Protein AF-0000000084498746 (afdb_homodimer)

Radius of gyration: 26.42 Å; Cα contacts (8 Å, |Δi|>4): 1663; chains: 2; bounding box: 47×80×72 Å

Sequence (744 aa):
MLLIPGPVEVPISVLDAATYLDNHRSSKFREIMAENEEMLNYLSGAYKTVMVTGSGTLAVESMVFSLIDTNKKVLSISYGNFGERLIDSIKRKTKNAEFVNYNELDPESLIKDIQSRDYDYLFLVHNETSNGTALYNIKEIVKIVKSKNAKLLIDDVSGYAGYNLNMDGIYAMATGSQKNIACVPGIAIIFLSKDAYNDVMEMDMSGVPFYLDLKTSLKFLEKNETAYTPATGIFNALNVALKILKDETIEKRAKRIAASSEFIRKMLNQNNIQIFGNSDTYSSTVVCFYDNNNSEKIKLLAEKNIVVAKGMGMISGNTIRIGTMGMINDVYIKKFLDAYFSLSNINETIDENDIPKETRLPEYLYKEMNLAMLLIPGPVEVPISVLDAATYLDNHRSSKFREIMAENEEMLNYLSGAYKTVMVTGSGTLAVESMVFSLIDTNKKVLSISYGNFGERLIDSIKRKTKNAEFVNYNELDPESLIKDIQSRDYDYLFLVHNETSNGTALYNIKEIVKIVKSKNAKLLIDDVSGYAGYNLNMDGIYAMATGSQKNIACVPGIAIIFLSKDAYNDVMEMDMSGVPFYLDLKTSLKFLEKNETAYTPATGIFNALNVALKILKDETIEKRAKRIAASSEFIRKMLNQNNIQIFGNSDTYSSTVVCFYDNNNSEKIKLLAEKNIVVAKGMGMISGNTIRIGTMGMINDVYIKKFLDAYFSLSNINETIDENDIPKETRLPEYLYKEMNLA

Structure (mmCIF, N/CA/C/O backbone):
data_AF-0000000084498746-model_v1
#
loop_
_entity.id
_entity.type
_entity.pdbx_description
1 polymer 'Septum site-determining protein'
#
loop_
_atom_site.group_PDB
_atom_site.id
_atom_site.type_symbol
_atom_site.label_atom_id
_atom_site.label_alt_id
_atom_site.label_comp_id
_atom_site.label_asym_id
_atom_site.label_entity_id
_atom_site.label_seq_id
_atom_site.pdbx_PDB_ins_code
_atom_site.Cartn_x
_atom_site.Cartn_y
_atom_site.Cartn_z
_atom_site.occupancy
_atom_site.B_iso_or_equiv
_atom_site.auth_seq_id
_atom_site.auth_comp_id
_atom_site.auth_asym_id
_atom_site.auth_atom_id
_atom_site.pdbx_PDB_model_num
ATOM 1 N N . MET A 1 1 ? 11.602 -6.77 -21.266 1 93.56 1 MET A N 1
ATOM 2 C CA . MET A 1 1 ? 10.516 -7.742 -21.141 1 93.56 1 MET A CA 1
ATOM 3 C C . MET A 1 1 ? 10.555 -8.43 -19.781 1 93.56 1 MET A C 1
ATOM 5 O O . MET A 1 1 ? 11.57 -9.023 -19.406 1 93.56 1 MET A O 1
ATOM 9 N N . LEU A 1 2 ? 9.461 -8.289 -19 1 94.44 2 LEU A N 1
ATOM 10 C CA . LEU A 1 2 ? 9.375 -8.891 -17.672 1 94.44 2 LEU A CA 1
ATOM 11 C C . LEU A 1 2 ? 8.68 -10.242 -17.734 1 94.44 2 LEU A C 1
ATOM 13 O O . LEU A 1 2 ? 7.473 -10.32 -17.969 1 94.44 2 LEU A O 1
ATOM 17 N N . LEU A 1 3 ? 9.438 -11.273 -17.469 1 97.19 3 LEU A N 1
ATOM 18 C CA . LEU A 1 3 ? 8.906 -12.625 -17.391 1 97.19 3 LEU A CA 1
ATOM 19 C C . LEU A 1 3 ? 9.148 -13.234 -16.016 1 97.19 3 LEU A C 1
ATOM 21 O O . LEU A 1 3 ? 9.5 -14.406 -15.898 1 97.19 3 LEU A O 1
ATOM 25 N N . ILE A 1 4 ? 9.125 -12.438 -15 1 96.62 4 ILE A N 1
ATOM 26 C CA . ILE A 1 4 ? 9.188 -12.898 -13.617 1 96.62 4 ILE A CA 1
ATOM 27 C C . ILE A 1 4 ? 7.77 -13.156 -13.102 1 96.62 4 ILE A C 1
ATOM 29 O O . ILE A 1 4 ? 6.789 -12.734 -13.719 1 96.62 4 ILE A O 1
ATOM 33 N N . PRO A 1 5 ? 7.617 -13.922 -11.945 1 96.12 5 PRO A N 1
ATOM 34 C CA . PRO A 1 5 ? 6.289 -14.195 -11.391 1 96.12 5 PRO A CA 1
ATOM 35 C C . PRO A 1 5 ? 5.641 -12.961 -10.766 1 96.12 5 PRO A C 1
ATOM 37 O O . PRO A 1 5 ? 5.098 -13.031 -9.664 1 96.12 5 PRO A O 1
ATOM 40 N N . GLY A 1 6 ? 5.715 -11.758 -11.383 1 93.44 6 GLY A N 1
ATOM 41 C CA . GLY A 1 6 ? 5.141 -10.5 -10.945 1 93.44 6 GLY A CA 1
ATOM 42 C C . GLY A 1 6 ? 6.152 -9.586 -10.281 1 93.44 6 GLY A C 1
ATOM 43 O O . GLY A 1 6 ? 6.977 -10.039 -9.484 1 93.44 6 GLY A O 1
ATOM 44 N N . PRO A 1 7 ? 6.141 -8.32 -10.633 1 95.88 7 PRO A N 1
ATOM 45 C CA . PRO A 1 7 ? 5.18 -7.641 -11.508 1 95.88 7 PRO A CA 1
ATOM 46 C C . PRO A 1 7 ? 5.324 -8.055 -12.977 1 95.88 7 PRO A C 1
ATOM 48 O O . PRO A 1 7 ? 6.383 -8.539 -13.383 1 95.88 7 PRO A O 1
ATOM 51 N N . VAL A 1 8 ? 4.23 -7.91 -13.695 1 96.88 8 VAL A N 1
ATOM 52 C CA . VAL A 1 8 ? 4.227 -8.344 -15.094 1 96.88 8 VAL A CA 1
ATOM 53 C C . VAL A 1 8 ? 4.195 -7.117 -16 1 96.88 8 VAL A C 1
ATOM 55 O O . VAL A 1 8 ? 3.996 -5.992 -15.547 1 96.88 8 VAL A O 1
ATOM 58 N N . GLU A 1 9 ? 4.406 -7.395 -17.281 1 95.62 9 GLU A N 1
ATOM 59 C CA . GLU A 1 9 ? 4.191 -6.344 -18.266 1 95.62 9 GLU A CA 1
ATOM 60 C C . GLU A 1 9 ? 2.732 -5.895 -18.281 1 95.62 9 GLU A C 1
ATOM 62 O O . GLU A 1 9 ? 1.822 -6.715 -18.125 1 95.62 9 GLU A O 1
ATOM 67 N N . VAL A 1 10 ? 2.568 -4.578 -18.453 1 96.69 10 VAL A N 1
ATOM 68 C CA . VAL A 1 10 ? 1.206 -4.055 -18.438 1 96.69 10 VAL A CA 1
ATOM 69 C C . VAL A 1 10 ? 0.962 -3.188 -19.656 1 96.69 10 VAL A C 1
ATOM 71 O O . VAL A 1 10 ? 1.895 -2.586 -20.203 1 96.69 10 VAL A O 1
ATOM 74 N N . PRO A 1 11 ? -0.266 -3.117 -20.141 1 97.44 11 PRO A N 1
ATOM 75 C CA . PRO A 1 11 ? -0.598 -2.248 -21.281 1 97.44 11 PRO A CA 1
ATOM 76 C C . PRO A 1 11 ? -0.289 -0.778 -21 1 97.44 11 PRO A C 1
ATOM 78 O O . PRO A 1 11 ? -0.436 -0.313 -19.875 1 97.44 11 PRO A O 1
ATOM 81 N N . ILE A 1 12 ? 0.038 -0.076 -22.078 1 96.38 12 ILE A N 1
ATOM 82 C CA . ILE A 1 12 ? 0.416 1.331 -22 1 96.38 12 ILE A CA 1
ATOM 83 C C . ILE A 1 12 ? -0.717 2.137 -21.375 1 96.38 12 ILE A C 1
ATOM 85 O O . ILE A 1 12 ? -0.472 3.043 -20.578 1 96.38 12 ILE A O 1
ATOM 89 N N . SER A 1 13 ? -1.941 1.83 -21.703 1 97.31 13 SER A N 1
ATOM 90 C CA . SER A 1 13 ? -3.094 2.553 -21.172 1 97.31 13 SER A CA 1
ATOM 91 C C . SER A 1 13 ? -3.199 2.391 -19.672 1 97.31 13 SER A C 1
ATOM 93 O O . SER A 1 13 ? -3.625 3.311 -18.969 1 97.31 13 SER A O 1
ATOM 95 N N . VAL A 1 14 ? -2.836 1.211 -19.141 1 97.94 14 VAL A N 1
ATOM 96 C CA . VAL A 1 14 ? -2.838 0.951 -17.703 1 97.94 14 VAL A CA 1
ATOM 97 C C . VAL A 1 14 ? -1.759 1.791 -17.031 1 97.94 14 VAL A C 1
ATOM 99 O O . VAL A 1 14 ? -2.004 2.404 -15.992 1 97.94 14 VAL A O 1
ATOM 102 N N . LEU A 1 15 ? -0.546 1.862 -17.641 1 96.75 15 LEU A N 1
ATOM 103 C CA . LEU A 1 15 ? 0.548 2.668 -17.109 1 96.75 15 LEU A CA 1
ATOM 104 C C . LEU A 1 15 ? 0.165 4.145 -17.062 1 96.75 15 LEU A C 1
ATOM 106 O O . LEU A 1 15 ? 0.44 4.828 -16.078 1 96.75 15 LEU A O 1
ATOM 110 N N . ASP A 1 16 ? -0.465 4.559 -18.094 1 95.75 16 ASP A N 1
ATOM 111 C CA . ASP A 1 16 ? -0.868 5.957 -18.188 1 95.75 16 ASP A CA 1
ATOM 112 C C . ASP A 1 16 ? -1.878 6.309 -17.094 1 95.75 16 ASP A C 1
ATOM 114 O O . ASP A 1 16 ? -1.803 7.383 -16.5 1 95.75 16 ASP A O 1
ATOM 118 N N . ALA A 1 17 ? -2.768 5.461 -16.828 1 97.12 17 ALA A N 1
ATOM 119 C CA . ALA A 1 17 ? -3.826 5.703 -15.852 1 97.12 17 ALA A CA 1
ATOM 120 C C . ALA A 1 17 ? -3.254 5.812 -14.438 1 97.12 17 ALA A C 1
ATOM 122 O O . ALA A 1 17 ? -3.844 6.461 -13.57 1 97.12 17 ALA A O 1
ATOM 123 N N . ALA A 1 18 ? -2.107 5.211 -14.211 1 96.25 18 ALA A N 1
ATOM 124 C CA . ALA A 1 18 ? -1.475 5.219 -12.898 1 96.25 18 ALA A CA 1
ATOM 125 C C . ALA A 1 18 ? -0.98 6.617 -12.539 1 96.25 18 ALA A C 1
ATOM 127 O O . ALA A 1 18 ? -0.672 6.891 -11.375 1 96.25 18 ALA A O 1
ATOM 128 N N . THR A 1 19 ? -0.92 7.535 -13.5 1 94.12 19 THR A N 1
ATOM 129 C CA . THR A 1 19 ? -0.374 8.867 -13.266 1 94.12 19 THR A CA 1
ATOM 130 C C . THR A 1 19 ? -1.47 9.828 -12.82 1 94.12 19 THR A C 1
ATOM 132 O O . THR A 1 19 ? -1.189 10.977 -12.461 1 94.12 19 THR A O 1
ATOM 135 N N . TYR A 1 20 ? -2.695 9.398 -12.836 1 92.31 20 TYR A N 1
ATOM 136 C CA . TYR A 1 20 ? -3.789 10.281 -12.445 1 92.31 20 TYR A CA 1
ATOM 137 C C . TYR A 1 20 ? -3.77 10.539 -10.945 1 92.31 20 TYR A C 1
ATOM 139 O O . TYR A 1 20 ? -3.584 9.617 -10.148 1 92.31 20 TYR A O 1
ATOM 147 N N . LEU A 1 21 ? -3.863 11.75 -10.578 1 92 21 LEU A N 1
ATOM 148 C CA . LEU A 1 21 ? -3.912 12.18 -9.188 1 92 21 LEU A CA 1
ATOM 149 C C . LEU A 1 21 ? -5.297 12.711 -8.828 1 92 21 LEU A C 1
ATOM 151 O O . LEU A 1 21 ? -5.773 13.672 -9.438 1 92 21 LEU A O 1
ATOM 155 N N . ASP A 1 22 ? -5.961 12.07 -7.82 1 91.25 22 ASP A N 1
ATOM 156 C CA . ASP A 1 22 ? -7.348 12.398 -7.504 1 91.25 22 ASP A CA 1
ATOM 157 C C . ASP A 1 22 ? -7.508 12.727 -6.02 1 91.25 22 ASP A C 1
ATOM 159 O O . ASP A 1 22 ? -6.727 12.258 -5.188 1 91.25 22 ASP A O 1
ATOM 163 N N . ASN A 1 23 ? -8.539 13.586 -5.785 1 91.56 23 ASN A N 1
ATOM 164 C CA . ASN A 1 23 ? -9.125 13.594 -4.453 1 91.56 23 ASN A CA 1
ATOM 165 C C . ASN A 1 23 ? -9.898 12.305 -4.172 1 91.56 23 ASN A C 1
ATOM 167 O O . ASN A 1 23 ? -10.922 12.039 -4.805 1 91.56 23 ASN A O 1
ATOM 171 N N . HIS A 1 24 ? -9.43 11.547 -3.219 1 92.81 24 HIS A N 1
ATOM 172 C CA . HIS A 1 24 ? -9.977 10.211 -2.994 1 92.81 24 HIS A CA 1
ATOM 173 C C . HIS A 1 24 ? -11.375 10.289 -2.383 1 92.81 24 HIS A C 1
ATOM 175 O O . HIS A 1 24 ? -12.086 9.289 -2.326 1 92.81 24 HIS A O 1
ATOM 181 N N . ARG A 1 25 ? -11.828 11.492 -1.998 1 92.12 25 ARG A N 1
ATOM 182 C CA . ARG A 1 25 ? -13.172 11.648 -1.44 1 92.12 25 ARG A CA 1
ATOM 183 C C . ARG A 1 25 ? -14.109 12.32 -2.441 1 92.12 25 ARG A C 1
ATOM 185 O O . ARG A 1 25 ? -15.242 12.648 -2.105 1 92.12 25 ARG A O 1
ATOM 192 N N . SER A 1 26 ? -13.641 12.531 -3.633 1 92.25 26 SER A N 1
ATOM 193 C CA . SER A 1 26 ? -14.453 13.141 -4.684 1 92.25 26 SER A CA 1
ATOM 194 C C . SER A 1 26 ? -15.461 12.156 -5.25 1 92.25 26 SER A C 1
ATOM 196 O O . SER A 1 26 ? -15.289 10.938 -5.113 1 92.25 26 SER A O 1
ATOM 198 N N . SER A 1 27 ? -16.5 12.664 -5.883 1 93.75 27 SER A N 1
ATOM 199 C CA . SER A 1 27 ? -17.484 11.828 -6.562 1 93.75 27 SER A CA 1
ATOM 200 C C . SER A 1 27 ? -16.828 11.008 -7.672 1 93.75 27 SER A C 1
ATOM 202 O O . SER A 1 27 ? -17.188 9.844 -7.871 1 93.75 27 SER A O 1
ATOM 204 N N . LYS A 1 28 ? -15.938 11.641 -8.305 1 94.06 28 LYS A N 1
ATOM 205 C CA . LYS A 1 28 ? -15.242 10.953 -9.398 1 94.06 28 LYS A CA 1
ATOM 206 C C . LYS A 1 28 ? -14.516 9.711 -8.891 1 94.06 28 LYS A C 1
ATOM 208 O O . LYS A 1 28 ? -14.602 8.641 -9.5 1 94.06 28 LYS A O 1
ATOM 213 N N . PHE A 1 29 ? -13.828 9.844 -7.832 1 96.94 29 PHE A N 1
ATOM 214 C CA . PHE A 1 29 ? -13.062 8.711 -7.324 1 96.94 29 PHE A CA 1
ATOM 215 C C . PHE A 1 29 ? -13.992 7.66 -6.727 1 96.94 29 PHE A C 1
ATOM 217 O O . PHE A 1 29 ? -13.734 6.461 -6.832 1 96.94 29 PHE A O 1
ATOM 224 N N . ARG A 1 30 ? -15.039 8.07 -6.117 1 97.88 30 ARG A N 1
ATOM 225 C CA . ARG A 1 30 ? -16.031 7.129 -5.617 1 97.88 30 ARG A CA 1
ATOM 226 C C . ARG A 1 30 ? -16.594 6.27 -6.746 1 97.88 30 ARG A C 1
ATOM 228 O O . ARG A 1 30 ? -16.875 5.086 -6.555 1 97.88 30 ARG A O 1
ATOM 235 N N . GLU A 1 31 ? -16.781 6.895 -7.871 1 98.19 31 GLU A N 1
ATOM 236 C CA . GLU A 1 31 ? -17.234 6.152 -9.039 1 98.19 31 GLU A CA 1
ATOM 237 C C . GLU A 1 31 ? -16.203 5.109 -9.477 1 98.19 31 GLU A C 1
ATOM 239 O O . GLU A 1 31 ? -16.562 3.996 -9.859 1 98.19 31 GLU A O 1
ATOM 244 N N . ILE A 1 32 ? -14.938 5.457 -9.422 1 98.44 32 ILE A N 1
ATOM 245 C CA . ILE A 1 32 ? -13.852 4.535 -9.742 1 98.44 32 ILE A CA 1
ATOM 246 C C . ILE A 1 32 ? -13.891 3.348 -8.781 1 98.44 32 ILE A C 1
ATOM 248 O O . ILE A 1 32 ? -13.781 2.193 -9.211 1 98.44 32 ILE A O 1
ATOM 252 N N . MET A 1 33 ? -14.062 3.641 -7.492 1 98.62 33 MET A N 1
ATOM 253 C CA . MET A 1 33 ? -14.141 2.596 -6.477 1 98.62 33 MET A CA 1
ATOM 254 C C . MET A 1 33 ? -15.32 1.666 -6.75 1 98.62 33 MET A C 1
ATOM 256 O O . MET A 1 33 ? -15.18 0.444 -6.691 1 98.62 33 MET A O 1
ATOM 260 N N . ALA A 1 34 ? -16.438 2.26 -7.062 1 98.69 34 ALA A N 1
ATOM 261 C CA . ALA A 1 34 ? -17.656 1.485 -7.32 1 98.69 34 ALA A CA 1
ATOM 262 C C . ALA A 1 34 ? -17.484 0.585 -8.539 1 98.69 34 ALA A C 1
ATOM 264 O O . ALA A 1 34 ? -17.828 -0.596 -8.5 1 98.69 34 ALA A O 1
ATOM 265 N N . GLU A 1 35 ? -16.953 1.128 -9.594 1 98.81 35 GLU A N 1
ATOM 266 C CA . GLU A 1 35 ? -16.75 0.367 -10.828 1 98.81 35 GLU A CA 1
ATOM 267 C C . GLU A 1 35 ? -15.758 -0.772 -10.617 1 98.81 35 GLU A C 1
ATOM 269 O O . GLU A 1 35 ? -15.969 -1.883 -11.109 1 98.81 35 GLU A O 1
ATOM 274 N N . ASN A 1 36 ? -14.656 -0.435 -9.93 1 98.88 36 ASN A N 1
ATOM 275 C CA . ASN A 1 36 ? -13.664 -1.471 -9.656 1 98.88 36 ASN A CA 1
ATOM 276 C C . ASN A 1 36 ? -14.281 -2.645 -8.898 1 98.88 36 ASN A C 1
ATOM 278 O O . ASN A 1 36 ? -14.086 -3.801 -9.273 1 98.88 36 ASN A O 1
ATOM 282 N N . GLU A 1 37 ? -14.977 -2.346 -7.793 1 98.88 37 GLU A N 1
ATOM 283 C CA . GLU A 1 37 ? -15.578 -3.422 -7.012 1 98.88 37 GLU A CA 1
ATOM 284 C C . GLU A 1 37 ? -16.594 -4.211 -7.848 1 98.88 37 GLU A C 1
ATOM 286 O O . GLU A 1 37 ? -16.625 -5.441 -7.781 1 98.88 37 GLU A O 1
ATOM 291 N N . GLU A 1 38 ? -17.406 -3.504 -8.594 1 98.75 38 GLU A N 1
ATOM 292 C CA . GLU A 1 38 ? -18.406 -4.16 -9.43 1 98.75 38 GLU A CA 1
ATOM 293 C C . GLU A 1 38 ? -17.75 -5.141 -10.406 1 98.75 38 GLU A C 1
ATOM 295 O O . GLU A 1 38 ? -18.203 -6.281 -10.539 1 98.75 38 GLU A O 1
ATOM 300 N N . MET A 1 39 ? -16.75 -4.719 -11.07 1 98.88 39 MET A N 1
ATOM 301 C CA . MET A 1 39 ? -16.062 -5.574 -12.039 1 98.88 39 MET A CA 1
ATOM 302 C C . MET A 1 39 ? -15.383 -6.746 -11.344 1 98.88 39 MET A C 1
ATOM 304 O O . MET A 1 39 ? -15.422 -7.875 -11.836 1 98.88 39 MET A O 1
ATOM 308 N N . LEU A 1 40 ? -14.781 -6.477 -10.203 1 98.94 40 LEU A N 1
ATOM 309 C CA . LEU A 1 40 ? -14.125 -7.543 -9.461 1 98.94 40 LEU A CA 1
ATOM 310 C C . LEU A 1 40 ? -15.133 -8.57 -8.977 1 98.94 40 LEU A C 1
ATOM 312 O O . LEU A 1 40 ? -14.883 -9.781 -9.031 1 98.94 40 LEU A O 1
ATOM 316 N N . ASN A 1 41 ? -16.281 -8.062 -8.461 1 98.81 41 ASN A N 1
ATOM 317 C CA . ASN A 1 41 ? -17.344 -8.977 -8.047 1 98.81 41 ASN A CA 1
ATOM 318 C C . ASN A 1 41 ? -17.859 -9.812 -9.219 1 98.81 41 ASN A C 1
ATOM 320 O O . ASN A 1 41 ? -18.016 -11.031 -9.094 1 98.81 41 ASN A O 1
ATOM 324 N N . TYR A 1 42 ? -18.047 -9.18 -10.305 1 98.69 42 TYR A N 1
ATOM 325 C CA . TYR A 1 42 ? -18.531 -9.867 -11.492 1 98.69 42 TYR A CA 1
ATOM 326 C C . TYR A 1 42 ? -17.547 -10.93 -11.953 1 98.69 42 TYR A C 1
ATOM 328 O O . TYR A 1 42 ? -17.938 -12.078 -12.203 1 98.69 42 TYR A O 1
ATOM 336 N N . LEU A 1 43 ? -16.297 -10.625 -12.031 1 98.62 43 LEU A N 1
ATOM 337 C CA . LEU A 1 43 ? -15.266 -11.492 -12.586 1 98.62 43 LEU A CA 1
ATOM 338 C C . LEU A 1 43 ? -14.938 -12.641 -11.641 1 98.62 43 LEU A C 1
ATOM 340 O O . LEU A 1 43 ? -14.578 -13.727 -12.086 1 98.62 43 LEU A O 1
ATOM 344 N N . SER A 1 44 ? -15.062 -12.445 -10.32 1 98.62 44 SER A N 1
ATOM 345 C CA . SER A 1 44 ? -14.641 -13.445 -9.344 1 98.62 44 SER A CA 1
ATOM 346 C C . SER A 1 44 ? -15.836 -14.242 -8.82 1 98.62 44 SER A C 1
ATOM 348 O O . SER A 1 44 ? -15.664 -15.328 -8.258 1 98.62 44 SER A O 1
ATOM 350 N N . GLY A 1 45 ? -17.047 -13.672 -8.914 1 98.5 45 GLY A N 1
ATOM 351 C CA . GLY A 1 45 ? -18.219 -14.25 -8.266 1 98.5 45 GLY A CA 1
ATOM 352 C C . GLY A 1 45 ? -18.312 -13.906 -6.793 1 98.5 45 GLY A C 1
ATOM 353 O O . GLY A 1 45 ? -19.109 -14.484 -6.062 1 98.5 45 GLY A O 1
ATOM 354 N N . ALA A 1 46 ? -17.562 -12.977 -6.309 1 98.81 46 ALA A N 1
ATOM 355 C CA . ALA A 1 46 ? -17.562 -12.57 -4.906 1 98.81 46 ALA A CA 1
ATOM 356 C C . ALA A 1 46 ? -18.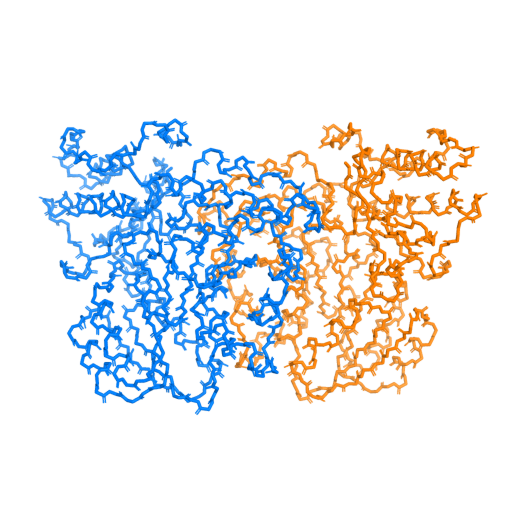812 -11.758 -4.57 1 98.81 46 ALA A C 1
ATOM 358 O O . ALA A 1 46 ? -19.422 -11.141 -5.453 1 98.81 46 ALA A O 1
ATOM 359 N N . TYR A 1 47 ? -19.172 -11.805 -3.33 1 98.81 47 TYR A N 1
ATOM 360 C CA . TYR A 1 47 ? -20.234 -10.938 -2.816 1 98.81 47 TYR A CA 1
ATOM 361 C C . TYR A 1 47 ? -19.734 -9.516 -2.627 1 98.81 47 TYR A C 1
ATOM 363 O O . TYR A 1 47 ? -20.391 -8.555 -3.033 1 98.81 47 TYR A O 1
ATOM 371 N N . LYS A 1 48 ? -18.609 -9.336 -2.021 1 98.81 48 LYS A N 1
ATOM 372 C CA . LYS A 1 48 ? -17.891 -8.078 -1.855 1 98.81 48 LYS A CA 1
ATOM 373 C C . LYS A 1 48 ? -16.406 -8.266 -2.109 1 98.81 48 LYS A C 1
ATOM 375 O O . LYS A 1 48 ? -15.852 -9.344 -1.877 1 98.81 48 LYS A O 1
ATOM 380 N N . THR A 1 49 ? -15.805 -7.293 -2.607 1 98.94 49 THR A N 1
ATOM 381 C CA . THR A 1 49 ? -14.359 -7.301 -2.803 1 98.94 49 THR A CA 1
ATOM 382 C C . THR A 1 49 ? -13.727 -6.059 -2.184 1 98.94 49 THR A C 1
ATOM 384 O O . THR A 1 49 ? -14.078 -4.93 -2.539 1 98.94 49 THR A O 1
ATOM 387 N N . VAL A 1 50 ? -12.797 -6.273 -1.286 1 98.94 50 VAL A N 1
ATOM 388 C CA . VAL A 1 50 ? -12.078 -5.184 -0.639 1 98.94 50 VAL A CA 1
ATOM 389 C C . VAL A 1 50 ? -10.773 -4.906 -1.388 1 98.94 50 VAL A C 1
ATOM 391 O O . VAL A 1 50 ? -10.078 -5.836 -1.798 1 98.94 50 VAL A O 1
ATOM 394 N N . MET A 1 51 ? -10.477 -3.656 -1.661 1 98.88 51 MET A N 1
ATOM 395 C CA . MET A 1 51 ? -9.234 -3.189 -2.268 1 98.88 51 MET A CA 1
ATOM 396 C C . MET A 1 51 ? -8.484 -2.26 -1.32 1 98.88 51 MET A C 1
ATOM 398 O O . MET A 1 51 ? -9.039 -1.276 -0.834 1 98.88 51 MET A O 1
ATOM 402 N N . VAL A 1 52 ? -7.246 -2.596 -1.055 1 98.69 52 VAL A N 1
ATOM 403 C CA . VAL A 1 52 ? -6.434 -1.808 -0.133 1 98.69 52 VAL A CA 1
ATOM 404 C C . VAL A 1 52 ? -5.059 -1.554 -0.744 1 98.69 52 VAL A C 1
ATOM 406 O O . VAL A 1 52 ? -4.48 -2.439 -1.381 1 98.69 52 VAL A O 1
ATOM 409 N N . THR A 1 53 ? -4.551 -0.31 -0.63 1 98.75 53 THR A N 1
ATOM 410 C CA . THR A 1 53 ? -3.178 -0.05 -1.054 1 98.75 53 THR A CA 1
ATOM 411 C C . THR A 1 53 ? -2.201 -0.955 -0.31 1 98.75 53 THR A C 1
ATOM 413 O O . THR A 1 53 ? -2.109 -0.901 0.918 1 98.75 53 THR A O 1
ATOM 416 N N . GLY A 1 54 ? -1.529 -1.757 -0.983 1 98.56 54 GLY A N 1
ATOM 417 C CA . GLY A 1 54 ? -0.633 -2.752 -0.415 1 98.56 54 GLY A CA 1
ATOM 418 C C . GLY A 1 54 ? -0.249 -3.84 -1.398 1 98.56 54 GLY A C 1
ATOM 419 O O . GLY A 1 54 ? -0.604 -3.773 -2.576 1 98.56 54 GLY A O 1
ATOM 420 N N . SER A 1 55 ? 0.472 -4.852 -0.993 1 98.06 55 SER A N 1
ATOM 421 C CA . SER A 1 55 ? 0.902 -5.988 -1.802 1 98.06 55 SER A CA 1
ATOM 422 C C . SER A 1 55 ? -0.051 -7.168 -1.648 1 98.06 55 SER A C 1
ATOM 424 O O . SER A 1 55 ? -0.972 -7.129 -0.83 1 98.06 55 SER A O 1
ATOM 426 N N . GLY A 1 56 ? 0.193 -8.164 -2.477 1 98.25 56 GLY A N 1
ATOM 427 C CA . GLY A 1 56 ? -0.543 -9.406 -2.309 1 98.25 56 GLY A CA 1
ATOM 428 C C . GLY A 1 56 ? -0.417 -9.984 -0.913 1 98.25 56 GLY A C 1
ATOM 429 O O . GLY A 1 56 ? -1.365 -10.578 -0.394 1 98.25 56 GLY A O 1
ATOM 430 N N . THR A 1 57 ? 0.731 -9.805 -0.283 1 98.38 57 THR A N 1
ATOM 431 C CA . THR A 1 57 ? 0.945 -10.289 1.078 1 98.38 57 THR A CA 1
ATOM 432 C C . THR A 1 57 ? -0.021 -9.609 2.047 1 98.38 57 THR A C 1
ATOM 434 O O . THR A 1 57 ? -0.521 -10.25 2.977 1 98.38 57 THR A O 1
ATOM 437 N N . LEU A 1 58 ? -0.27 -8.336 1.863 1 98.75 58 LEU A N 1
ATOM 438 C CA . LEU A 1 58 ? -1.249 -7.652 2.699 1 98.75 58 LEU A CA 1
ATOM 439 C C . LEU A 1 58 ? -2.625 -8.297 2.561 1 98.75 58 LEU A C 1
ATOM 441 O O . LEU A 1 58 ? -3.355 -8.43 3.545 1 98.75 58 LEU A O 1
ATOM 445 N N . ALA A 1 59 ? -3.002 -8.648 1.341 1 98.88 59 ALA A N 1
ATOM 446 C CA . ALA A 1 59 ? -4.289 -9.297 1.113 1 98.88 59 ALA A CA 1
ATOM 447 C C . ALA A 1 59 ? -4.379 -10.617 1.88 1 98.88 59 ALA A C 1
ATOM 449 O O . ALA A 1 59 ? -5.379 -10.883 2.549 1 98.88 59 ALA A O 1
ATOM 450 N N . VAL A 1 60 ? -3.336 -11.406 1.799 1 98.88 60 VAL A N 1
ATOM 451 C CA . VAL A 1 60 ? -3.299 -12.703 2.475 1 98.88 60 VAL A CA 1
ATOM 452 C C . VAL A 1 60 ? -3.379 -12.492 3.986 1 98.88 60 VAL A C 1
ATOM 454 O O . VAL A 1 60 ? -4.148 -13.172 4.672 1 98.88 60 VAL A O 1
ATOM 457 N N . GLU A 1 61 ? -2.643 -11.516 4.48 1 98.62 61 GLU A N 1
ATOM 458 C CA . GLU A 1 61 ? -2.639 -11.258 5.918 1 98.62 61 GLU A CA 1
ATOM 459 C C . GLU A 1 61 ? -3.992 -10.727 6.383 1 98.62 61 GLU A C 1
ATOM 461 O O . GLU A 1 61 ? -4.422 -11 7.508 1 98.62 61 GLU A O 1
ATOM 466 N N . SER A 1 62 ? -4.629 -9.922 5.555 1 98.69 62 SER A N 1
ATOM 467 C CA . SER A 1 62 ? -5.957 -9.43 5.902 1 98.69 62 SER A CA 1
ATOM 468 C C . SER A 1 62 ? -6.941 -10.586 6.078 1 98.69 62 SER A C 1
ATOM 470 O O . SER A 1 62 ? -7.777 -10.562 6.984 1 98.69 62 SER A O 1
ATOM 472 N N . MET A 1 63 ? -6.871 -11.625 5.23 1 98.31 63 MET A N 1
ATOM 473 C CA . MET A 1 63 ? -7.691 -12.82 5.391 1 98.31 63 MET A CA 1
ATOM 474 C C . MET A 1 63 ? -7.406 -13.5 6.727 1 98.31 63 MET A C 1
ATOM 476 O O . MET A 1 63 ? -8.328 -13.828 7.473 1 98.31 63 MET A O 1
ATOM 480 N N . VAL A 1 64 ? -6.121 -13.609 7.016 1 98.62 64 VAL A N 1
ATOM 481 C CA . VAL A 1 64 ? -5.688 -14.336 8.203 1 98.62 64 VAL A CA 1
ATOM 482 C C . VAL A 1 64 ? -6.148 -13.594 9.461 1 98.62 64 VAL A C 1
ATOM 484 O O . VAL A 1 64 ? -6.762 -14.18 10.352 1 98.62 64 VAL A O 1
ATOM 487 N N . PHE A 1 65 ? -5.961 -12.32 9.523 1 98.44 65 PHE A N 1
ATOM 488 C CA . PHE A 1 65 ? -6.137 -11.57 10.766 1 98.44 65 PHE A CA 1
ATOM 489 C C . PHE A 1 65 ? -7.59 -11.141 10.93 1 98.44 65 PHE A C 1
ATOM 491 O O . PHE A 1 65 ? -8.062 -10.969 12.055 1 98.44 65 PHE A O 1
ATOM 498 N N . SER A 1 66 ? -8.336 -11.008 9.867 1 98.62 66 SER A N 1
ATOM 499 C CA . SER A 1 66 ? -9.695 -10.484 9.977 1 98.62 66 SER A CA 1
ATOM 500 C C . SER A 1 66 ? -10.727 -11.617 9.984 1 98.62 66 SER A C 1
ATOM 502 O O . SER A 1 66 ? -11.852 -11.43 10.445 1 98.62 66 SER A O 1
ATOM 504 N N . LEU A 1 67 ? -10.336 -12.812 9.461 1 98.44 67 LEU A N 1
ATOM 505 C CA . LEU A 1 67 ? -11.398 -13.781 9.211 1 98.44 67 LEU A CA 1
ATOM 506 C C . LEU A 1 67 ? -11.273 -14.977 10.156 1 98.44 67 LEU A C 1
ATOM 508 O O . LEU A 1 67 ? -12.234 -15.734 10.336 1 98.44 67 LEU A O 1
ATOM 512 N N . ILE A 1 68 ? -10.164 -15.234 10.781 1 98 68 ILE A N 1
ATOM 513 C CA . ILE A 1 68 ? -9.977 -16.375 11.672 1 98 68 ILE A CA 1
ATOM 514 C C . ILE A 1 68 ? -10.609 -16.078 13.031 1 98 68 ILE A C 1
ATOM 516 O O . ILE A 1 68 ? -10.258 -15.094 13.688 1 98 68 ILE A O 1
ATOM 520 N N . ASP A 1 69 ? -11.555 -16.828 13.43 1 97.25 69 ASP A N 1
ATOM 521 C CA . ASP A 1 69 ? -11.969 -16.938 14.828 1 97.25 69 ASP A CA 1
ATOM 522 C C . ASP A 1 69 ? -10.984 -17.781 15.633 1 97.25 69 ASP A C 1
ATOM 524 O O . ASP A 1 69 ? -10.867 -18.984 15.406 1 97.25 69 ASP A O 1
ATOM 528 N N . THR A 1 70 ? -10.281 -17.234 16.562 1 95.81 70 THR A N 1
ATOM 529 C CA . THR A 1 70 ? -9.164 -17.875 17.25 1 95.81 70 THR A CA 1
ATOM 530 C C . THR A 1 70 ? -9.648 -19.062 18.078 1 95.81 70 THR A C 1
ATOM 532 O O . THR A 1 70 ? -8.836 -19.875 18.531 1 95.81 70 THR A O 1
ATOM 535 N N . ASN A 1 71 ? -10.945 -19.172 18.281 1 96.5 71 ASN A N 1
ATOM 536 C CA . ASN A 1 71 ? -11.508 -20.297 19 1 96.5 71 ASN A CA 1
ATOM 537 C C . ASN A 1 71 ? -11.742 -21.5 18.078 1 96.5 71 ASN A C 1
ATOM 539 O O . ASN A 1 71 ? -12.078 -22.594 18.531 1 96.5 71 ASN A O 1
ATOM 543 N N . LYS A 1 72 ? -11.555 -21.344 16.828 1 98 72 LYS A N 1
ATOM 544 C CA . LYS A 1 72 ? -11.805 -22.391 15.836 1 98 72 LYS A CA 1
ATOM 545 C C . LYS A 1 72 ? -10.492 -22.953 15.297 1 98 72 LYS A C 1
ATOM 547 O O . LYS A 1 72 ? -9.453 -22.281 15.344 1 98 72 LYS A O 1
ATOM 552 N N . LYS A 1 73 ? -10.57 -24.172 14.789 1 98.69 73 LYS A N 1
ATOM 553 C CA . LYS A 1 73 ? -9.375 -24.891 14.359 1 98.69 73 LYS A CA 1
ATOM 554 C C . LYS A 1 73 ? -9.016 -24.547 12.914 1 98.69 73 LYS A C 1
ATOM 556 O O . LYS A 1 73 ? -9.875 -24.578 12.031 1 98.69 73 LYS A O 1
ATOM 561 N N . VAL A 1 74 ? -7.719 -24.281 12.727 1 98.88 74 VAL A N 1
ATOM 562 C CA . VAL A 1 74 ? -7.219 -23.953 11.391 1 98.88 74 VAL A CA 1
ATOM 563 C C . VAL A 1 74 ? -6.312 -25.062 10.891 1 98.88 74 VAL A C 1
ATOM 565 O O . VAL A 1 74 ? -5.512 -25.609 11.648 1 98.88 74 VAL A O 1
ATOM 568 N N . LEU A 1 75 ? -6.496 -25.5 9.656 1 98.94 75 LEU A N 1
ATOM 569 C CA . LEU A 1 75 ? -5.559 -26.359 8.938 1 98.94 75 LEU A CA 1
ATOM 570 C C . LEU A 1 75 ? -4.945 -25.609 7.754 1 98.94 75 LEU A C 1
ATOM 572 O O . LEU A 1 75 ? -5.652 -24.922 7.02 1 98.94 75 LEU A O 1
ATOM 576 N N . SER A 1 76 ? -3.682 -25.641 7.609 1 98.81 76 SER A N 1
ATOM 577 C CA . SER A 1 76 ? -2.998 -25.141 6.426 1 98.81 76 SER A CA 1
ATOM 578 C C . SER A 1 76 ? -1.952 -26.141 5.926 1 98.81 76 SER A C 1
ATOM 580 O O . SER A 1 76 ? -1.246 -26.75 6.723 1 98.81 76 SER A O 1
ATOM 582 N N . ILE A 1 77 ? -1.891 -26.375 4.645 1 98.44 77 ILE A N 1
ATOM 583 C CA . ILE A 1 77 ? -0.968 -27.312 4.008 1 98.44 77 ILE A CA 1
ATOM 584 C C . ILE A 1 77 ? -0.054 -26.547 3.043 1 98.44 77 ILE A C 1
ATOM 586 O O . ILE A 1 77 ? -0.53 -25.828 2.172 1 98.44 77 ILE A O 1
ATOM 590 N N . SER A 1 78 ? 1.219 -26.688 3.186 1 98.12 78 SER A N 1
ATOM 591 C CA . SER A 1 78 ? 2.199 -26 2.361 1 98.12 78 SER A CA 1
ATOM 592 C C . SER A 1 78 ? 2.984 -26.969 1.489 1 98.12 78 SER A C 1
ATOM 594 O O . SER A 1 78 ? 3.26 -28.094 1.903 1 98.12 78 SER A O 1
ATOM 596 N N . TYR A 1 79 ? 3.307 -26.578 0.293 1 97.38 79 TYR A N 1
ATOM 597 C CA . TYR A 1 79 ? 4.164 -27.344 -0.609 1 97.38 79 TYR A CA 1
ATOM 598 C C . TYR A 1 79 ? 5.141 -26.422 -1.338 1 97.38 79 TYR A C 1
ATOM 600 O O . TYR A 1 79 ? 5.598 -26.75 -2.438 1 97.38 79 TYR A O 1
ATOM 608 N N . GLY A 1 80 ? 5.391 -25.266 -0.746 1 96.56 80 GLY A N 1
ATOM 609 C CA . GLY A 1 80 ? 6.324 -24.281 -1.279 1 96.56 80 GLY A CA 1
ATOM 610 C C . GLY A 1 80 ? 6.496 -23.078 -0.386 1 96.56 80 GLY A C 1
ATOM 611 O O . GLY A 1 80 ? 5.953 -23.031 0.72 1 96.56 80 GLY A O 1
ATOM 612 N N . ASN A 1 81 ? 7.266 -22.109 -0.875 1 96.81 81 ASN A N 1
ATOM 613 C CA . ASN A 1 81 ? 7.668 -20.953 -0.062 1 96.81 81 ASN A CA 1
ATOM 614 C C . ASN A 1 81 ? 6.469 -20.109 0.342 1 96.81 81 ASN A C 1
ATOM 616 O O . ASN A 1 81 ? 6.422 -19.578 1.457 1 96.81 81 ASN A O 1
ATOM 620 N N . PHE A 1 82 ? 5.512 -19.859 -0.517 1 97.75 82 PHE A N 1
ATOM 621 C CA . PHE A 1 82 ? 4.379 -19 -0.198 1 97.75 82 PHE A CA 1
ATOM 622 C C . PHE A 1 82 ? 3.402 -19.719 0.729 1 97.75 82 PHE A C 1
ATOM 624 O O . PHE A 1 82 ? 2.762 -19.078 1.571 1 97.75 82 PHE A O 1
ATOM 631 N N . GLY A 1 83 ? 3.312 -21.031 0.573 1 98.06 83 GLY A N 1
ATOM 632 C CA . GLY A 1 83 ? 2.592 -21.797 1.579 1 98.06 83 GLY A CA 1
ATOM 633 C C . GLY A 1 83 ? 3.203 -21.688 2.963 1 98.06 83 GLY A C 1
ATOM 634 O O . GLY A 1 83 ? 2.486 -21.562 3.957 1 98.06 83 GLY A O 1
ATOM 635 N N . GLU A 1 84 ? 4.527 -21.734 3.01 1 97.62 84 GLU A N 1
ATOM 636 C CA . GLU A 1 84 ? 5.234 -21.594 4.281 1 97.62 84 GLU A CA 1
ATOM 637 C C . GLU A 1 84 ? 5.008 -20.219 4.887 1 97.62 84 GLU A C 1
ATOM 639 O O . GLU A 1 84 ? 4.816 -20.094 6.098 1 97.62 84 GLU A O 1
ATOM 644 N N . ARG A 1 85 ? 5.008 -19.172 4.125 1 97.06 85 ARG A N 1
ATOM 645 C CA . ARG A 1 85 ? 4.746 -17.828 4.598 1 97.06 85 ARG A CA 1
ATOM 646 C C . ARG A 1 85 ? 3.326 -17.703 5.137 1 97.06 85 ARG A C 1
ATOM 648 O O . ARG A 1 85 ? 3.09 -17 6.121 1 97.06 85 ARG A O 1
ATOM 655 N N . LEU A 1 86 ? 2.395 -18.344 4.445 1 98.62 86 LEU A N 1
ATOM 656 C CA . LEU A 1 86 ? 1.013 -18.359 4.91 1 98.62 86 LEU A CA 1
ATOM 657 C C . LEU A 1 86 ? 0.911 -19 6.289 1 98.62 86 LEU A C 1
ATOM 659 O O . LEU A 1 86 ? 0.253 -18.469 7.184 1 98.62 86 LEU A O 1
ATOM 663 N N . ILE A 1 87 ? 1.589 -20.109 6.438 1 98.56 87 ILE A N 1
ATOM 664 C CA . ILE A 1 87 ? 1.629 -20.797 7.719 1 98.56 87 ILE A CA 1
ATOM 665 C C . ILE A 1 87 ? 2.215 -19.875 8.789 1 98.56 87 ILE A C 1
ATOM 667 O O . ILE A 1 87 ? 1.669 -19.766 9.883 1 98.56 87 ILE A O 1
ATOM 671 N N . ASP A 1 88 ? 3.291 -19.203 8.453 1 98 88 ASP A N 1
ATOM 672 C CA . ASP A 1 88 ? 3.934 -18.297 9.398 1 98 88 ASP A CA 1
ATOM 673 C C . ASP A 1 88 ? 2.98 -17.188 9.82 1 98 88 ASP A C 1
ATOM 675 O O . ASP A 1 88 ? 2.982 -16.766 10.977 1 98 88 ASP A O 1
ATOM 679 N N . SER A 1 89 ? 2.205 -16.656 8.906 1 98.38 89 SER A N 1
ATOM 680 C CA . SER A 1 89 ? 1.219 -15.633 9.219 1 98.38 89 SER A CA 1
ATOM 681 C C . SER A 1 89 ? 0.146 -16.156 10.164 1 98.38 89 SER A C 1
ATOM 683 O O . SER A 1 89 ? -0.238 -15.484 11.117 1 98.38 89 SER A O 1
ATOM 685 N N . ILE A 1 90 ? -0.354 -17.375 9.883 1 98.75 90 ILE A N 1
ATOM 686 C CA . ILE A 1 90 ? -1.396 -17.969 10.711 1 98.75 90 ILE A CA 1
ATOM 687 C C . ILE A 1 90 ? -0.88 -18.156 12.133 1 98.75 90 ILE A C 1
ATOM 689 O O . ILE A 1 90 ? -1.605 -17.922 13.102 1 98.75 90 ILE A O 1
ATOM 693 N N . LYS A 1 91 ? 0.415 -18.547 12.258 1 98.31 91 LYS A N 1
ATOM 694 C CA . LYS A 1 91 ? 1.021 -18.75 13.57 1 98.31 91 LYS A CA 1
ATOM 695 C C . LYS A 1 91 ? 0.996 -17.453 14.391 1 98.31 91 LYS A C 1
ATOM 697 O O . LYS A 1 91 ? 0.92 -17.5 15.617 1 98.31 91 LYS A O 1
ATOM 702 N N . ARG A 1 92 ? 1.029 -16.359 13.727 1 97.44 92 ARG A N 1
ATOM 703 C CA . ARG A 1 92 ? 1.006 -15.07 14.422 1 97.44 92 ARG A CA 1
ATOM 704 C C . ARG A 1 92 ? -0.401 -14.734 14.906 1 97.44 92 ARG A C 1
ATOM 706 O O . ARG A 1 92 ? -0.57 -13.945 15.844 1 97.44 92 ARG A O 1
ATOM 713 N N . LYS A 1 93 ? -1.405 -15.328 14.289 1 97.62 93 LYS A N 1
ATOM 714 C CA . LYS A 1 93 ? -2.795 -15 14.594 1 97.62 93 LYS A CA 1
ATOM 715 C C . LYS A 1 93 ? -3.377 -15.953 15.625 1 97.62 93 LYS A C 1
ATOM 717 O O . LYS A 1 93 ? -4.148 -15.539 16.5 1 97.62 93 LYS A O 1
ATOM 722 N N . THR A 1 94 ? -3.016 -17.266 15.555 1 97.81 94 THR A N 1
ATOM 723 C CA . THR A 1 94 ? -3.672 -18.234 16.422 1 97.81 94 THR A CA 1
ATOM 724 C C . THR A 1 94 ? -2.752 -19.422 16.703 1 97.81 94 THR A C 1
ATOM 726 O O . THR A 1 94 ? -1.872 -19.734 15.891 1 97.81 94 THR A O 1
ATOM 729 N N . LYS A 1 95 ? -2.92 -20.031 17.875 1 97.31 95 LYS A N 1
ATOM 730 C CA . LYS A 1 95 ? -2.215 -21.266 18.234 1 97.31 95 LYS A CA 1
ATOM 731 C C . LYS A 1 95 ? -3.072 -22.484 17.953 1 97.31 95 LYS A C 1
ATOM 733 O O . LYS A 1 95 ? -2.582 -23.625 18.016 1 97.31 95 LYS A O 1
ATOM 738 N N . ASN A 1 96 ? -4.328 -22.25 17.641 1 98.44 96 ASN A N 1
ATOM 739 C CA . ASN A 1 96 ? -5.254 -23.344 17.344 1 98.44 96 ASN A CA 1
ATOM 740 C C . ASN A 1 96 ? -5.188 -23.75 15.875 1 98.44 96 ASN A C 1
ATOM 742 O O . ASN A 1 96 ? -6.18 -23.656 15.148 1 98.44 96 ASN A O 1
ATOM 746 N N . ALA A 1 97 ? -4.035 -24.234 15.469 1 98.75 97 ALA A N 1
ATOM 747 C CA . ALA A 1 97 ? -3.803 -24.531 14.062 1 98.75 97 ALA A CA 1
ATOM 748 C C . ALA A 1 97 ? -2.945 -25.781 13.898 1 98.75 97 ALA A C 1
ATOM 750 O O . ALA A 1 97 ? -2.129 -26.094 14.766 1 98.75 97 ALA A O 1
ATOM 751 N N . GLU A 1 98 ? -3.215 -26.5 12.914 1 98.81 98 GLU A N 1
ATOM 752 C CA . GLU A 1 98 ? -2.398 -27.609 12.461 1 98.81 98 GLU A CA 1
ATOM 753 C C . GLU A 1 98 ? -1.78 -27.328 11.094 1 98.81 98 GLU A C 1
ATOM 755 O O . GLU A 1 98 ? -2.43 -26.734 10.227 1 98.81 98 GLU A O 1
ATOM 760 N N . PHE A 1 99 ? -0.558 -27.719 10.953 1 98.69 99 PHE A N 1
ATOM 761 C CA . PHE A 1 99 ? 0.167 -27.453 9.719 1 98.69 99 PHE A CA 1
ATOM 762 C C . PHE A 1 99 ? 0.741 -28.734 9.125 1 98.69 99 PHE A C 1
ATOM 764 O O . PHE A 1 99 ? 1.206 -29.609 9.859 1 98.69 99 PHE A O 1
ATOM 771 N N . VAL A 1 100 ? 0.636 -28.891 7.836 1 98.38 100 VAL A N 1
ATOM 772 C CA . VAL A 1 100 ? 1.263 -29.969 7.074 1 98.38 100 VAL A CA 1
ATOM 773 C C . VAL A 1 100 ? 2.186 -29.375 6.012 1 98.38 100 VAL A C 1
ATOM 775 O O . VAL A 1 100 ? 1.798 -28.453 5.281 1 98.38 100 VAL A O 1
ATOM 778 N N . ASN A 1 101 ? 3.373 -29.844 5.906 1 96.94 101 ASN A N 1
ATOM 779 C CA . ASN A 1 101 ? 4.344 -29.359 4.934 1 96.94 101 ASN A CA 1
ATOM 780 C C . ASN A 1 101 ? 4.805 -30.469 3.992 1 96.94 101 ASN A C 1
ATOM 782 O O . ASN A 1 101 ? 5.266 -31.516 4.441 1 96.94 101 ASN A O 1
ATOM 786 N N . TYR A 1 102 ? 4.613 -30.219 2.725 1 95.94 102 TYR A N 1
ATOM 787 C CA . TYR A 1 102 ? 5.156 -31.094 1.692 1 95.94 102 TYR A CA 1
ATOM 788 C C . TYR A 1 102 ? 6.367 -30.453 1.021 1 95.94 102 TYR A C 1
ATOM 790 O O . TYR A 1 102 ? 6.426 -29.234 0.855 1 95.94 102 TYR A O 1
ATOM 798 N N . ASN A 1 103 ? 7.289 -31.25 0.625 1 90.75 103 ASN A N 1
ATOM 799 C CA . ASN A 1 103 ? 8.398 -30.766 -0.183 1 90.75 103 ASN A CA 1
ATOM 800 C C . ASN A 1 103 ? 7.957 -30.453 -1.611 1 90.75 103 ASN A C 1
ATOM 802 O O . ASN A 1 103 ? 8.5 -29.547 -2.25 1 90.75 103 ASN A O 1
ATOM 806 N N . GLU A 1 104 ? 7.074 -31.328 -2.059 1 91.81 104 GLU A N 1
ATOM 807 C CA . GLU A 1 104 ? 6.504 -31.156 -3.393 1 91.81 104 GLU A CA 1
ATOM 808 C C . GLU A 1 104 ? 5 -31.422 -3.385 1 91.81 104 GLU A C 1
ATOM 810 O O . GLU A 1 104 ? 4.52 -32.281 -2.656 1 91.81 104 GLU A O 1
ATOM 815 N N . LEU A 1 105 ? 4.352 -30.703 -4.223 1 96.69 105 LEU A N 1
ATOM 816 C CA . LEU A 1 105 ? 2.904 -30.859 -4.297 1 96.69 105 LEU A CA 1
ATOM 817 C C . LEU A 1 105 ? 2.537 -32.281 -4.734 1 96.69 105 LEU A C 1
ATOM 819 O O . LEU A 1 105 ? 3.01 -32.75 -5.77 1 96.69 105 LEU A O 1
ATOM 823 N N . ASP A 1 106 ? 1.813 -32.875 -3.967 1 95.69 106 ASP A N 1
ATOM 824 C CA . ASP A 1 106 ? 1.167 -34.156 -4.262 1 95.69 106 ASP A CA 1
ATOM 825 C C . ASP A 1 106 ? -0.34 -34.062 -4.027 1 95.69 106 ASP A C 1
ATOM 827 O O . ASP A 1 106 ? -0.81 -34.281 -2.902 1 95.69 106 ASP A O 1
ATOM 831 N N . PRO A 1 107 ? -1.074 -33.938 -5.09 1 96.56 107 PRO A N 1
ATOM 832 C CA . PRO A 1 107 ? -2.51 -33.688 -4.949 1 96.56 107 PRO A CA 1
ATOM 833 C C . PRO A 1 107 ? -3.229 -34.812 -4.195 1 96.56 107 PRO A C 1
ATOM 835 O O . PRO A 1 107 ? -4.141 -34.562 -3.408 1 96.56 107 PRO A O 1
ATOM 838 N N . GLU A 1 108 ? -2.857 -36.062 -4.418 1 95.81 108 GLU A N 1
ATOM 839 C CA . GLU A 1 108 ? -3.516 -37.188 -3.756 1 95.81 108 GLU A CA 1
ATOM 840 C C . GLU A 1 108 ? -3.295 -37.156 -2.246 1 95.81 108 GLU A C 1
ATOM 842 O O . GLU A 1 108 ? -4.246 -37.281 -1.472 1 95.81 108 GLU A O 1
ATOM 847 N N . SER A 1 109 ? -2.068 -37 -1.85 1 96.94 109 SER A N 1
ATOM 848 C CA . SER A 1 109 ? -1.751 -36.906 -0.428 1 96.94 109 SER A CA 1
ATOM 849 C C . SER A 1 109 ? -2.426 -35.688 0.214 1 96.94 109 SER A C 1
ATOM 851 O O . SER A 1 109 ? -2.883 -35.75 1.357 1 96.94 109 SER A O 1
ATOM 853 N N . LEU A 1 110 ? -2.443 -34.625 -0.509 1 97.88 110 LEU A N 1
ATOM 854 C CA . LEU A 1 110 ? -3.074 -33.406 -0.01 1 97.88 110 LEU A CA 1
ATOM 855 C C . LEU A 1 110 ? -4.559 -33.625 0.254 1 97.88 110 LEU A C 1
ATOM 857 O O . LEU A 1 110 ? -5.07 -33.25 1.313 1 97.88 110 LEU A O 1
ATOM 861 N N . ILE A 1 111 ? -5.215 -34.25 -0.685 1 97.94 111 ILE A N 1
ATOM 862 C CA . ILE A 1 111 ? -6.641 -34.531 -0.55 1 97.94 111 ILE A CA 1
ATOM 863 C C . ILE A 1 111 ? -6.879 -35.438 0.648 1 97.94 111 ILE A C 1
ATOM 865 O O . ILE A 1 111 ? -7.801 -35.219 1.438 1 97.94 111 ILE A O 1
ATOM 869 N N . LYS A 1 112 ? -6.051 -36.438 0.781 1 97.94 112 LYS A N 1
ATOM 870 C CA . LYS A 1 112 ? -6.168 -37.375 1.901 1 97.94 112 LYS A CA 1
ATOM 871 C C . LYS A 1 112 ? -6.027 -36.656 3.236 1 97.94 112 LYS A C 1
ATOM 873 O O . LYS A 1 112 ? -6.766 -36.938 4.18 1 97.94 112 LYS A O 1
ATOM 878 N N . ASP A 1 113 ? -5.086 -35.75 3.303 1 98.12 113 ASP A N 1
ATOM 879 C CA . ASP A 1 113 ? -4.871 -35 4.523 1 98.12 113 ASP A CA 1
ATOM 880 C C . ASP A 1 113 ? -6.082 -34.125 4.836 1 98.12 113 ASP A C 1
ATOM 882 O O . ASP A 1 113 ? -6.5 -34 5.992 1 98.12 113 ASP A O 1
ATOM 886 N N . ILE A 1 114 ? -6.637 -33.5 3.83 1 98.62 114 ILE A N 1
ATOM 887 C CA . ILE A 1 114 ? -7.801 -32.625 4.004 1 98.62 114 ILE A CA 1
ATOM 888 C C . ILE A 1 114 ? -8.984 -33.469 4.504 1 98.62 114 ILE A C 1
ATOM 890 O O . ILE A 1 114 ? -9.742 -33 5.367 1 98.62 114 ILE A O 1
ATOM 894 N N . GLN A 1 115 ? -9.086 -34.625 3.992 1 98.19 115 GLN A N 1
ATOM 895 C CA . GLN A 1 115 ? -10.211 -35.5 4.32 1 98.19 115 GLN A CA 1
ATOM 896 C C . GLN A 1 115 ? -10.078 -36.062 5.738 1 98.19 115 GLN A C 1
ATOM 898 O O . GLN A 1 115 ? -11.078 -36.188 6.453 1 98.19 115 GLN A O 1
ATOM 903 N N . SER A 1 116 ? -8.953 -36.375 6.168 1 98.12 116 SER A N 1
ATOM 904 C CA . SER A 1 116 ? -8.758 -37.125 7.391 1 98.12 116 SER A CA 1
ATOM 905 C C . SER A 1 116 ? -8.672 -36.219 8.609 1 98.12 116 SER A C 1
ATOM 907 O O . SER A 1 116 ? -8.828 -36.688 9.742 1 98.12 116 SER A O 1
ATOM 909 N N . ARG A 1 117 ? -8.477 -35 8.43 1 98.31 117 ARG A N 1
ATOM 910 C CA . ARG A 1 117 ? -8.227 -34.094 9.562 1 98.31 117 ARG A CA 1
ATOM 911 C C . ARG A 1 117 ? -9.461 -33.281 9.891 1 98.31 117 ARG A C 1
ATOM 913 O O . ARG A 1 117 ? -10.352 -33.125 9.055 1 98.31 117 ARG A O 1
ATOM 920 N N . ASP A 1 118 ? -9.5 -32.781 11.148 1 98.06 118 ASP A N 1
ATOM 921 C CA . ASP A 1 118 ? -10.586 -31.922 11.609 1 98.06 118 ASP A CA 1
ATOM 922 C C . ASP A 1 118 ? -10.172 -30.453 11.625 1 98.06 118 ASP A C 1
ATOM 924 O O . ASP A 1 118 ? -9.109 -30.109 12.156 1 98.06 118 ASP A O 1
ATOM 928 N N . TYR A 1 119 ? -10.992 -29.594 11.062 1 98.81 119 TYR A N 1
ATOM 929 C CA . TYR A 1 119 ? -10.727 -28.156 10.992 1 98.81 119 TYR A CA 1
ATOM 930 C C . TYR A 1 119 ? -12 -27.375 10.719 1 98.81 119 TYR A C 1
ATOM 932 O O . TYR A 1 119 ? -12.969 -27.922 10.18 1 98.81 119 TYR A O 1
ATOM 940 N N . ASP A 1 120 ? -12 -26.109 11.172 1 98.81 120 ASP A N 1
ATOM 941 C CA . ASP A 1 120 ? -13.07 -25.188 10.836 1 98.81 120 ASP A CA 1
ATOM 942 C C . ASP A 1 120 ? -12.688 -24.297 9.656 1 98.81 120 ASP A C 1
ATOM 944 O O . ASP A 1 120 ? -13.555 -23.828 8.922 1 98.81 120 ASP A O 1
ATOM 948 N N . TYR A 1 121 ? -11.406 -23.984 9.492 1 98.88 121 TYR A N 1
ATOM 949 C CA . TYR A 1 121 ? -10.828 -23.234 8.391 1 98.88 121 TYR A CA 1
ATOM 950 C C . TYR A 1 121 ? -9.742 -24.047 7.688 1 98.88 121 TYR A C 1
ATOM 952 O O . TYR A 1 121 ? -8.898 -24.672 8.344 1 98.88 121 TYR A O 1
ATOM 960 N N . LEU A 1 122 ? -9.773 -24.094 6.383 1 98.94 122 LEU A N 1
ATOM 961 C CA . LEU A 1 122 ? -8.695 -24.641 5.562 1 98.94 122 LEU A CA 1
ATOM 962 C C . LEU A 1 122 ? -8.062 -23.547 4.703 1 98.94 122 LEU A C 1
ATOM 964 O O . LEU A 1 122 ? -8.758 -22.906 3.9 1 98.94 122 LEU A O 1
ATOM 968 N N . PHE A 1 123 ? -6.781 -23.25 4.93 1 98.88 123 PHE A N 1
ATOM 969 C CA . PHE A 1 123 ? -6.027 -22.312 4.109 1 98.88 123 PHE A CA 1
ATOM 970 C C . PHE A 1 123 ? -5.133 -23.047 3.125 1 98.88 123 PHE A C 1
ATOM 972 O O . PHE A 1 123 ? -4.402 -23.969 3.508 1 98.88 123 PHE A O 1
ATOM 979 N N . LEU A 1 124 ? -5.137 -22.672 1.856 1 98.75 124 LEU A N 1
ATOM 980 C CA . LEU A 1 124 ? -4.293 -23.25 0.821 1 98.75 124 LEU A CA 1
ATOM 981 C C . LEU A 1 124 ? -3.746 -22.172 -0.111 1 98.75 124 LEU A C 1
ATOM 983 O O . LEU A 1 124 ? -4.359 -21.125 -0.273 1 98.75 124 LEU A O 1
ATOM 987 N N . VAL A 1 125 ? -2.592 -22.406 -0.661 1 98.56 125 VAL A N 1
ATOM 988 C CA . VAL A 1 125 ? -2.086 -21.672 -1.812 1 98.56 125 VAL A CA 1
ATOM 989 C C . VAL A 1 125 ? -2.479 -22.391 -3.102 1 98.56 125 VAL A C 1
ATOM 991 O O . VAL A 1 125 ? -2.184 -23.578 -3.273 1 98.56 125 VAL A O 1
ATOM 994 N N . HIS A 1 126 ? -3.135 -21.688 -3.945 1 98.44 126 HIS A N 1
ATOM 995 C CA . HIS A 1 126 ? -3.621 -22.281 -5.188 1 98.44 126 HIS A CA 1
ATOM 996 C C . HIS A 1 126 ? -2.486 -22.469 -6.191 1 98.44 126 HIS A C 1
ATOM 998 O O . HIS A 1 126 ? -2.281 -23.562 -6.707 1 98.44 126 HIS A O 1
ATOM 1004 N N . ASN A 1 127 ? -1.812 -21.453 -6.453 1 98.25 127 ASN A N 1
ATOM 1005 C CA . ASN A 1 127 ? -0.707 -21.391 -7.402 1 98.25 127 ASN A CA 1
ATOM 1006 C C . ASN A 1 127 ? 0.602 -21.016 -6.719 1 98.25 127 ASN A C 1
ATOM 1008 O O . ASN A 1 127 ? 0.825 -19.844 -6.41 1 98.25 127 ASN A O 1
ATOM 1012 N N . GLU A 1 128 ? 1.482 -21.969 -6.5 1 98.06 128 GLU A N 1
ATOM 1013 C CA . GLU A 1 128 ? 2.754 -21.781 -5.805 1 98.06 128 GLU A CA 1
ATOM 1014 C C . GLU A 1 128 ? 3.863 -21.391 -6.781 1 98.06 128 GLU A C 1
ATOM 1016 O O . GLU A 1 128 ? 4.547 -22.266 -7.328 1 98.06 128 GLU A O 1
ATOM 1021 N N . THR A 1 129 ? 4.129 -20.109 -6.906 1 97.31 129 THR A N 1
ATOM 1022 C CA . THR A 1 129 ? 5.035 -19.625 -7.938 1 97.31 129 THR A CA 1
ATOM 1023 C C . THR A 1 129 ? 6.488 -19.828 -7.523 1 97.31 129 THR A C 1
ATOM 1025 O O . THR A 1 129 ? 7.398 -19.734 -8.352 1 97.31 129 THR A O 1
ATOM 1028 N N . SER A 1 130 ? 6.75 -20.141 -6.254 1 97 130 SER A N 1
ATOM 1029 C CA . SER A 1 130 ? 8.117 -20.391 -5.805 1 97 130 SER A CA 1
ATOM 1030 C C . SER A 1 130 ? 8.727 -21.594 -6.504 1 97 130 SER A C 1
ATOM 1032 O O . SER A 1 130 ? 9.945 -21.672 -6.676 1 97 130 SER A O 1
ATOM 1034 N N . ASN A 1 131 ? 7.84 -22.516 -6.926 1 96.94 131 ASN A N 1
ATOM 1035 C CA . ASN A 1 131 ? 8.375 -23.719 -7.562 1 96.94 131 ASN A CA 1
ATOM 1036 C C . ASN A 1 131 ? 7.578 -24.094 -8.812 1 96.94 131 ASN A C 1
ATOM 1038 O O . ASN A 1 131 ? 7.801 -25.156 -9.398 1 96.94 131 ASN A O 1
ATOM 1042 N N . GLY A 1 132 ? 6.637 -23.266 -9.18 1 97.88 132 GLY A N 1
ATOM 1043 C CA . GLY A 1 132 ? 5.941 -23.438 -10.438 1 97.88 132 GLY A CA 1
ATOM 1044 C C . GLY A 1 132 ? 4.949 -24.594 -10.414 1 97.88 132 GLY A C 1
ATOM 1045 O O . GLY A 1 132 ? 4.793 -25.312 -11.406 1 97.88 132 GLY A O 1
ATOM 1046 N N . THR A 1 133 ? 4.293 -24.844 -9.281 1 98 133 THR A N 1
ATOM 1047 C CA . THR A 1 133 ? 3.266 -25.875 -9.188 1 98 133 THR A CA 1
ATOM 1048 C C . THR A 1 133 ? 1.918 -25.266 -8.812 1 98 133 THR A C 1
ATOM 1050 O O . THR A 1 133 ? 1.861 -24.156 -8.266 1 98 133 THR A O 1
ATOM 1053 N N . ALA A 1 134 ? 0.817 -25.922 -9.141 1 98.25 134 ALA A N 1
ATOM 1054 C CA . ALA A 1 134 ? -0.527 -25.422 -8.875 1 98.25 134 ALA A CA 1
ATOM 1055 C C . ALA A 1 134 ? -1.482 -26.547 -8.523 1 98.25 134 ALA A C 1
ATOM 1057 O O . ALA A 1 134 ? -1.287 -27.688 -8.953 1 98.25 134 ALA A O 1
ATOM 1058 N N . LEU A 1 135 ? -2.449 -26.203 -7.746 1 97.06 135 LEU A N 1
ATOM 1059 C CA . LEU A 1 135 ? -3.52 -27.125 -7.391 1 97.06 135 LEU A CA 1
ATOM 1060 C C . LEU A 1 135 ? -4.648 -27.078 -8.414 1 97.06 135 LEU A C 1
ATOM 1062 O O . LEU A 1 135 ? -5.18 -26 -8.703 1 97.06 135 LEU A O 1
ATOM 1066 N N . TYR A 1 136 ? -5.098 -28.203 -8.945 1 95.81 136 TYR A N 1
ATOM 1067 C CA . TYR A 1 136 ? -6.137 -28.234 -9.969 1 95.81 136 TYR A CA 1
ATOM 1068 C C . TYR A 1 136 ? -7.418 -28.859 -9.43 1 95.81 136 TYR A C 1
ATOM 1070 O O . TYR A 1 136 ? -8.484 -28.734 -10.039 1 95.81 136 TYR A O 1
ATOM 1078 N N . ASN A 1 137 ? -7.391 -29.469 -8.273 1 94.56 137 ASN A N 1
ATOM 1079 C CA . ASN A 1 137 ? -8.539 -30.203 -7.742 1 94.56 137 ASN A CA 1
ATOM 1080 C C . ASN A 1 137 ? -9.328 -29.359 -6.75 1 94.56 137 ASN A C 1
ATOM 1082 O O . ASN A 1 137 ? -9.82 -29.875 -5.742 1 94.56 137 ASN A O 1
ATOM 1086 N N . ILE A 1 138 ? -9.492 -28.062 -7.02 1 96.75 138 ILE A N 1
ATOM 1087 C CA . ILE A 1 138 ? -10.133 -27.141 -6.09 1 96.75 138 ILE A CA 1
ATOM 1088 C C . ILE A 1 138 ? -11.594 -27.531 -5.902 1 96.75 138 ILE A C 1
ATOM 1090 O O . ILE A 1 138 ? -12.125 -27.469 -4.793 1 96.75 138 ILE A O 1
ATOM 1094 N N . LYS A 1 139 ? -12.305 -27.969 -6.957 1 96.12 139 LYS A N 1
ATOM 1095 C CA . LYS A 1 139 ? -13.711 -28.359 -6.867 1 96.12 139 LYS A CA 1
ATOM 1096 C C . LYS A 1 139 ? -13.898 -29.516 -5.902 1 96.12 139 LYS A C 1
ATOM 1098 O O . LYS A 1 139 ? -14.859 -29.547 -5.133 1 96.12 139 LYS A O 1
ATOM 1103 N N . GLU A 1 140 ? -13.016 -30.469 -6.066 1 97.44 140 GLU A N 1
ATOM 1104 C CA . GLU A 1 140 ? -13.055 -31.609 -5.148 1 97.44 140 GLU A CA 1
ATOM 1105 C C . GLU A 1 140 ? -12.812 -31.156 -3.711 1 97.44 140 GLU A C 1
ATOM 1107 O O . GLU A 1 140 ? -13.492 -31.609 -2.789 1 97.44 140 GLU A O 1
ATOM 1112 N N . ILE A 1 141 ? -11.883 -30.297 -3.498 1 98.5 141 ILE A N 1
ATOM 1113 C CA . ILE A 1 141 ? -11.547 -29.781 -2.178 1 98.5 141 ILE A CA 1
ATOM 1114 C C . ILE A 1 141 ? -12.742 -29.031 -1.595 1 98.5 141 ILE A C 1
ATOM 1116 O O . ILE A 1 141 ? -13.062 -29.188 -0.414 1 98.5 141 ILE A O 1
ATOM 1120 N N . VAL A 1 142 ? -13.43 -28.234 -2.398 1 98.56 142 VAL A N 1
ATOM 1121 C CA . VAL A 1 142 ? -14.602 -27.484 -1.979 1 98.56 142 VAL A CA 1
ATOM 1122 C C . VAL A 1 142 ? -15.664 -28.438 -1.436 1 98.56 142 VAL A C 1
ATOM 1124 O O . VAL A 1 142 ? -16.266 -28.172 -0.395 1 98.56 142 VAL A O 1
ATOM 1127 N N . LYS A 1 143 ? -15.867 -29.531 -2.15 1 98.31 143 LYS A N 1
ATOM 1128 C CA . LYS A 1 143 ? -16.859 -30.516 -1.732 1 98.31 143 LYS A CA 1
ATOM 1129 C C . LYS A 1 143 ? -16.516 -31.094 -0.365 1 98.31 143 LYS A C 1
ATOM 1131 O O . LYS A 1 143 ? -17.391 -31.25 0.49 1 98.31 143 LYS A O 1
ATOM 1136 N N . ILE A 1 144 ? -15.258 -31.438 -0.204 1 98.62 144 ILE A N 1
ATOM 1137 C CA . ILE A 1 144 ? -14.797 -32 1.056 1 98.62 144 ILE A CA 1
ATOM 1138 C C . ILE A 1 144 ? -15 -31.016 2.188 1 98.62 144 ILE A C 1
ATOM 1140 O O . ILE A 1 144 ? -15.523 -31.359 3.248 1 98.62 144 ILE A O 1
ATOM 1144 N N . VAL A 1 145 ? -14.609 -29.766 2.01 1 98.75 145 VAL A N 1
ATOM 1145 C CA . VAL A 1 145 ? -14.68 -28.703 3.021 1 98.75 145 VAL A CA 1
ATOM 1146 C C . VAL A 1 145 ? -16.141 -28.469 3.404 1 98.75 145 VAL A C 1
ATOM 1148 O O . VAL A 1 145 ? -16.453 -28.297 4.586 1 98.75 145 VAL A O 1
ATOM 1151 N N . LYS A 1 146 ? -17.016 -28.438 2.426 1 98.06 146 LYS A N 1
ATOM 1152 C CA . LYS A 1 146 ? -18.438 -28.25 2.66 1 98.06 146 LYS A CA 1
ATOM 1153 C C . LYS A 1 146 ? -19.016 -29.375 3.496 1 98.06 146 LYS A C 1
ATOM 1155 O O . LYS A 1 146 ? -19.844 -29.156 4.387 1 98.06 146 LYS A O 1
ATOM 1160 N N . SER A 1 147 ? -18.594 -30.562 3.137 1 98.06 147 SER A N 1
ATOM 1161 C CA . SER A 1 147 ? -19.109 -31.719 3.859 1 98.06 147 SER A CA 1
ATOM 1162 C C . SER A 1 147 ? -18.719 -31.672 5.332 1 98.06 147 SER A C 1
ATOM 1164 O O . SER A 1 147 ? -19.391 -32.25 6.18 1 98.06 147 SER A O 1
ATOM 1166 N N . LYS A 1 148 ? -17.719 -30.969 5.648 1 98.25 148 LYS A N 1
ATOM 1167 C CA . LYS A 1 148 ? -17.234 -30.844 7.016 1 98.25 148 LYS A CA 1
ATOM 1168 C C . LYS A 1 148 ? -17.766 -29.578 7.68 1 98.25 148 LYS A C 1
ATOM 1170 O O . LYS A 1 148 ? -17.406 -29.25 8.812 1 98.25 148 LYS A O 1
ATOM 1175 N N . ASN A 1 149 ? -18.594 -28.844 6.945 1 98.25 149 ASN A N 1
ATOM 1176 C CA . ASN A 1 149 ? -19.094 -27.562 7.398 1 98.25 149 ASN A CA 1
ATOM 1177 C C . ASN A 1 149 ? -17.953 -26.609 7.754 1 98.25 149 ASN A C 1
ATOM 1179 O O . ASN A 1 149 ? -18.016 -25.891 8.758 1 98.25 149 ASN A O 1
ATOM 1183 N N . ALA A 1 150 ? -16.828 -26.719 7.035 1 98.81 150 ALA A N 1
ATOM 1184 C CA . ALA A 1 150 ? -15.656 -25.875 7.215 1 98.81 150 ALA A CA 1
ATOM 1185 C C . ALA A 1 150 ? -15.594 -24.781 6.145 1 98.81 150 ALA A C 1
ATOM 1187 O O . ALA A 1 150 ? -16.484 -24.703 5.289 1 98.81 150 ALA A O 1
ATOM 1188 N N . LYS A 1 151 ? -14.703 -23.859 6.258 1 98.88 151 LYS A N 1
ATOM 1189 C CA . LYS A 1 151 ? -14.539 -22.734 5.352 1 98.88 151 LYS A CA 1
ATOM 1190 C C . LYS A 1 151 ? -13.211 -22.797 4.613 1 98.88 151 LYS A C 1
ATOM 1192 O O . LYS A 1 151 ? -12.164 -23.016 5.227 1 98.88 151 LYS A O 1
ATOM 1197 N N . LEU A 1 152 ? -13.195 -22.656 3.314 1 98.94 152 LEU A N 1
ATOM 1198 C CA . LEU A 1 152 ? -12 -22.703 2.484 1 98.94 152 LEU A CA 1
ATOM 1199 C C . LEU A 1 152 ? -11.508 -21.297 2.164 1 98.94 152 LEU A C 1
ATOM 1201 O O . LEU A 1 152 ? -12.258 -20.484 1.629 1 98.94 152 LEU A O 1
ATOM 1205 N N . LEU A 1 153 ? -10.32 -20.938 2.555 1 98.94 153 LEU A N 1
ATOM 1206 C CA . LEU A 1 153 ? -9.656 -19.703 2.197 1 98.94 153 LEU A CA 1
ATOM 1207 C C . LEU A 1 153 ? -8.461 -19.953 1.29 1 98.94 153 LEU A C 1
ATOM 1209 O O . LEU A 1 153 ? -7.637 -20.828 1.577 1 98.94 153 LEU A O 1
ATOM 1213 N N . ILE A 1 154 ? -8.305 -19.188 0.212 1 98.88 154 ILE A N 1
ATOM 1214 C CA . ILE A 1 154 ? -7.301 -19.484 -0.799 1 98.88 154 ILE A CA 1
ATOM 1215 C C . ILE A 1 154 ? -6.414 -18.266 -1.024 1 98.88 154 ILE A C 1
ATOM 1217 O O . ILE A 1 154 ? -6.91 -17.172 -1.312 1 98.88 154 ILE A O 1
ATOM 1221 N N . ASP A 1 155 ? -5.121 -18.438 -0.808 1 98.81 155 ASP A N 1
ATOM 1222 C CA . ASP A 1 155 ? -4.152 -17.516 -1.405 1 98.81 155 ASP A CA 1
ATOM 1223 C C . ASP A 1 155 ? -4.055 -17.734 -2.914 1 98.81 155 ASP A C 1
ATOM 1225 O O . ASP A 1 155 ? -3.416 -18.672 -3.373 1 98.81 155 ASP A O 1
ATOM 1229 N N . ASP A 1 156 ? -4.699 -16.875 -3.641 1 98.69 156 ASP A N 1
ATOM 1230 C CA . ASP A 1 156 ? -4.703 -16.969 -5.098 1 98.69 156 ASP A CA 1
ATOM 1231 C C . ASP A 1 156 ? -3.992 -15.773 -5.723 1 98.69 156 ASP A C 1
ATOM 1233 O O . ASP A 1 156 ? -4.367 -15.312 -6.805 1 98.69 156 ASP A O 1
ATOM 1237 N N . VAL A 1 157 ? -3.002 -15.25 -5.07 1 98.69 157 VAL A N 1
ATOM 1238 C CA . VAL A 1 157 ? -2.277 -14.055 -5.5 1 98.69 157 VAL A CA 1
ATOM 1239 C C . VAL A 1 157 ? -1.778 -14.242 -6.93 1 98.69 157 VAL A C 1
ATOM 1241 O O . VAL A 1 157 ? -1.947 -13.359 -7.773 1 98.69 157 VAL A O 1
ATOM 1244 N N . SER A 1 158 ? -1.27 -15.391 -7.211 1 98.44 158 SER A N 1
ATOM 1245 C CA . SER A 1 158 ? -0.652 -15.594 -8.516 1 98.44 158 SER A CA 1
ATOM 1246 C C . SER A 1 158 ? -1.536 -16.453 -9.414 1 98.44 158 SER A C 1
ATOM 1248 O O . SER A 1 158 ? -1.162 -16.766 -10.547 1 98.44 158 SER A O 1
ATOM 1250 N N . GLY A 1 159 ? -2.699 -16.859 -8.953 1 98.5 159 GLY A N 1
ATOM 1251 C CA . GLY A 1 159 ? -3.568 -17.719 -9.742 1 98.5 159 GLY A CA 1
ATOM 1252 C C . GLY A 1 159 ? -4.777 -17 -10.297 1 98.5 159 GLY A C 1
ATOM 1253 O O . GLY A 1 159 ? -5.273 -17.344 -11.375 1 98.5 159 GLY A O 1
ATOM 1254 N N . TYR A 1 160 ? -5.32 -16 -9.586 1 98.69 160 TYR A N 1
ATOM 1255 C CA . TYR A 1 160 ? -6.523 -15.297 -10.016 1 98.69 160 TYR A CA 1
ATOM 1256 C C . TYR A 1 160 ? -6.332 -14.68 -11.398 1 98.69 160 TYR A C 1
ATOM 1258 O O . TYR A 1 160 ? -5.297 -14.062 -11.672 1 98.69 160 TYR A O 1
ATOM 1266 N N . ALA A 1 161 ? -7.281 -14.812 -12.258 1 98.31 161 ALA A N 1
ATOM 1267 C CA . ALA A 1 161 ? -7.34 -14.328 -13.633 1 98.31 161 ALA A CA 1
ATOM 1268 C C . ALA A 1 161 ? -6.387 -15.102 -14.531 1 98.31 161 ALA A C 1
ATOM 1270 O O . ALA A 1 161 ? -6.336 -14.867 -15.742 1 98.31 161 ALA A O 1
ATOM 1271 N N . GLY A 1 162 ? -5.621 -16.031 -13.945 1 98.38 162 GLY A N 1
ATOM 1272 C CA . GLY A 1 162 ? -4.773 -16.922 -14.719 1 98.38 162 GLY A CA 1
ATOM 1273 C C . GLY A 1 162 ? -5.332 -18.328 -14.828 1 98.38 162 GLY A C 1
ATOM 1274 O O . GLY A 1 162 ? -4.824 -19.141 -15.602 1 98.38 162 GLY A O 1
ATOM 1275 N N . TYR A 1 163 ? -6.309 -18.656 -14.062 1 98 163 TYR A N 1
ATOM 1276 C CA . TYR A 1 163 ? -7.086 -19.875 -14.07 1 98 163 TYR A CA 1
ATOM 1277 C C . TYR A 1 163 ? -8.578 -19.578 -14.109 1 98 163 TYR A C 1
ATOM 1279 O O . TYR A 1 163 ? -9.008 -18.484 -13.75 1 98 163 TYR A O 1
ATOM 1287 N N . ASN A 1 164 ? -9.312 -20.516 -14.609 1 95.62 164 ASN A N 1
ATOM 1288 C CA . ASN A 1 164 ? -10.766 -20.375 -14.562 1 95.62 164 ASN A CA 1
ATOM 1289 C C . ASN A 1 164 ? -11.32 -20.797 -13.203 1 95.62 164 ASN A C 1
ATOM 1291 O O . ASN A 1 164 ? -11.961 -21.844 -13.086 1 95.62 164 ASN A O 1
ATOM 1295 N N . LEU A 1 165 ? -11.055 -20 -12.18 1 94.62 165 LEU A N 1
ATOM 1296 C CA . LEU A 1 165 ? -11.477 -20.219 -10.797 1 94.62 165 LEU A CA 1
ATOM 1297 C C . LEU A 1 165 ? -12.305 -19.031 -10.297 1 94.62 165 LEU A C 1
ATOM 1299 O O . LEU A 1 165 ? -11.969 -17.875 -10.562 1 94.62 165 LEU A O 1
ATOM 1303 N N . ASN A 1 166 ? -13.43 -19.281 -9.734 1 95.81 166 ASN A N 1
ATOM 1304 C CA . ASN A 1 166 ? -14.25 -18.25 -9.109 1 95.81 166 ASN A CA 1
ATOM 1305 C C . ASN A 1 166 ? -14.5 -18.547 -7.633 1 95.81 166 ASN A C 1
ATOM 1307 O O . ASN A 1 166 ? -13.898 -19.469 -7.07 1 95.81 166 ASN A O 1
ATOM 1311 N N . MET A 1 167 ? -15.336 -17.844 -6.992 1 98 167 MET A N 1
ATOM 1312 C CA . MET A 1 167 ? -15.539 -17.891 -5.547 1 98 167 MET A CA 1
ATOM 1313 C C . MET A 1 167 ? -16.547 -18.969 -5.164 1 98 167 MET A C 1
ATOM 1315 O O . MET A 1 167 ? -16.922 -19.078 -3.998 1 98 167 MET A O 1
ATOM 1319 N N . ASP A 1 168 ? -16.984 -19.781 -6.137 1 97.12 168 ASP A N 1
ATOM 1320 C CA . ASP A 1 168 ? -17.984 -20.797 -5.828 1 97.12 168 ASP A CA 1
ATOM 1321 C C . ASP A 1 168 ? -17.438 -21.812 -4.812 1 97.12 168 ASP A C 1
ATOM 1323 O O . ASP A 1 168 ? -16.516 -22.562 -5.109 1 97.12 168 ASP A O 1
ATOM 1327 N N . GLY A 1 169 ? -17.984 -21.797 -3.654 1 98.19 169 GLY A N 1
ATOM 1328 C CA . GLY A 1 169 ? -17.594 -22.703 -2.586 1 98.19 169 GLY A CA 1
ATOM 1329 C C . GLY A 1 169 ? -16.375 -22.219 -1.812 1 98.19 169 GLY A C 1
ATOM 1330 O O . GLY A 1 169 ? -15.898 -22.906 -0.905 1 98.19 169 GLY A O 1
ATOM 1331 N N . ILE A 1 170 ? -15.859 -21.141 -2.137 1 98.81 170 ILE A N 1
ATOM 1332 C CA . ILE A 1 170 ? -14.703 -20.562 -1.47 1 98.81 170 ILE A CA 1
ATOM 1333 C C . ILE A 1 170 ? -15.164 -19.453 -0.521 1 98.81 170 ILE A C 1
ATOM 1335 O O . ILE A 1 170 ? -15.977 -18.609 -0.893 1 98.81 170 ILE A O 1
ATOM 1339 N N . TYR A 1 171 ? -14.68 -19.484 0.707 1 98.88 171 TYR A N 1
ATOM 1340 C CA . TYR A 1 171 ? -15.055 -18.562 1.77 1 98.88 171 TYR A CA 1
ATOM 1341 C C . TYR A 1 171 ? -14.43 -17.188 1.549 1 98.88 171 TYR A C 1
ATOM 1343 O O . TYR A 1 171 ? -15.109 -16.156 1.656 1 98.88 171 TYR A O 1
ATOM 1351 N N . ALA A 1 172 ? -13.195 -17.141 1.203 1 98.94 172 ALA A N 1
ATOM 1352 C CA . ALA A 1 172 ? -12.453 -15.93 0.883 1 98.94 172 ALA A CA 1
ATOM 1353 C C . ALA A 1 172 ? -11.234 -16.234 0.015 1 98.94 172 ALA A C 1
ATOM 1355 O O . ALA A 1 172 ? -10.734 -17.375 0.028 1 98.94 172 ALA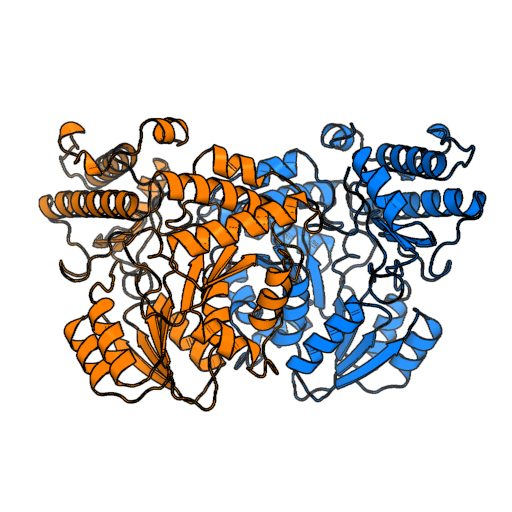 A O 1
ATOM 1356 N N . MET A 1 173 ? -10.82 -15.297 -0.735 1 98.88 173 MET A N 1
ATOM 1357 C CA . MET A 1 173 ? -9.688 -15.422 -1.646 1 98.88 173 MET A CA 1
ATOM 1358 C C . MET A 1 173 ? -8.914 -14.109 -1.736 1 98.88 173 MET A C 1
ATOM 1360 O O . MET A 1 173 ? -9.5 -13.031 -1.648 1 98.88 173 MET A O 1
ATOM 1364 N N . ALA A 1 174 ? -7.613 -14.195 -1.847 1 98.81 174 ALA A N 1
ATOM 1365 C CA . ALA A 1 174 ? -6.762 -13.016 -1.911 1 98.81 174 ALA A CA 1
ATOM 1366 C C . ALA A 1 174 ? -5.98 -12.969 -3.221 1 98.81 174 ALA A C 1
ATOM 1368 O O . ALA A 1 174 ? -5.559 -14.008 -3.732 1 98.81 174 ALA A O 1
ATOM 1369 N N . THR A 1 175 ? -5.75 -11.789 -3.738 1 98.81 175 THR A N 1
ATOM 1370 C CA . THR A 1 175 ? -4.859 -11.594 -4.875 1 98.81 175 THR A CA 1
ATOM 1371 C C . THR A 1 175 ? -4.223 -10.203 -4.836 1 98.81 175 THR A C 1
ATOM 1373 O O . THR A 1 175 ? -4.355 -9.484 -3.846 1 98.81 175 THR A O 1
ATOM 1376 N N . GLY A 1 176 ? -3.355 -9.891 -5.766 1 98.5 176 GLY A N 1
ATOM 1377 C CA . GLY A 1 176 ? -2.734 -8.594 -5.977 1 98.5 176 GLY A CA 1
ATOM 1378 C C . GLY A 1 176 ? -2.9 -8.07 -7.391 1 98.5 176 GLY A C 1
ATOM 1379 O O . GLY A 1 176 ? -3.244 -8.836 -8.297 1 98.5 176 GLY A O 1
ATOM 1380 N N . SER A 1 177 ? -2.65 -6.867 -7.559 1 98.69 177 SER A N 1
ATOM 1381 C CA . SER A 1 177 ? -2.949 -6.215 -8.828 1 98.69 177 SER A CA 1
ATOM 1382 C C . SER A 1 177 ? -1.938 -6.605 -9.898 1 98.69 177 SER A C 1
ATOM 1384 O O . SER A 1 177 ? -2.246 -6.57 -11.094 1 98.69 177 SER A O 1
ATOM 1386 N N . GLN A 1 178 ? -0.751 -7.055 -9.555 1 98 178 GLN A N 1
ATOM 1387 C CA . GLN A 1 178 ? 0.39 -6.984 -10.461 1 98 178 GLN A CA 1
ATOM 1388 C C . GLN A 1 178 ? 0.68 -8.352 -11.086 1 98 178 GLN A C 1
ATOM 1390 O O . GLN A 1 178 ? 1.782 -8.586 -11.578 1 98 178 GLN A O 1
ATOM 1395 N N . LYS A 1 179 ? -0.175 -9.258 -10.977 1 98.19 179 LYS A N 1
ATOM 1396 C CA . LYS A 1 179 ? 0.015 -10.602 -11.523 1 98.19 179 LYS A CA 1
ATOM 1397 C C . LYS A 1 179 ? -0.828 -10.805 -12.781 1 98.19 179 LYS A C 1
ATOM 1399 O O . LYS A 1 179 ? -0.617 -10.133 -13.789 1 98.19 179 LYS A O 1
ATOM 1404 N N . ASN A 1 180 ? -1.878 -11.617 -12.703 1 98.56 180 ASN A N 1
ATOM 1405 C CA . ASN A 1 180 ? -2.615 -11.969 -13.906 1 98.56 180 ASN A CA 1
ATOM 1406 C C . ASN A 1 180 ? -3.646 -10.906 -14.273 1 98.56 180 ASN A C 1
ATOM 1408 O O . ASN A 1 180 ? -4.16 -10.883 -15.391 1 98.56 180 ASN A O 1
ATOM 1412 N N . ILE A 1 181 ? -3.936 -9.992 -13.336 1 98.62 181 ILE A N 1
ATOM 1413 C CA . ILE A 1 181 ? -4.785 -8.859 -13.68 1 98.62 181 ILE A CA 1
ATOM 1414 C C . ILE A 1 181 ? -4.047 -7.938 -14.648 1 98.62 181 ILE A C 1
ATOM 1416 O O . ILE A 1 181 ? -4.676 -7.223 -15.438 1 98.62 181 ILE A O 1
ATOM 1420 N N . ALA A 1 182 ? -2.723 -8 -14.586 1 98.06 182 ALA A N 1
ATOM 1421 C CA . ALA A 1 182 ? -1.843 -7.227 -15.453 1 98.06 182 ALA A CA 1
ATOM 1422 C C . ALA A 1 182 ? -1.995 -5.73 -15.195 1 98.06 182 ALA A C 1
ATOM 1424 O O . ALA A 1 182 ? -2.189 -4.949 -16.125 1 98.06 182 ALA A O 1
ATOM 1425 N N . CYS A 1 183 ? -1.984 -5.359 -13.977 1 98.56 183 CYS A N 1
ATOM 1426 C CA . CYS A 1 183 ? -1.938 -3.984 -13.492 1 98.56 183 CYS A CA 1
ATOM 1427 C C . CYS A 1 183 ? -0.623 -3.703 -12.773 1 98.56 183 CYS A C 1
ATOM 1429 O O . CYS A 1 183 ? 0.118 -4.629 -12.438 1 98.56 183 CYS A O 1
ATOM 1431 N N . VAL A 1 184 ? -0.271 -2.428 -12.602 1 98.25 184 VAL A N 1
ATOM 1432 C CA . VAL A 1 184 ? 0.92 -2.072 -11.836 1 98.25 184 VAL A CA 1
ATOM 1433 C C . VAL A 1 184 ? 0.763 -2.527 -10.391 1 98.25 184 VAL A C 1
ATOM 1435 O O . VAL A 1 184 ? -0.357 -2.633 -9.883 1 98.25 184 VAL A O 1
ATOM 1438 N N . PRO A 1 185 ? 1.883 -2.838 -9.711 1 98.56 185 PRO A N 1
ATOM 1439 C CA . PRO A 1 185 ? 1.79 -3.32 -8.328 1 98.56 185 PRO A CA 1
ATOM 1440 C C . PRO A 1 185 ? 1.351 -2.232 -7.352 1 98.56 185 PRO A C 1
ATOM 1442 O O . PRO A 1 185 ? 1.705 -1.063 -7.523 1 98.56 185 PRO A O 1
ATOM 1445 N N . GLY A 1 186 ? 0.555 -2.664 -6.301 1 98.62 186 GLY A N 1
ATOM 1446 C CA . GLY A 1 186 ? 0.283 -1.705 -5.242 1 98.62 186 GLY A CA 1
ATOM 1447 C C . GLY A 1 186 ? -1.112 -1.836 -4.66 1 98.62 186 GLY A C 1
ATOM 1448 O O . GLY A 1 186 ? -1.498 -1.065 -3.779 1 98.62 186 GLY A O 1
ATOM 1449 N N . ILE A 1 187 ? -1.913 -2.828 -5.117 1 98.81 187 ILE A N 1
ATOM 1450 C CA . ILE A 1 187 ? -3.254 -2.998 -4.566 1 98.81 187 ILE A CA 1
ATOM 1451 C C . ILE A 1 187 ? -3.436 -4.438 -4.086 1 98.81 187 ILE A C 1
ATOM 1453 O O . ILE A 1 187 ? -3.238 -5.383 -4.852 1 98.81 187 ILE A O 1
ATOM 1457 N N . ALA A 1 188 ? -3.727 -4.578 -2.822 1 98.88 188 ALA A N 1
ATOM 1458 C CA . ALA A 1 188 ? -4.184 -5.836 -2.236 1 98.88 188 ALA A CA 1
ATOM 1459 C C . ALA A 1 188 ? -5.684 -6.027 -2.461 1 98.88 188 ALA A C 1
ATOM 1461 O O . ALA A 1 188 ? -6.477 -5.121 -2.205 1 98.88 188 ALA A O 1
ATOM 1462 N N . ILE A 1 189 ? -6.078 -7.172 -2.904 1 98.94 189 ILE A N 1
ATOM 1463 C CA . ILE A 1 189 ? -7.473 -7.43 -3.238 1 98.94 189 ILE A CA 1
ATOM 1464 C C . ILE A 1 189 ? -7.961 -8.664 -2.486 1 98.94 189 ILE A C 1
ATOM 1466 O O . ILE A 1 189 ? -7.34 -9.727 -2.555 1 98.94 189 ILE A O 1
ATOM 1470 N N . ILE A 1 190 ? -9.047 -8.555 -1.731 1 98.94 190 ILE A N 1
ATOM 1471 C CA . ILE A 1 190 ? -9.625 -9.648 -0.959 1 98.94 190 ILE A CA 1
ATOM 1472 C C . ILE A 1 190 ? -11.07 -9.891 -1.396 1 98.94 190 ILE A C 1
ATOM 1474 O O . ILE A 1 190 ? -11.914 -9 -1.274 1 98.94 190 ILE A O 1
ATOM 1478 N N . PHE A 1 191 ? -11.336 -11.031 -1.942 1 98.94 191 PHE A N 1
ATOM 1479 C CA . PHE A 1 191 ? -12.672 -11.445 -2.34 1 98.94 191 PHE A CA 1
ATOM 1480 C C . PHE A 1 191 ? -13.391 -12.141 -1.187 1 98.94 191 PHE A C 1
ATOM 1482 O O . PHE A 1 191 ? -12.836 -13.047 -0.561 1 98.94 191 PHE A O 1
ATOM 1489 N N . LEU A 1 192 ? -14.633 -11.742 -0.917 1 98.94 192 LEU A N 1
ATOM 1490 C CA . LEU A 1 192 ? -15.391 -12.305 0.194 1 98.94 192 LEU A CA 1
ATOM 1491 C C . LEU A 1 192 ? -16.688 -12.938 -0.301 1 98.94 192 LEU A C 1
ATOM 1493 O O . LEU A 1 192 ? -17.406 -12.336 -1.108 1 98.94 192 LEU A O 1
ATOM 1497 N N . SER A 1 193 ? -16.969 -14.141 0.129 1 98.88 193 SER A N 1
ATOM 1498 C CA . SER A 1 193 ? -18.312 -14.703 -0.005 1 98.88 193 SER A CA 1
ATOM 1499 C C . SER A 1 193 ? -19.312 -13.977 0.897 1 98.88 193 SER A C 1
ATOM 1501 O O . SER A 1 193 ? -18.922 -13.156 1.729 1 98.88 193 SER A O 1
ATOM 1503 N N . LYS A 1 194 ? -20.547 -14.297 0.688 1 98.62 194 LYS A N 1
ATOM 1504 C CA . LYS A 1 194 ? -21.562 -13.711 1.558 1 98.62 194 LYS A CA 1
ATOM 1505 C C . LYS A 1 194 ? -21.359 -14.133 3.01 1 98.62 194 LYS A C 1
ATOM 1507 O O . LYS A 1 194 ? -21.5 -13.312 3.922 1 98.62 194 LYS A O 1
ATOM 1512 N N . ASP A 1 195 ? -21.016 -15.398 3.229 1 98.62 195 ASP A N 1
ATOM 1513 C CA . ASP A 1 195 ? -20.75 -15.898 4.574 1 98.62 195 ASP A CA 1
ATOM 1514 C C . ASP A 1 195 ? -19.578 -15.156 5.215 1 98.62 195 ASP A C 1
ATOM 1516 O O . ASP A 1 195 ? -19.625 -14.797 6.391 1 98.62 195 ASP A O 1
ATOM 1520 N N . ALA A 1 196 ? -18.516 -14.977 4.434 1 98.81 196 ALA A N 1
ATOM 1521 C CA . ALA A 1 196 ? -17.344 -14.266 4.949 1 98.81 196 ALA A CA 1
ATOM 1522 C C . ALA A 1 196 ? -17.703 -12.836 5.34 1 98.81 196 ALA A C 1
ATOM 1524 O O . ALA A 1 196 ? -17.266 -12.344 6.379 1 98.81 196 ALA A O 1
ATOM 1525 N N . TYR A 1 197 ? -18.453 -12.164 4.469 1 98.69 197 TYR A N 1
ATOM 1526 C CA . TYR A 1 197 ? -18.922 -10.805 4.75 1 98.69 197 TYR A CA 1
ATOM 1527 C C . TYR A 1 197 ? -19.703 -10.758 6.055 1 98.69 197 TYR A C 1
ATOM 1529 O O . TYR A 1 197 ? -19.422 -9.914 6.918 1 98.69 197 TYR A O 1
ATOM 1537 N N . ASN A 1 198 ? -20.688 -11.648 6.207 1 98.56 198 ASN A N 1
ATOM 1538 C CA . ASN A 1 198 ? -21.516 -11.672 7.41 1 98.56 198 ASN A CA 1
ATOM 1539 C C . ASN A 1 198 ? -20.672 -11.93 8.664 1 98.56 198 ASN A C 1
ATOM 1541 O O . ASN A 1 198 ? -20.859 -11.266 9.68 1 98.56 198 ASN A O 1
ATOM 1545 N N . ASP A 1 199 ? -19.797 -12.875 8.578 1 98.25 199 ASP A N 1
ATOM 1546 C CA . ASP A 1 199 ? -18.953 -13.219 9.727 1 98.25 199 ASP A CA 1
ATOM 1547 C C . ASP A 1 199 ? -18.094 -12.031 10.156 1 98.25 199 ASP A C 1
ATOM 1549 O O . ASP A 1 199 ? -18 -11.719 11.344 1 98.25 199 ASP A O 1
ATOM 1553 N N . VAL A 1 200 ? -17.438 -11.391 9.148 1 97.88 200 VAL A N 1
ATOM 1554 C CA . VAL A 1 200 ? -16.516 -10.305 9.453 1 97.88 200 VAL A CA 1
ATOM 1555 C C . VAL A 1 200 ? -17.281 -9.156 10.109 1 97.88 200 VAL A C 1
ATOM 1557 O O . VAL A 1 200 ? -16.766 -8.508 11.023 1 97.88 200 VAL A O 1
ATOM 1560 N N . MET A 1 201 ? -18.469 -8.867 9.711 1 97.38 201 MET A N 1
ATOM 1561 C CA . MET A 1 201 ? -19.266 -7.754 10.227 1 97.38 201 MET A CA 1
ATOM 1562 C C . MET A 1 201 ? -19.656 -7.996 11.68 1 97.38 201 MET A C 1
ATOM 1564 O O . MET A 1 201 ? -19.953 -7.051 12.422 1 97.38 201 MET A O 1
ATOM 1568 N N . GLU A 1 202 ? -19.609 -9.266 12.125 1 96.56 202 GLU A N 1
ATOM 1569 C CA . GLU A 1 202 ? -19.984 -9.609 13.492 1 96.56 202 GLU A CA 1
ATOM 1570 C C . GLU A 1 202 ? -18.766 -9.914 14.352 1 96.56 202 GLU A C 1
ATOM 1572 O O . GLU A 1 202 ? -18.875 -10.047 15.57 1 96.56 202 GLU A O 1
ATOM 1577 N N . MET A 1 203 ? -17.672 -10.008 13.75 1 95.25 203 MET A N 1
ATOM 1578 C CA . MET A 1 203 ? -16.453 -10.438 14.422 1 95.25 203 MET A CA 1
ATOM 1579 C C . MET A 1 203 ? -15.891 -9.328 15.305 1 95.25 203 MET A C 1
ATOM 1581 O O . MET A 1 203 ? -15.93 -8.156 14.93 1 95.25 203 MET A O 1
ATOM 1585 N N . ASP A 1 204 ? -15.352 -9.664 16.484 1 94.44 204 ASP A N 1
ATOM 1586 C CA . ASP A 1 204 ? -14.594 -8.727 17.312 1 94.44 204 ASP A CA 1
ATOM 1587 C C . ASP A 1 204 ? -13.219 -8.461 16.719 1 94.44 204 ASP A C 1
ATOM 1589 O O . ASP A 1 204 ? -12.391 -9.375 16.609 1 94.44 204 ASP A O 1
ATOM 1593 N N . MET A 1 205 ? -12.953 -7.266 16.359 1 95.69 205 MET A N 1
ATOM 1594 C CA . MET A 1 205 ? -11.711 -6.918 15.672 1 95.69 205 MET A CA 1
ATOM 1595 C C . MET A 1 205 ? -10.68 -6.359 16.641 1 95.69 205 MET A C 1
ATOM 1597 O O . MET A 1 205 ? -9.711 -5.727 16.234 1 95.69 205 MET A O 1
ATOM 1601 N N . SER A 1 206 ? -10.992 -6.664 17.953 1 92.06 206 SER A N 1
ATOM 1602 C CA . SER A 1 206 ? -10.008 -6.223 18.922 1 92.06 206 SER A CA 1
ATOM 1603 C C . SER A 1 206 ? -8.648 -6.859 18.672 1 92.06 206 SER A C 1
ATOM 1605 O O . SER A 1 206 ? -8.562 -8.047 18.359 1 92.06 206 SER A O 1
ATOM 1607 N N . GLY A 1 207 ? -7.59 -6.133 18.594 1 93.38 207 GLY A N 1
ATOM 1608 C CA . GLY A 1 207 ? -6.238 -6.641 18.422 1 93.38 207 GLY A CA 1
ATOM 1609 C C . GLY A 1 207 ? -5.785 -6.66 16.969 1 93.38 207 GLY A C 1
ATOM 1610 O O . GLY A 1 207 ? -4.613 -6.914 16.688 1 93.38 207 GLY A O 1
ATOM 1611 N N . VAL A 1 208 ? -6.766 -6.539 16.031 1 97.31 208 VAL A N 1
ATOM 1612 C CA . VAL A 1 208 ? -6.43 -6.512 14.609 1 97.31 208 VAL A CA 1
ATOM 1613 C C . VAL A 1 208 ? -6.066 -5.09 14.188 1 97.31 208 VAL A C 1
ATOM 1615 O O . VAL A 1 208 ? -6.852 -4.156 14.383 1 97.31 208 VAL A O 1
ATOM 1618 N N . PRO A 1 209 ? -4.844 -4.875 13.672 1 98 209 PRO A N 1
ATOM 1619 C CA . PRO A 1 209 ? -4.535 -3.527 13.18 1 98 209 PRO A CA 1
ATOM 1620 C C . PRO A 1 209 ? -5.562 -3.014 12.18 1 98 209 PRO A C 1
ATOM 1622 O O . PRO A 1 209 ? -6.059 -3.781 11.344 1 98 209 PRO A O 1
ATOM 1625 N N . PHE A 1 210 ? -5.863 -1.738 12.195 1 97.38 210 PHE A N 1
ATOM 1626 C CA . PHE A 1 210 ? -6.875 -1.12 11.344 1 97.38 210 PHE A CA 1
ATOM 1627 C C . PHE A 1 210 ? -6.594 -1.407 9.875 1 97.38 210 PHE A C 1
ATOM 1629 O O . PHE A 1 210 ? -7.516 -1.696 9.109 1 97.38 210 PHE A O 1
ATOM 1636 N N . TYR A 1 211 ? -5.375 -1.369 9.516 1 97.88 211 TYR A N 1
ATOM 1637 C CA . TYR A 1 211 ? -5.008 -1.46 8.109 1 97.88 211 TYR A CA 1
ATOM 1638 C C . TYR A 1 211 ? -5.316 -2.844 7.555 1 97.88 211 TYR A C 1
ATOM 1640 O O . TYR A 1 211 ? -5.414 -3.023 6.336 1 97.88 211 TYR A O 1
ATOM 1648 N N . LEU A 1 212 ? -5.434 -3.867 8.398 1 98.44 212 LEU A N 1
ATOM 1649 C CA . LEU A 1 212 ? -5.754 -5.23 7.992 1 98.44 212 LEU A CA 1
ATOM 1650 C C . LEU A 1 212 ? -7.203 -5.57 8.32 1 98.44 212 LEU A C 1
ATOM 1652 O O . LEU A 1 212 ? -7.688 -6.645 7.965 1 98.44 212 LEU A O 1
ATOM 1656 N N . ASP A 1 213 ? -7.941 -4.723 8.969 1 98.56 213 ASP A N 1
ATOM 1657 C CA . ASP A 1 213 ? -9.297 -4.938 9.453 1 98.56 213 ASP A CA 1
ATOM 1658 C C . ASP A 1 213 ? -10.312 -4.855 8.312 1 98.56 213 ASP A C 1
ATOM 1660 O O . ASP A 1 213 ? -10.711 -3.758 7.91 1 98.56 213 ASP A O 1
ATOM 1664 N N . LEU A 1 214 ? -10.789 -5.984 7.906 1 98.81 214 LEU A N 1
ATOM 1665 C CA . LEU A 1 214 ? -11.719 -6.035 6.781 1 98.81 214 LEU A CA 1
ATOM 1666 C C . LEU A 1 214 ? -13.055 -5.391 7.152 1 98.81 214 LEU A C 1
ATOM 1668 O O . LEU A 1 214 ? -13.766 -4.883 6.281 1 98.81 214 LEU A O 1
ATOM 1672 N N . LYS A 1 215 ? -13.438 -5.418 8.414 1 98.5 215 LYS A N 1
ATOM 1673 C CA . LYS A 1 215 ? -14.68 -4.785 8.852 1 98.5 215 LYS A CA 1
ATOM 1674 C C . LYS A 1 215 ? -14.664 -3.287 8.562 1 98.5 215 LYS A C 1
ATOM 1676 O O . LYS A 1 215 ? -15.617 -2.748 8 1 98.5 215 LYS A O 1
ATOM 1681 N N . THR A 1 216 ? -13.555 -2.676 8.969 1 98.06 216 THR A N 1
ATOM 1682 C CA . THR A 1 216 ? -13.391 -1.25 8.703 1 98.06 216 THR A CA 1
ATOM 1683 C C . THR A 1 216 ? -13.414 -0.974 7.203 1 98.06 216 THR A C 1
ATOM 1685 O O . THR A 1 216 ? -14.102 -0.057 6.742 1 98.06 216 THR A O 1
ATOM 1688 N N . SER A 1 217 ? -12.695 -1.754 6.438 1 98.44 217 SER A N 1
ATOM 1689 C CA . SER A 1 217 ? -12.641 -1.571 4.988 1 98.44 217 SER A CA 1
ATOM 1690 C C . SER A 1 217 ? -14.031 -1.706 4.367 1 98.44 217 SER A C 1
ATOM 1692 O O . SER A 1 217 ? -14.391 -0.931 3.48 1 98.44 217 SER A O 1
ATOM 1694 N N . LEU A 1 218 ? -14.773 -2.684 4.824 1 98.69 218 LEU A N 1
ATOM 1695 C CA . LEU A 1 218 ? -16.094 -2.949 4.266 1 98.69 218 LEU A CA 1
ATOM 1696 C C . LEU A 1 218 ? -17.062 -1.811 4.582 1 98.69 218 LEU A C 1
ATOM 1698 O O . LEU A 1 218 ? -17.875 -1.432 3.742 1 98.69 218 LEU A O 1
ATOM 1702 N N . LYS A 1 219 ? -17 -1.27 5.793 1 98.06 219 LYS A N 1
ATOM 1703 C CA . LYS A 1 219 ? -17.859 -0.145 6.164 1 98.06 219 LYS A CA 1
ATOM 1704 C C . LYS A 1 219 ? -17.625 1.048 5.238 1 98.06 219 LYS A C 1
ATOM 1706 O O . LYS A 1 219 ? -18.578 1.724 4.84 1 98.06 219 LYS A O 1
ATOM 1711 N N . PHE A 1 220 ? -16.406 1.304 4.895 1 98.19 220 PHE A N 1
ATOM 1712 C CA . PHE A 1 220 ? -16.109 2.398 3.979 1 98.19 220 PHE A CA 1
ATOM 1713 C C . PHE A 1 220 ? -16.5 2.039 2.553 1 98.19 220 PHE A C 1
ATOM 1715 O O . PHE A 1 220 ? -16.969 2.896 1.796 1 98.19 220 PHE A O 1
ATOM 1722 N N . LEU A 1 221 ? -16.266 0.796 2.213 1 98.12 221 LEU A N 1
ATOM 1723 C CA . LEU A 1 221 ? -16.594 0.324 0.872 1 98.12 221 LEU A CA 1
ATOM 1724 C C . LEU A 1 221 ? -18.078 0.52 0.576 1 98.12 221 LEU A C 1
ATOM 1726 O O . LEU A 1 221 ? -18.453 0.788 -0.566 1 98.12 221 LEU A O 1
ATOM 1730 N N . GLU A 1 222 ? -18.938 0.431 1.581 1 96.88 222 GLU A N 1
ATOM 1731 C CA . GLU A 1 222 ? -20.375 0.629 1.425 1 96.88 222 GLU A CA 1
ATOM 1732 C C . GLU A 1 222 ? -20.688 2.031 0.907 1 96.88 222 GLU A C 1
ATOM 1734 O O . GLU A 1 222 ? -21.734 2.25 0.277 1 96.88 222 GLU A O 1
ATOM 1739 N N . LYS A 1 223 ? -19.766 2.982 1.137 1 96.88 223 LYS A N 1
ATOM 1740 C CA . LYS A 1 223 ? -19.922 4.355 0.664 1 96.88 223 LYS A CA 1
ATOM 1741 C C . LYS A 1 223 ? -19.031 4.617 -0.552 1 96.88 223 LYS A C 1
ATOM 1743 O O . LYS A 1 223 ? -18.828 5.77 -0.937 1 96.88 223 LYS A O 1
ATOM 1748 N N . ASN A 1 224 ? -18.469 3.535 -1.119 1 98.06 224 ASN A N 1
ATOM 1749 C CA . ASN A 1 224 ? -17.547 3.598 -2.252 1 98.06 224 ASN A CA 1
ATOM 1750 C C . ASN A 1 224 ? -16.297 4.402 -1.916 1 98.06 224 ASN A C 1
ATOM 1752 O O . ASN A 1 224 ? -15.812 5.188 -2.736 1 98.06 224 ASN A O 1
ATOM 1756 N N . GLU A 1 225 ? -15.82 4.246 -0.691 1 97.81 225 GLU A N 1
ATOM 1757 C CA . GLU A 1 225 ? -14.617 4.93 -0.225 1 97.81 225 GLU A CA 1
ATOM 1758 C C . GLU A 1 225 ? -13.602 3.939 0.342 1 97.81 225 GLU A C 1
ATOM 1760 O O . GLU A 1 225 ? -13.938 2.785 0.613 1 97.81 225 GLU A O 1
ATOM 1765 N N . THR A 1 226 ? -12.375 4.305 0.373 1 97.5 226 THR A N 1
ATOM 1766 C CA . THR A 1 226 ? -11.344 3.598 1.124 1 97.5 226 THR A CA 1
ATOM 1767 C C . THR A 1 226 ? -11.211 4.176 2.529 1 97.5 226 THR A C 1
ATOM 1769 O O . THR A 1 226 ? -11.516 5.348 2.758 1 97.5 226 THR A O 1
ATOM 1772 N N . ALA A 1 227 ? -10.766 3.391 3.445 1 95.81 227 ALA A N 1
ATOM 1773 C CA . ALA A 1 227 ? -10.648 3.826 4.836 1 95.81 227 ALA A CA 1
ATOM 1774 C C . ALA A 1 227 ? -9.547 4.871 4.988 1 95.81 227 ALA A C 1
ATOM 1776 O O . ALA A 1 227 ? -9.625 5.746 5.855 1 95.81 227 ALA A O 1
ATOM 1777 N N . TYR A 1 228 ? -8.523 4.828 4.184 1 96.12 228 TYR A N 1
ATOM 1778 C CA . TYR A 1 228 ? -7.363 5.715 4.238 1 96.12 228 TYR A CA 1
ATOM 1779 C C . TYR A 1 228 ? -7.004 6.227 2.85 1 96.12 228 TYR A C 1
ATOM 1781 O O . TYR A 1 228 ? -7.574 5.785 1.849 1 96.12 228 TYR A O 1
ATOM 1789 N N . THR A 1 229 ? -6.074 7.176 2.795 1 95.94 229 THR A N 1
ATOM 1790 C CA . THR A 1 229 ? -5.656 7.684 1.491 1 95.94 229 THR A CA 1
ATOM 1791 C C . THR A 1 229 ? -5.062 6.562 0.644 1 95.94 229 THR A C 1
ATOM 1793 O O . THR A 1 229 ? -4.035 5.98 1.004 1 95.94 229 THR A O 1
ATOM 1796 N N . PRO A 1 230 ? -5.723 6.207 -0.396 1 98.12 230 PRO A N 1
ATOM 1797 C CA . PRO A 1 230 ? -5.215 5.125 -1.249 1 98.12 230 PRO A CA 1
ATOM 1798 C C . PRO A 1 230 ? -4.219 5.617 -2.293 1 98.12 230 PRO A C 1
ATOM 1800 O O . PRO A 1 230 ? -4.051 6.828 -2.471 1 98.12 230 PRO A O 1
ATOM 1803 N N . ALA A 1 231 ? -3.516 4.66 -2.891 1 98.44 231 ALA A N 1
ATOM 1804 C CA . ALA A 1 231 ? -2.754 4.957 -4.102 1 98.44 231 ALA A CA 1
ATOM 1805 C C . ALA A 1 231 ? -3.682 5.238 -5.277 1 98.44 231 ALA A C 1
ATOM 1807 O O . ALA A 1 231 ? -3.902 4.371 -6.125 1 98.44 231 ALA A O 1
ATOM 1808 N N . THR A 1 232 ? -4.172 6.457 -5.371 1 98.06 232 THR A N 1
ATOM 1809 C CA . THR A 1 232 ? -5.246 6.812 -6.293 1 98.06 232 THR A CA 1
ATOM 1810 C C . THR A 1 232 ? -4.867 6.465 -7.73 1 98.06 232 THR A C 1
ATOM 1812 O O . THR A 1 232 ? -5.691 5.941 -8.484 1 98.06 232 THR A O 1
ATOM 1815 N N . GLY A 1 233 ? -3.631 6.762 -8.102 1 97.94 233 GLY A N 1
ATOM 1816 C CA . GLY A 1 233 ? -3.189 6.434 -9.453 1 97.94 233 GLY A CA 1
ATOM 1817 C C . GLY A 1 233 ? -3.289 4.953 -9.766 1 97.94 233 GLY A C 1
ATOM 1818 O O . GLY A 1 233 ? -3.721 4.574 -10.859 1 97.94 233 GLY A O 1
ATOM 1819 N N . ILE A 1 234 ? -2.934 4.117 -8.844 1 98.69 234 ILE A N 1
ATOM 1820 C CA . ILE A 1 234 ? -2.955 2.678 -9.094 1 98.69 234 ILE A CA 1
ATOM 1821 C C . ILE A 1 234 ? -4.398 2.184 -9.133 1 98.69 234 ILE A C 1
ATOM 1823 O O . ILE A 1 234 ? -4.727 1.261 -9.883 1 98.69 234 ILE A O 1
ATOM 1827 N N . PHE A 1 235 ? -5.293 2.783 -8.383 1 98.81 235 PHE A N 1
ATOM 1828 C CA . PHE A 1 235 ? -6.707 2.434 -8.469 1 98.81 235 PHE A CA 1
ATOM 1829 C C . PHE A 1 235 ? -7.27 2.783 -9.844 1 98.81 235 PHE A C 1
ATOM 1831 O O . PHE A 1 235 ? -8.094 2.045 -10.383 1 98.81 235 PHE A O 1
ATOM 1838 N N . ASN A 1 236 ? -6.852 3.934 -10.375 1 98.69 236 ASN A N 1
ATOM 1839 C CA . ASN A 1 236 ? -7.219 4.27 -11.75 1 98.69 236 ASN A CA 1
ATOM 1840 C C . ASN A 1 236 ? -6.672 3.246 -12.734 1 98.69 236 ASN A C 1
ATOM 1842 O O . ASN A 1 236 ? -7.367 2.846 -13.672 1 98.69 236 ASN A O 1
ATOM 1846 N N . ALA A 1 237 ? -5.43 2.883 -12.547 1 98.75 237 ALA A N 1
ATOM 1847 C CA . ALA A 1 237 ? -4.816 1.863 -13.391 1 98.75 237 ALA A CA 1
ATOM 1848 C C . ALA A 1 237 ? -5.574 0.543 -13.297 1 98.75 237 ALA A C 1
ATOM 1850 O O . ALA A 1 237 ? -5.77 -0.141 -14.305 1 98.75 237 ALA A O 1
ATOM 1851 N N . LEU A 1 238 ? -5.973 0.176 -12.086 1 98.88 238 LEU A N 1
ATOM 1852 C CA . LEU A 1 238 ? -6.746 -1.043 -11.883 1 98.88 238 LEU A CA 1
ATOM 1853 C C . LEU A 1 238 ? -8.047 -1 -12.672 1 98.88 238 LEU A C 1
ATOM 1855 O O . LEU A 1 238 ? -8.469 -2.012 -13.242 1 98.88 238 LEU A O 1
ATOM 1859 N N . ASN A 1 239 ? -8.695 0.15 -12.68 1 98.88 239 ASN A N 1
ATOM 1860 C CA . ASN A 1 239 ? -9.938 0.318 -13.43 1 98.88 239 ASN A CA 1
ATOM 1861 C C . ASN A 1 239 ? -9.75 -0.03 -14.906 1 98.88 239 ASN A C 1
ATOM 1863 O O . ASN A 1 239 ? -10.555 -0.768 -15.477 1 98.88 239 ASN A O 1
ATOM 1867 N N . VAL A 1 240 ? -8.695 0.464 -15.477 1 98.75 240 VAL A N 1
ATOM 1868 C CA . VAL A 1 240 ? -8.398 0.209 -16.875 1 98.75 240 VAL A CA 1
ATOM 1869 C C . VAL A 1 240 ? -8.055 -1.266 -17.078 1 98.75 240 VAL A C 1
ATOM 1871 O O . VAL A 1 240 ? -8.539 -1.904 -18.016 1 98.75 240 VAL A O 1
ATOM 1874 N N . ALA A 1 241 ? -7.262 -1.808 -16.219 1 98.81 241 ALA A N 1
ATOM 1875 C CA . ALA A 1 241 ? -6.848 -3.205 -16.328 1 98.81 241 ALA A CA 1
ATOM 1876 C C . ALA A 1 241 ? -8.047 -4.141 -16.234 1 98.81 241 ALA A C 1
ATOM 1878 O O . ALA A 1 241 ? -8.117 -5.141 -16.953 1 98.81 241 ALA A O 1
ATOM 1879 N N . LEU A 1 242 ? -8.961 -3.824 -15.328 1 98.88 242 LEU A N 1
ATOM 1880 C CA . LEU A 1 242 ? -10.141 -4.66 -15.141 1 98.88 242 LEU A CA 1
ATOM 1881 C C . LEU A 1 242 ? -11.055 -4.586 -16.359 1 98.88 242 LEU A C 1
ATOM 1883 O O . LEU A 1 242 ? -11.68 -5.582 -16.734 1 98.88 242 LEU A O 1
ATOM 1887 N N . LYS A 1 243 ? -11.172 -3.42 -16.984 1 98.75 243 LYS A N 1
ATOM 1888 C CA . LYS A 1 243 ? -11.938 -3.303 -18.219 1 98.75 243 LYS A CA 1
ATOM 1889 C C . LYS A 1 243 ? -11.344 -4.172 -19.328 1 98.75 243 LYS A C 1
ATOM 1891 O O . LYS A 1 243 ? -12.078 -4.836 -20.062 1 98.75 243 LYS A O 1
ATOM 1896 N N . ILE A 1 244 ? -10.055 -4.18 -19.422 1 98.25 244 ILE A N 1
ATOM 1897 C CA . ILE A 1 244 ? -9.359 -5.016 -20.391 1 98.25 244 ILE A CA 1
ATOM 1898 C C . ILE A 1 244 ? -9.633 -6.488 -20.109 1 98.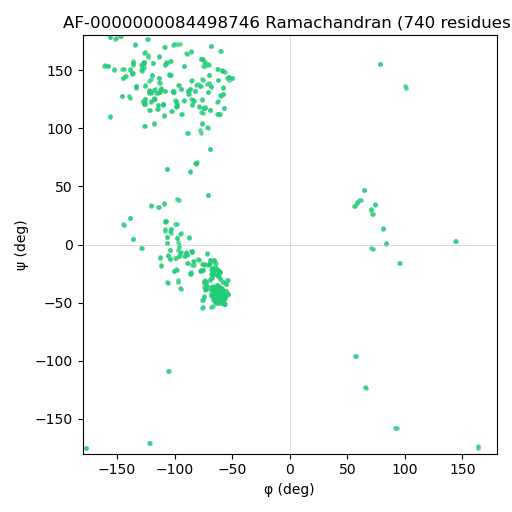25 244 ILE A C 1
ATOM 1900 O O . ILE A 1 244 ? -9.93 -7.266 -21.016 1 98.25 244 ILE A O 1
ATOM 1904 N N . LEU A 1 245 ? -9.555 -6.891 -18.828 1 98.25 245 LEU A N 1
ATOM 1905 C CA . LEU A 1 245 ? -9.805 -8.273 -18.422 1 98.25 245 LEU A CA 1
ATOM 1906 C C . LEU A 1 245 ? -11.25 -8.672 -18.734 1 98.25 245 LEU A C 1
ATOM 1908 O O . LEU A 1 245 ? -11.508 -9.789 -19.172 1 98.25 245 LEU A O 1
ATOM 1912 N N . LYS A 1 246 ? -12.141 -7.773 -18.422 1 97.81 246 LYS A N 1
ATOM 1913 C CA . LYS A 1 246 ? -13.555 -8.039 -18.688 1 97.81 246 LYS A CA 1
ATOM 1914 C C . LYS A 1 246 ? -13.789 -8.281 -20.172 1 97.81 246 LYS A C 1
ATOM 1916 O O . LYS A 1 246 ? -14.562 -9.172 -20.547 1 97.81 246 LYS A O 1
ATOM 1921 N N . ASP A 1 247 ? -13.102 -7.504 -21.016 1 96.69 247 ASP A N 1
ATOM 1922 C CA . ASP A 1 247 ? -13.234 -7.645 -22.469 1 96.69 247 ASP A CA 1
ATOM 1923 C C . ASP A 1 247 ? -12.633 -8.961 -22.938 1 96.69 247 ASP A C 1
ATOM 1925 O O . ASP A 1 247 ? -13.203 -9.641 -23.797 1 96.69 247 ASP A O 1
ATOM 1929 N N . GLU A 1 248 ? -11.484 -9.336 -22.438 1 95.81 248 GLU A N 1
ATOM 1930 C CA . GLU A 1 248 ? -10.844 -10.602 -22.781 1 95.81 248 GLU A CA 1
ATOM 1931 C C . GLU A 1 248 ? -11.555 -11.789 -22.141 1 95.81 248 GLU A C 1
ATOM 1933 O O . GLU A 1 248 ? -11.688 -12.844 -22.75 1 95.81 248 GLU A O 1
ATOM 1938 N N . THR A 1 249 ? -12.039 -11.609 -20.953 1 96.44 249 THR A N 1
ATOM 1939 C CA . THR A 1 249 ? -12.656 -12.57 -20.047 1 96.44 249 THR A CA 1
ATOM 1940 C C . THR A 1 249 ? -11.594 -13.422 -19.359 1 96.44 249 THR A C 1
ATOM 1942 O O . THR A 1 249 ? -10.5 -13.609 -19.875 1 96.44 249 THR A O 1
ATOM 1945 N N . ILE A 1 250 ? -11.914 -13.945 -18.219 1 97.56 250 ILE A N 1
ATOM 1946 C CA . ILE A 1 250 ? -11.008 -14.789 -17.453 1 97.56 250 ILE A CA 1
ATOM 1947 C C . ILE A 1 250 ? -10.766 -16.109 -18.188 1 97.56 250 ILE A C 1
ATOM 1949 O O . ILE A 1 250 ? -9.641 -16.594 -18.234 1 97.56 250 ILE A O 1
ATOM 1953 N N . GLU A 1 251 ? -11.75 -16.641 -18.797 1 97.44 251 GLU A N 1
ATOM 1954 C CA . GLU A 1 251 ? -11.648 -17.906 -19.516 1 97.44 251 GLU A CA 1
ATOM 1955 C C . GLU A 1 251 ? -10.641 -17.812 -20.656 1 97.44 251 GLU A C 1
ATOM 1957 O O . GLU A 1 251 ? -9.766 -18.672 -20.797 1 97.44 251 GLU A O 1
ATOM 1962 N N . LYS A 1 252 ? -10.766 -16.828 -21.469 1 97.06 252 LYS A N 1
ATOM 1963 C CA . LYS A 1 252 ? -9.875 -16.656 -22.609 1 97.06 252 LYS A CA 1
ATOM 1964 C C . LYS A 1 252 ? -8.445 -16.391 -22.156 1 97.06 252 LYS A C 1
ATOM 1966 O O . LYS A 1 252 ? -7.496 -16.906 -22.734 1 97.06 252 LYS A O 1
ATOM 1971 N N . ARG A 1 253 ? -8.281 -15.562 -21.156 1 97.56 253 ARG A N 1
ATOM 1972 C CA . ARG A 1 253 ? -6.941 -15.289 -20.641 1 97.56 253 ARG A CA 1
ATOM 1973 C C . ARG A 1 253 ? -6.305 -16.547 -20.062 1 97.56 253 ARG A C 1
ATOM 1975 O O . ARG A 1 253 ? -5.129 -16.828 -20.312 1 97.56 253 ARG A O 1
ATOM 1982 N N . ALA A 1 254 ? -7.109 -17.281 -19.297 1 98.12 254 ALA A N 1
ATOM 1983 C CA . ALA A 1 254 ? -6.609 -18.531 -18.719 1 98.12 254 ALA A CA 1
ATOM 1984 C C . ALA A 1 254 ? -6.164 -19.5 -19.812 1 98.12 254 ALA A C 1
ATOM 1986 O O . ALA A 1 254 ? -5.133 -20.156 -19.688 1 98.12 254 ALA A O 1
ATOM 1987 N N . LYS A 1 255 ? -6.906 -19.547 -20.844 1 98 255 LYS A N 1
ATOM 1988 C CA . LYS A 1 255 ? -6.566 -20.422 -21.969 1 98 255 LYS A CA 1
ATOM 1989 C C . LYS A 1 255 ? -5.266 -19.969 -22.625 1 98 255 LYS A C 1
ATOM 1991 O O . LYS A 1 255 ? -4.422 -20.812 -22.984 1 98 255 LYS A O 1
ATOM 1996 N N . ARG A 1 256 ? -5.113 -18.672 -22.844 1 98.19 256 ARG A N 1
ATOM 1997 C CA . ARG A 1 256 ? -3.902 -18.125 -23.453 1 98.19 256 ARG A CA 1
ATOM 1998 C C . ARG A 1 256 ? -2.682 -18.422 -22.578 1 98.19 256 ARG A C 1
ATOM 2000 O O . ARG A 1 256 ? -1.641 -18.844 -23.078 1 98.19 256 ARG A O 1
ATOM 2007 N N . ILE A 1 257 ? -2.844 -18.219 -21.328 1 98.62 257 ILE A N 1
ATOM 2008 C CA . ILE A 1 257 ? -1.761 -18.422 -20.359 1 98.62 257 ILE A CA 1
ATOM 2009 C C . ILE A 1 257 ? -1.375 -19.906 -20.328 1 98.62 257 ILE A C 1
ATOM 2011 O O . ILE A 1 257 ? -0.19 -20.25 -20.375 1 98.62 257 ILE A O 1
ATOM 2015 N N . ALA A 1 258 ? -2.344 -20.75 -20.312 1 98.44 258 ALA A N 1
ATOM 2016 C CA . ALA A 1 258 ? -2.096 -22.188 -20.297 1 98.44 258 ALA A CA 1
ATOM 2017 C C . ALA A 1 258 ? -1.383 -22.641 -21.578 1 98.44 258 ALA A C 1
ATOM 2019 O O . ALA A 1 258 ? -0.417 -23.406 -21.516 1 98.44 258 ALA A O 1
ATOM 2020 N N . ALA A 1 259 ? -1.865 -22.188 -22.688 1 98.69 259 ALA A N 1
ATOM 2021 C CA . ALA A 1 259 ? -1.244 -22.531 -23.953 1 98.69 259 ALA A CA 1
ATOM 2022 C C . ALA A 1 259 ? 0.207 -22.062 -24.016 1 98.69 259 ALA A C 1
ATOM 2024 O O . ALA A 1 259 ? 1.07 -22.75 -24.562 1 98.69 259 ALA A O 1
ATOM 2025 N N . SER A 1 260 ? 0.443 -20.891 -23.484 1 98.75 260 SER A N 1
ATOM 2026 C CA . SER A 1 260 ? 1.781 -20.312 -23.484 1 98.75 260 SER A CA 1
ATOM 2027 C C . SER A 1 260 ? 2.744 -21.141 -22.641 1 98.75 260 SER A C 1
ATOM 2029 O O . SER A 1 260 ? 3.832 -21.5 -23.109 1 98.75 260 SER A O 1
ATOM 2031 N N . SER A 1 261 ? 2.342 -21.484 -21.438 1 98.81 261 SER A N 1
ATOM 2032 C CA . SER A 1 261 ? 3.207 -22.266 -20.547 1 98.81 261 SER A CA 1
ATOM 2033 C C . SER A 1 261 ? 3.42 -23.672 -21.094 1 98.81 261 SER A C 1
ATOM 2035 O O . SER A 1 261 ? 4.516 -24.219 -20.984 1 98.81 261 SER A O 1
ATOM 2037 N N . GLU A 1 262 ? 2.396 -24.234 -21.703 1 98.44 262 GLU A N 1
ATOM 2038 C CA . GLU A 1 262 ? 2.496 -25.578 -22.281 1 98.44 262 GLU A CA 1
ATOM 2039 C C . GLU A 1 262 ? 3.496 -25.609 -23.422 1 98.44 262 GLU A C 1
ATOM 2041 O O . GLU A 1 262 ? 4.281 -26.547 -23.547 1 98.44 262 GLU A O 1
ATOM 2046 N N . PHE A 1 263 ? 3.428 -24.625 -24.25 1 98.75 263 PHE A N 1
ATOM 2047 C CA . PHE A 1 263 ? 4.352 -24.562 -25.375 1 98.75 263 PHE A CA 1
ATOM 2048 C C . PHE A 1 263 ? 5.789 -24.422 -24.891 1 98.75 263 PHE A C 1
ATOM 2050 O O . PHE A 1 263 ? 6.691 -25.078 -25.406 1 98.75 263 PHE A O 1
ATOM 2057 N N . ILE A 1 264 ? 6.02 -23.531 -23.953 1 98.75 264 ILE A N 1
ATOM 2058 C CA . ILE A 1 264 ? 7.355 -23.328 -23.406 1 98.75 264 ILE A CA 1
ATOM 2059 C C . ILE A 1 264 ? 7.883 -24.656 -22.828 1 98.75 264 ILE A C 1
ATOM 2061 O O . ILE A 1 264 ? 9.016 -25.047 -23.125 1 98.75 264 ILE A O 1
ATOM 2065 N N . ARG A 1 265 ? 7.055 -25.391 -22.031 1 98.62 265 ARG A N 1
ATOM 2066 C CA . ARG A 1 265 ? 7.465 -26.672 -21.469 1 98.62 265 ARG A CA 1
ATOM 2067 C C . ARG A 1 265 ? 7.785 -27.688 -22.562 1 98.62 265 ARG A C 1
ATOM 2069 O O . ARG A 1 265 ? 8.758 -28.438 -22.453 1 98.62 265 ARG A O 1
ATOM 2076 N N . LYS A 1 266 ? 6.941 -27.688 -23.562 1 98.19 266 LYS A N 1
ATOM 2077 C CA . LYS A 1 266 ? 7.145 -28.609 -24.672 1 98.19 266 LYS A CA 1
ATOM 2078 C C . LYS A 1 266 ? 8.508 -28.391 -25.328 1 98.19 266 LYS A C 1
ATOM 2080 O O . LYS A 1 266 ? 9.25 -29.344 -25.562 1 98.19 266 LYS A O 1
ATOM 2085 N N . MET A 1 267 ? 8.82 -27.172 -25.594 1 98.25 267 MET A N 1
ATOM 2086 C CA . MET A 1 267 ? 10.078 -26.828 -26.266 1 98.25 267 MET A CA 1
ATOM 2087 C C . MET A 1 267 ? 11.273 -27.156 -25.375 1 98.25 267 MET A C 1
ATOM 2089 O O . MET A 1 267 ? 12.305 -27.641 -25.859 1 98.25 267 MET A O 1
ATOM 2093 N N . LEU A 1 268 ? 11.141 -26.859 -24.094 1 98.44 268 LEU A N 1
ATOM 2094 C CA . LEU A 1 268 ? 12.211 -27.203 -23.156 1 98.44 268 LEU A CA 1
ATOM 2095 C C . LEU A 1 268 ? 12.422 -28.703 -23.078 1 98.44 268 LEU A C 1
ATOM 2097 O O . LEU A 1 268 ? 13.547 -29.188 -23.172 1 98.44 268 LEU A O 1
ATOM 2101 N N . ASN A 1 269 ? 11.344 -29.422 -22.984 1 97.81 269 ASN A N 1
ATOM 2102 C CA . ASN A 1 269 ? 11.406 -30.875 -22.891 1 97.81 269 ASN A CA 1
ATOM 2103 C C . ASN A 1 269 ? 12.008 -31.5 -24.156 1 97.81 269 ASN A C 1
ATOM 2105 O O . ASN A 1 269 ? 12.797 -32.438 -24.078 1 97.81 269 ASN A O 1
ATOM 2109 N N . GLN A 1 270 ? 11.641 -30.969 -25.25 1 97.25 270 GLN A N 1
ATOM 2110 C CA . GLN A 1 270 ? 12.148 -31.469 -26.516 1 97.25 270 GLN A CA 1
ATOM 2111 C C . GLN A 1 270 ? 13.664 -31.312 -26.609 1 97.25 270 GLN A C 1
ATOM 2113 O O . GLN A 1 270 ? 14.312 -32 -27.391 1 97.25 270 GLN A O 1
ATOM 2118 N N . ASN A 1 271 ? 14.172 -30.422 -25.859 1 97.38 271 ASN A N 1
ATOM 2119 C CA . ASN A 1 271 ? 15.609 -30.203 -25.844 1 97.38 271 ASN A CA 1
ATOM 2120 C C . ASN A 1 271 ? 16.25 -30.688 -24.562 1 97.38 271 ASN A C 1
ATOM 2122 O O . ASN A 1 271 ? 17.266 -30.156 -24.125 1 97.38 271 ASN A O 1
ATOM 2126 N N . ASN A 1 272 ? 15.602 -31.547 -23.844 1 96.81 272 ASN A N 1
ATOM 2127 C CA . ASN A 1 272 ? 16.094 -32.312 -22.703 1 96.81 272 ASN A CA 1
ATOM 2128 C C . ASN A 1 272 ? 16.312 -31.438 -21.484 1 96.81 272 ASN A C 1
ATOM 2130 O O . ASN A 1 272 ? 17.266 -31.641 -20.719 1 96.81 272 ASN A O 1
ATOM 2134 N N . ILE A 1 273 ? 15.555 -30.453 -21.406 1 97.94 273 ILE A N 1
ATOM 2135 C CA . ILE A 1 273 ? 15.547 -29.625 -20.203 1 97.94 273 ILE A CA 1
ATOM 2136 C C . ILE A 1 273 ? 14.383 -30.031 -19.312 1 97.94 273 ILE A C 1
ATOM 2138 O O . ILE A 1 273 ? 13.227 -29.984 -19.719 1 97.94 273 ILE A O 1
ATOM 2142 N N . GLN A 1 274 ? 14.719 -30.391 -18.125 1 97.81 274 GLN A N 1
ATOM 2143 C CA . GLN A 1 274 ? 13.727 -30.938 -17.203 1 97.81 274 GLN A CA 1
ATOM 2144 C C . GLN A 1 274 ? 12.93 -29.828 -16.531 1 97.81 274 GLN A C 1
ATOM 2146 O O . GLN A 1 274 ? 13.5 -28.812 -16.109 1 97.81 274 GLN A O 1
ATOM 2151 N N . ILE A 1 275 ? 11.648 -30.047 -16.438 1 97.94 275 ILE A N 1
ATOM 2152 C CA . ILE A 1 275 ? 10.742 -29.109 -15.773 1 97.94 275 ILE A CA 1
ATOM 2153 C C . ILE A 1 275 ? 10.516 -29.562 -14.336 1 97.94 275 ILE A C 1
ATOM 2155 O O . ILE A 1 275 ? 10.383 -30.766 -14.062 1 97.94 275 ILE A O 1
ATOM 2159 N N . PHE A 1 276 ? 10.523 -28.641 -13.344 1 96.94 276 PHE A N 1
ATOM 2160 C CA . PHE A 1 276 ? 10.195 -28.984 -11.961 1 96.94 276 PHE A CA 1
ATOM 2161 C C . PHE A 1 276 ? 8.727 -29.344 -11.828 1 96.94 276 PHE A C 1
ATOM 2163 O O . PHE A 1 276 ? 7.852 -28.656 -12.352 1 96.94 276 PHE A O 1
ATOM 2170 N N . GLY A 1 277 ? 8.406 -30.406 -11.086 1 94.88 277 GLY A N 1
ATOM 2171 C CA . GLY A 1 277 ? 7.047 -30.891 -10.938 1 94.88 277 GLY A CA 1
ATOM 2172 C C . GLY A 1 277 ? 6.668 -31.938 -11.969 1 94.88 277 GLY A C 1
ATOM 2173 O O . GLY A 1 277 ? 7.527 -32.688 -12.445 1 94.88 277 GLY A O 1
ATOM 2174 N N . ASN A 1 278 ? 5.379 -32.125 -12.219 1 95.44 278 ASN A N 1
ATOM 2175 C CA . ASN A 1 278 ? 4.891 -33.062 -13.203 1 95.44 278 ASN A CA 1
ATOM 2176 C C . ASN A 1 278 ? 3.609 -32.562 -13.875 1 95.44 278 ASN A C 1
ATOM 2178 O O . ASN A 1 278 ? 3.102 -31.5 -13.531 1 95.44 278 ASN A O 1
ATOM 2182 N N . SER A 1 279 ? 3.1 -33.312 -14.773 1 94.94 279 SER A N 1
ATOM 2183 C CA . SER A 1 279 ? 2.004 -32.875 -15.641 1 94.94 279 SER A CA 1
ATOM 2184 C C . SER A 1 279 ? 0.739 -32.625 -14.836 1 94.94 279 SER A C 1
ATOM 2186 O O . SER A 1 279 ? -0.106 -31.812 -15.25 1 94.94 279 SER A O 1
ATOM 2188 N N . ASP A 1 280 ? 0.674 -33.156 -13.648 1 95.44 280 ASP A N 1
ATOM 2189 C CA . ASP A 1 280 ? -0.526 -33 -12.836 1 95.44 280 ASP A CA 1
ATOM 2190 C C . ASP A 1 280 ? -0.413 -31.766 -11.938 1 95.44 280 ASP A C 1
ATOM 2192 O O . ASP A 1 280 ? -1.406 -31.312 -11.359 1 95.44 280 ASP A O 1
ATOM 2196 N N . THR A 1 281 ? 0.8 -31.172 -11.891 1 97.75 281 THR A N 1
ATOM 2197 C CA . THR A 1 281 ? 0.985 -30.109 -10.906 1 97.75 281 THR A CA 1
ATOM 2198 C C . THR A 1 281 ? 1.567 -28.859 -11.555 1 97.75 281 THR A C 1
ATOM 2200 O O . THR A 1 281 ? 1.701 -27.828 -10.906 1 97.75 281 THR A O 1
ATOM 2203 N N . TYR A 1 282 ? 1.863 -28.922 -12.844 1 98.19 282 TYR A N 1
ATOM 2204 C CA . TYR A 1 282 ? 2.49 -27.781 -13.5 1 98.19 282 TYR A CA 1
ATOM 2205 C C . TYR A 1 282 ? 1.624 -26.547 -13.367 1 98.19 282 TYR A C 1
ATOM 2207 O O . TYR A 1 282 ? 0.42 -26.578 -13.633 1 98.19 282 TYR A O 1
ATOM 2215 N N . SER A 1 283 ? 2.223 -25.438 -12.914 1 98.56 283 SER A N 1
ATOM 2216 C CA . SER A 1 283 ? 1.558 -24.141 -12.922 1 98.56 283 SER A CA 1
ATOM 2217 C C . SER A 1 283 ? 1.405 -23.609 -14.344 1 98.56 283 SER A C 1
ATOM 2219 O O . SER A 1 283 ? 2.322 -23.734 -15.156 1 98.56 283 SER A O 1
ATOM 2221 N N . SER A 1 284 ? 0.28 -23.031 -14.656 1 98.25 284 SER A N 1
ATOM 2222 C CA . SER A 1 284 ? 0.107 -22.359 -15.93 1 98.25 284 SER A CA 1
ATOM 2223 C C . SER A 1 284 ? 0.772 -20.984 -15.922 1 98.25 284 SER A C 1
ATOM 2225 O O . SER A 1 284 ? 1.104 -20.438 -16.984 1 98.25 284 SER A O 1
ATOM 2227 N N . THR A 1 285 ? 0.966 -20.406 -14.711 1 98.62 285 THR A N 1
ATOM 2228 C CA . THR A 1 285 ? 1.349 -19 -14.648 1 98.62 285 THR A CA 1
ATOM 2229 C C . THR A 1 285 ? 2.854 -18.859 -14.438 1 98.62 285 THR A C 1
ATOM 2231 O O . THR A 1 285 ? 3.404 -17.766 -14.578 1 98.62 285 THR A O 1
ATOM 2234 N N . VAL A 1 286 ? 3.527 -19.938 -14.125 1 98.69 286 VAL A N 1
ATOM 2235 C CA . VAL A 1 286 ? 4.98 -19.938 -13.977 1 98.69 286 VAL A CA 1
ATOM 2236 C C . VAL A 1 286 ? 5.555 -21.266 -14.453 1 98.69 286 VAL A C 1
ATOM 2238 O O . VAL A 1 286 ? 5.09 -22.328 -14.047 1 98.69 286 VAL A O 1
ATOM 2241 N N . VAL A 1 287 ? 6.504 -21.281 -15.305 1 98.69 287 VAL A N 1
ATOM 2242 C CA . VAL A 1 287 ? 7.266 -22.469 -15.68 1 98.69 287 VAL A CA 1
ATOM 2243 C C . VAL A 1 287 ? 8.586 -22.484 -14.922 1 98.69 287 VAL A C 1
ATOM 2245 O O . VAL A 1 287 ? 9.391 -21.562 -15.023 1 98.69 287 VAL A O 1
ATOM 2248 N N . CYS A 1 288 ? 8.773 -23.469 -14.156 1 98.69 288 CYS A N 1
ATOM 2249 C CA . CYS A 1 288 ? 10.008 -23.656 -13.398 1 98.69 288 CYS A CA 1
ATOM 2250 C C . CYS A 1 288 ? 10.805 -24.844 -13.945 1 98.69 288 CYS A C 1
ATOM 2252 O O . CYS A 1 288 ? 10.297 -25.969 -14.016 1 98.69 288 CYS A O 1
ATOM 2254 N N . PHE A 1 289 ? 12.047 -24.594 -14.383 1 98.69 289 PHE A N 1
ATOM 2255 C CA . PHE A 1 289 ? 12.828 -25.672 -14.984 1 98.69 289 PHE A CA 1
ATOM 2256 C C . PHE A 1 289 ? 14.266 -25.656 -14.469 1 98.69 289 PHE A C 1
ATOM 2258 O O . PHE A 1 289 ? 14.734 -24.641 -13.961 1 98.69 289 PHE A O 1
ATOM 2265 N N . TYR A 1 290 ? 14.875 -26.797 -14.578 1 98.25 290 TYR A N 1
ATOM 2266 C CA . TYR A 1 290 ? 16.219 -26.984 -14.031 1 98.25 290 TYR A CA 1
ATOM 2267 C C . TYR A 1 290 ? 17.266 -26.359 -14.953 1 98.25 290 TYR A C 1
ATOM 2269 O O . TYR A 1 290 ? 17.172 -26.484 -16.188 1 98.25 290 TYR A O 1
ATOM 2277 N N . ASP A 1 291 ? 18.172 -25.703 -14.398 1 98.12 291 ASP A N 1
ATOM 2278 C CA . ASP A 1 291 ? 19.375 -25.172 -15.055 1 98.12 291 ASP A CA 1
ATOM 2279 C C . ASP A 1 291 ? 20.5 -24.969 -14.047 1 98.12 291 ASP A C 1
ATOM 2281 O O . ASP A 1 291 ? 20.438 -24.047 -13.227 1 98.12 291 ASP A O 1
ATOM 2285 N N . ASN A 1 292 ? 21.547 -25.734 -14.102 1 95.62 292 ASN A N 1
ATOM 2286 C CA . ASN A 1 292 ? 22.641 -25.703 -13.133 1 95.62 292 ASN A CA 1
ATOM 2287 C C . ASN A 1 292 ? 23.469 -24.422 -13.273 1 95.62 292 ASN A C 1
ATOM 2289 O O . ASN A 1 292 ? 24.25 -24.078 -12.383 1 95.62 292 ASN A O 1
ATOM 2293 N N . ASN A 1 293 ? 23.328 -23.766 -14.336 1 96.69 293 ASN A N 1
ATOM 2294 C CA . ASN A 1 293 ? 24 -22.484 -14.57 1 96.69 293 ASN A CA 1
ATOM 2295 C C . ASN A 1 293 ? 23.016 -21.328 -14.555 1 96.69 293 ASN A C 1
ATOM 2297 O O . ASN A 1 293 ? 23.141 -20.391 -15.344 1 96.69 293 ASN A O 1
ATOM 2301 N N . ASN A 1 294 ? 22.031 -21.484 -13.695 1 96.38 294 ASN A N 1
ATOM 2302 C CA . ASN A 1 294 ? 20.906 -20.562 -13.711 1 96.38 294 ASN A CA 1
ATOM 2303 C C . ASN A 1 294 ? 21.359 -19.125 -13.469 1 96.38 294 ASN A C 1
ATOM 2305 O O . ASN A 1 294 ? 20.891 -18.203 -14.133 1 96.38 294 ASN A O 1
ATOM 2309 N N . SER A 1 295 ? 22.297 -18.844 -12.562 1 96.12 295 SER A N 1
ATOM 2310 C CA . SER A 1 295 ? 22.734 -17.5 -12.242 1 96.12 295 SER A CA 1
ATOM 2311 C C . SER A 1 295 ? 23.344 -16.812 -13.469 1 96.12 295 SER A C 1
ATOM 2313 O O . SER A 1 295 ? 23.031 -15.656 -13.758 1 96.12 295 SER A O 1
ATOM 2315 N N . GLU A 1 296 ? 24.203 -17.516 -14.109 1 96.81 296 GLU A N 1
ATOM 2316 C CA . GLU A 1 296 ? 24.844 -16.969 -15.305 1 96.81 296 GLU A CA 1
ATOM 2317 C C . GLU A 1 296 ? 23.812 -16.75 -16.422 1 96.81 296 GLU A C 1
ATOM 2319 O O . GLU A 1 296 ? 23.844 -15.703 -17.078 1 96.81 296 GLU A O 1
ATOM 2324 N N . LYS A 1 297 ? 22.938 -17.719 -16.656 1 97.69 297 LYS A N 1
ATOM 2325 C CA . LYS A 1 297 ? 21.938 -17.594 -17.703 1 97.69 297 LYS A CA 1
ATOM 2326 C C . LYS A 1 297 ? 21 -16.422 -17.453 1 97.69 297 LYS A C 1
ATOM 2328 O O . LYS A 1 297 ? 20.641 -15.688 -18.375 1 97.69 297 LYS A O 1
ATOM 2333 N N . ILE A 1 298 ? 20.609 -16.266 -16.234 1 97.12 298 ILE A N 1
ATOM 2334 C CA . ILE A 1 298 ? 19.688 -15.195 -15.852 1 97.12 298 ILE A CA 1
ATOM 2335 C C . ILE A 1 298 ? 20.359 -13.844 -16.125 1 97.12 298 ILE A C 1
ATOM 2337 O O . ILE A 1 298 ? 19.734 -12.938 -16.672 1 97.12 298 ILE A O 1
ATOM 2341 N N . LYS A 1 299 ? 21.609 -13.719 -15.766 1 96.19 299 LYS A N 1
ATOM 2342 C CA . LYS A 1 299 ? 22.359 -12.5 -16.016 1 96.19 299 LYS A CA 1
ATOM 2343 C C . LYS A 1 299 ? 22.438 -12.195 -17.516 1 96.19 299 LYS A C 1
ATOM 2345 O O . LYS A 1 299 ? 22.234 -11.062 -17.938 1 96.19 299 LYS A O 1
ATOM 2350 N N . LEU A 1 300 ? 22.75 -13.211 -18.297 1 97.69 300 LEU A N 1
ATOM 2351 C CA . LEU A 1 300 ? 22.922 -13.039 -19.734 1 97.69 300 LEU A CA 1
ATOM 2352 C C . LEU A 1 300 ? 21.594 -12.719 -20.391 1 97.69 300 LEU A C 1
ATOM 2354 O O . LEU A 1 300 ? 21.547 -11.938 -21.359 1 97.69 300 LEU A O 1
ATOM 2358 N N . LEU A 1 301 ? 20.5 -13.352 -19.938 1 97.88 301 LEU A N 1
ATOM 2359 C CA . LEU A 1 301 ? 19.172 -13.023 -20.453 1 97.88 301 LEU A CA 1
ATOM 2360 C C . LEU A 1 301 ? 18.828 -11.562 -20.156 1 97.88 301 LEU A C 1
ATOM 2362 O O . LEU A 1 301 ? 18.266 -10.875 -21 1 97.88 301 LEU A O 1
ATOM 2366 N N . ALA A 1 302 ? 19.141 -11.141 -18.953 1 95.81 302 ALA A N 1
ATOM 2367 C CA . ALA A 1 302 ? 18.875 -9.758 -18.562 1 95.81 302 ALA A CA 1
ATOM 2368 C C . ALA A 1 302 ? 19.625 -8.781 -19.469 1 95.81 302 ALA A C 1
ATOM 2370 O O . ALA A 1 302 ? 19.109 -7.699 -19.766 1 95.81 302 ALA A O 1
ATOM 2371 N N . GLU A 1 303 ? 20.812 -9.094 -19.859 1 95.75 303 GLU A N 1
ATOM 2372 C CA . GLU A 1 303 ? 21.578 -8.273 -20.797 1 95.75 303 GLU A CA 1
ATOM 2373 C C . GLU A 1 303 ? 20.875 -8.148 -22.141 1 95.75 303 GLU A C 1
ATOM 2375 O O . GLU A 1 303 ? 21.141 -7.215 -22.891 1 95.75 303 GLU A O 1
ATOM 2380 N N . LYS A 1 304 ? 20.047 -9.125 -22.438 1 95.75 304 LYS A N 1
ATOM 2381 C CA . LYS A 1 304 ? 19.25 -9.094 -23.656 1 95.75 304 LYS A CA 1
ATOM 2382 C C . LYS A 1 304 ? 17.859 -8.523 -23.391 1 95.75 304 LYS A C 1
ATOM 2384 O O . LYS A 1 304 ? 16.938 -8.711 -24.188 1 95.75 304 LYS A O 1
ATOM 2389 N N . ASN A 1 305 ? 17.609 -7.969 -22.188 1 94 305 ASN A N 1
ATOM 2390 C CA . ASN A 1 305 ? 16.375 -7.309 -21.75 1 94 305 ASN A CA 1
ATOM 2391 C C . ASN A 1 305 ? 15.258 -8.312 -21.531 1 94 305 ASN A C 1
ATOM 2393 O O . ASN A 1 305 ? 14.094 -8.016 -21.797 1 94 305 ASN A O 1
ATOM 2397 N N . ILE A 1 306 ? 15.625 -9.516 -21.234 1 96.69 306 ILE A N 1
ATOM 2398 C CA . ILE A 1 306 ? 14.688 -10.547 -20.812 1 96.69 306 ILE A CA 1
ATOM 2399 C C . ILE A 1 306 ? 14.898 -10.852 -19.328 1 96.69 306 ILE A C 1
ATOM 2401 O O . ILE A 1 306 ? 15.891 -11.484 -18.953 1 96.69 306 ILE A O 1
ATOM 2405 N N . VAL A 1 307 ? 13.938 -10.477 -18.516 1 96.5 307 VAL A N 1
ATOM 2406 C CA . VAL A 1 307 ? 14.102 -10.586 -17.078 1 96.5 307 VAL A CA 1
ATOM 2407 C C . VAL A 1 307 ? 13.336 -11.797 -16.562 1 96.5 307 VAL A C 1
ATOM 2409 O O . VAL A 1 307 ? 12.109 -11.867 -16.688 1 96.5 307 VAL A O 1
ATOM 2412 N N . VAL A 1 308 ? 14.023 -12.773 -16.047 1 97.25 308 VAL A N 1
ATOM 2413 C CA . VAL A 1 308 ? 13.445 -13.977 -15.461 1 97.25 308 VAL A CA 1
ATOM 2414 C C . VAL A 1 308 ? 13.93 -14.125 -14.016 1 97.25 308 VAL A C 1
ATOM 2416 O O . VAL A 1 308 ? 14.656 -13.273 -13.508 1 97.25 308 VAL A O 1
ATOM 2419 N N . ALA A 1 309 ? 13.422 -15.172 -13.289 1 96.25 309 ALA A N 1
ATOM 2420 C CA . ALA A 1 309 ? 13.727 -15.297 -11.867 1 96.25 309 ALA A CA 1
ATOM 2421 C C . ALA A 1 309 ? 14.289 -16.672 -11.547 1 96.25 309 ALA A C 1
ATOM 2423 O O . ALA A 1 309 ? 14.062 -17.625 -12.297 1 96.25 309 ALA A O 1
ATOM 2424 N N . LYS A 1 310 ? 15.039 -16.75 -10.477 1 95.12 310 LYS A N 1
ATOM 2425 C CA . LYS A 1 310 ? 15.453 -18.031 -9.93 1 95.12 310 LYS A CA 1
ATOM 2426 C C . LYS A 1 310 ? 14.32 -18.688 -9.156 1 95.12 310 LYS A C 1
ATOM 2428 O O . LYS A 1 310 ? 13.352 -18.031 -8.766 1 95.12 310 LYS A O 1
ATOM 2433 N N . GLY A 1 311 ? 14.492 -20.016 -9.008 1 93.19 311 GLY A N 1
ATOM 2434 C CA . GLY A 1 311 ? 13.633 -20.656 -8.023 1 93.19 311 GLY A CA 1
ATOM 2435 C C . GLY A 1 311 ? 13.805 -20.094 -6.625 1 93.19 311 GLY A C 1
ATOM 2436 O O . GLY A 1 311 ? 14.734 -19.328 -6.371 1 93.19 311 GLY A O 1
ATOM 2437 N N . MET A 1 312 ? 12.883 -20.406 -5.727 1 93.31 312 MET A N 1
ATOM 2438 C CA . MET A 1 312 ? 12.969 -19.922 -4.352 1 93.31 312 MET A CA 1
ATOM 2439 C C . MET A 1 312 ? 13.328 -21.047 -3.398 1 93.31 312 MET A C 1
ATOM 2441 O O . MET A 1 312 ? 13.078 -22.219 -3.695 1 93.31 312 MET A O 1
ATOM 2445 N N . GLY A 1 313 ? 13.898 -20.672 -2.293 1 91.69 313 GLY A N 1
ATOM 2446 C CA . GLY A 1 313 ? 14.195 -21.641 -1.251 1 91.69 313 GLY A CA 1
ATOM 2447 C C . GLY A 1 313 ? 15.227 -22.672 -1.665 1 91.69 313 GLY A C 1
ATOM 2448 O O . GLY A 1 313 ? 16.312 -22.312 -2.139 1 91.69 313 GLY A O 1
ATOM 2449 N N . MET A 1 314 ? 14.867 -23.938 -1.592 1 89.31 314 MET A N 1
ATOM 2450 C CA . MET A 1 314 ? 15.82 -25.031 -1.744 1 89.31 314 MET A CA 1
ATOM 2451 C C . MET A 1 314 ? 16.203 -25.234 -3.209 1 89.31 314 MET A C 1
ATOM 2453 O O . MET A 1 314 ? 17.25 -25.797 -3.518 1 89.31 314 MET A O 1
ATOM 2457 N N . ILE A 1 315 ? 15.359 -24.656 -4.109 1 93.81 315 ILE A N 1
ATOM 2458 C CA . ILE A 1 315 ? 15.633 -24.922 -5.516 1 93.81 315 ILE A CA 1
ATOM 2459 C C . ILE A 1 315 ? 16.188 -23.672 -6.191 1 93.81 315 ILE A C 1
ATOM 2461 O O . ILE A 1 315 ? 16.25 -23.594 -7.422 1 93.81 315 ILE A O 1
ATOM 2465 N N . SER A 1 316 ? 16.562 -22.656 -5.438 1 94 316 SER A N 1
ATOM 2466 C CA . SER A 1 316 ? 17.031 -21.375 -5.961 1 94 316 SER A CA 1
ATOM 2467 C C . SER A 1 316 ? 18.344 -21.531 -6.719 1 94 316 SER A C 1
ATOM 2469 O O . SER A 1 316 ? 18.625 -20.781 -7.66 1 94 316 SER A O 1
ATOM 2471 N N . GLY A 1 317 ? 19.094 -22.484 -6.445 1 94.81 317 GLY A N 1
ATOM 2472 C CA . GLY A 1 317 ? 20.438 -22.609 -6.992 1 94.81 317 GLY A CA 1
ATOM 2473 C C . GLY A 1 317 ? 20.484 -23.359 -8.305 1 94.81 317 GLY A C 1
ATOM 2474 O O . GLY A 1 317 ? 21.484 -23.328 -9.008 1 94.81 317 GLY A O 1
ATOM 2475 N N . ASN A 1 318 ? 19.359 -23.938 -8.672 1 97.06 318 ASN A N 1
ATOM 2476 C CA . ASN A 1 318 ? 19.469 -24.797 -9.836 1 97.06 318 ASN A CA 1
ATOM 2477 C C . ASN A 1 318 ? 18.219 -24.75 -10.703 1 97.06 318 ASN A C 1
ATOM 2479 O O . ASN A 1 318 ? 17.953 -25.672 -11.469 1 97.06 318 ASN A O 1
ATOM 2483 N N . THR A 1 319 ? 17.406 -23.719 -10.516 1 98.25 319 THR A N 1
ATOM 2484 C CA . THR A 1 319 ? 16.219 -23.609 -11.359 1 98.25 319 THR A CA 1
ATOM 2485 C C . THR A 1 319 ? 16.031 -22.172 -11.836 1 98.25 319 THR A C 1
ATOM 2487 O O . THR A 1 319 ? 16.562 -21.234 -11.227 1 98.25 319 THR A O 1
ATOM 2490 N N . ILE A 1 320 ? 15.359 -22 -12.922 1 98.56 320 ILE A N 1
ATOM 2491 C CA . ILE A 1 320 ? 14.891 -20.75 -13.484 1 98.56 320 ILE A CA 1
ATOM 2492 C C . ILE A 1 320 ? 13.367 -20.734 -13.555 1 98.56 320 ILE A C 1
ATOM 2494 O O . ILE A 1 320 ? 12.75 -21.766 -13.867 1 98.56 320 ILE A O 1
ATOM 2498 N N . ARG A 1 321 ? 12.781 -19.703 -13.141 1 98.44 321 ARG A N 1
ATOM 2499 C CA . ARG A 1 321 ? 11.336 -19.516 -13.25 1 98.44 321 ARG A CA 1
ATOM 2500 C C . ARG A 1 321 ? 10.992 -18.469 -14.297 1 98.44 321 ARG A C 1
ATOM 2502 O O . ARG A 1 321 ? 11.562 -17.375 -14.289 1 98.44 321 ARG A O 1
ATOM 2509 N N . ILE A 1 322 ? 10.062 -18.828 -15.141 1 98.12 322 ILE A N 1
ATOM 2510 C CA . ILE A 1 322 ? 9.531 -17.906 -16.141 1 98.12 322 ILE A CA 1
ATOM 2511 C C . ILE A 1 322 ? 8.062 -17.625 -15.836 1 98.12 322 ILE A C 1
ATOM 2513 O O . ILE A 1 322 ? 7.238 -18.531 -15.789 1 98.12 322 ILE A O 1
ATOM 2517 N N . GLY A 1 323 ? 7.73 -16.359 -15.609 1 98.25 323 GLY A N 1
ATOM 2518 C CA . GLY A 1 323 ? 6.34 -15.977 -15.438 1 98.25 323 GLY A CA 1
ATOM 2519 C C . GLY A 1 323 ? 5.562 -15.945 -16.734 1 98.25 323 GLY A C 1
ATOM 2520 O O . GLY A 1 323 ? 5.938 -15.227 -17.672 1 98.25 323 GLY A O 1
ATOM 2521 N N . THR A 1 324 ? 4.586 -16.734 -16.859 1 98.38 324 THR A N 1
ATOM 2522 C CA . THR A 1 324 ? 3.654 -16.75 -17.984 1 98.38 324 THR A CA 1
ATOM 2523 C C . THR A 1 324 ? 2.301 -16.172 -17.562 1 98.38 324 THR A C 1
ATOM 2525 O O . THR A 1 324 ? 1.283 -16.875 -17.625 1 98.38 324 THR A O 1
ATOM 2528 N N . MET A 1 325 ? 2.236 -14.906 -17.219 1 97.5 325 MET A N 1
ATOM 2529 C CA . MET A 1 325 ? 1.092 -14.281 -16.578 1 97.5 325 MET A CA 1
ATOM 2530 C C . MET A 1 325 ? 0.583 -13.094 -17.391 1 97.5 325 MET A C 1
ATOM 2532 O O . MET A 1 325 ? 1.301 -12.562 -18.234 1 97.5 325 MET A O 1
ATOM 2536 N N . GLY A 1 326 ? -0.588 -12.703 -17.109 1 96.81 326 GLY A N 1
ATOM 2537 C CA . GLY A 1 326 ? -1.146 -11.445 -17.578 1 96.81 326 GLY A CA 1
ATOM 2538 C C . GLY A 1 326 ? -1.132 -11.305 -19.078 1 96.81 326 GLY A C 1
ATOM 2539 O O . GLY A 1 326 ? -1.934 -11.938 -19.781 1 96.81 326 GLY A O 1
ATOM 2540 N N . MET A 1 327 ? -0.058 -10.617 -19.578 1 97.31 327 MET A N 1
ATOM 2541 C CA . MET A 1 327 ? -0.034 -10.242 -20.984 1 97.31 327 MET A CA 1
ATOM 2542 C C . MET A 1 327 ? 0.972 -11.094 -21.75 1 97.31 327 MET A C 1
ATOM 2544 O O . MET A 1 327 ? 1.474 -10.68 -22.797 1 97.31 327 MET A O 1
ATOM 2548 N N . ILE A 1 328 ? 1.343 -12.234 -21.234 1 97.69 328 ILE A N 1
ATOM 2549 C CA . ILE A 1 328 ? 2.189 -13.164 -21.969 1 97.69 328 ILE A CA 1
ATOM 2550 C C . ILE A 1 328 ? 1.603 -13.398 -23.359 1 97.69 328 ILE A C 1
ATOM 2552 O O . ILE A 1 328 ? 0.381 -13.461 -23.531 1 97.69 328 ILE A O 1
ATOM 2556 N N . ASN A 1 329 ? 2.49 -13.531 -24.344 1 97.38 329 ASN A N 1
ATOM 2557 C CA . ASN A 1 329 ? 2.049 -13.703 -25.734 1 97.38 329 ASN A CA 1
ATOM 2558 C C . ASN A 1 329 ? 3.111 -14.398 -26.578 1 97.38 329 ASN A C 1
ATOM 2560 O O . ASN A 1 329 ? 4.219 -14.664 -26.094 1 97.38 329 ASN A O 1
ATOM 2564 N N . ASP A 1 330 ? 2.781 -14.609 -27.828 1 97.75 330 ASP A N 1
ATOM 2565 C CA . ASP A 1 330 ? 3.621 -15.375 -28.75 1 97.75 330 ASP A CA 1
ATOM 2566 C C . ASP A 1 330 ? 4.965 -14.68 -28.953 1 97.75 330 ASP A C 1
ATOM 2568 O O . ASP A 1 330 ? 6 -15.344 -29.062 1 97.75 330 ASP A O 1
ATOM 2572 N N . VAL A 1 331 ? 4.98 -13.375 -28.984 1 97.12 331 VAL A N 1
ATOM 2573 C CA . VAL A 1 331 ? 6.207 -12.625 -29.234 1 97.12 331 VAL A CA 1
ATOM 2574 C C . VAL A 1 331 ? 7.168 -12.812 -28.062 1 97.12 331 VAL A C 1
ATOM 2576 O O . VAL A 1 331 ? 8.359 -13.07 -28.266 1 97.12 331 VAL A O 1
ATOM 2579 N N . TYR A 1 332 ? 6.668 -12.719 -26.844 1 97.25 332 TYR A N 1
ATOM 2580 C CA . TYR A 1 332 ? 7.477 -12.891 -25.641 1 97.25 332 TYR A CA 1
ATOM 2581 C C . TYR A 1 332 ? 8.031 -14.305 -25.562 1 97.25 332 TYR A C 1
ATOM 2583 O O . TYR A 1 332 ? 9.203 -14.5 -25.203 1 97.25 332 TYR A O 1
ATOM 2591 N N . ILE A 1 333 ? 7.184 -15.273 -25.938 1 97.88 333 ILE A N 1
ATOM 2592 C CA . ILE A 1 333 ? 7.555 -16.688 -25.891 1 97.88 333 ILE A CA 1
ATOM 2593 C C . ILE A 1 333 ? 8.727 -16.938 -26.844 1 97.88 333 ILE A C 1
ATOM 2595 O O . ILE A 1 333 ? 9.727 -17.547 -26.453 1 97.88 333 ILE A O 1
ATOM 2599 N N . LYS A 1 334 ? 8.602 -16.5 -28.031 1 98.06 334 LYS A N 1
ATOM 2600 C CA . LYS A 1 334 ? 9.641 -16.703 -29.047 1 98.06 334 LYS A CA 1
ATOM 2601 C C . LYS A 1 334 ? 10.953 -16.047 -28.609 1 98.06 334 LYS A C 1
ATOM 2603 O O . LYS A 1 334 ? 12.016 -16.672 -28.719 1 98.06 334 LYS A O 1
ATOM 2608 N N . LYS A 1 335 ? 10.875 -14.805 -28.141 1 97.31 335 LYS A N 1
ATOM 2609 C CA . LYS A 1 335 ? 12.07 -14.07 -27.75 1 97.31 335 LYS A CA 1
ATOM 2610 C C . LYS A 1 335 ? 12.805 -14.781 -26.609 1 97.31 335 LYS A C 1
ATOM 2612 O O . LYS A 1 335 ? 14.031 -14.891 -26.625 1 97.31 335 LYS A O 1
ATOM 2617 N N . PHE A 1 336 ? 12.047 -15.266 -25.688 1 98.06 336 PHE A N 1
ATOM 2618 C CA . PHE A 1 336 ? 12.656 -15.953 -24.562 1 98.06 336 PHE A CA 1
ATOM 2619 C C . PHE A 1 336 ? 13.32 -17.25 -25 1 98.06 336 PHE A C 1
ATOM 2621 O O . PHE A 1 336 ? 14.508 -17.469 -24.734 1 98.06 336 PHE A O 1
ATOM 2628 N N . LEU A 1 337 ? 12.555 -18.094 -25.688 1 98.5 337 LEU A N 1
ATOM 2629 C CA . LEU A 1 337 ? 13.047 -19.422 -26.062 1 98.5 337 LEU A CA 1
ATOM 2630 C C . LEU A 1 337 ? 14.258 -19.312 -26.984 1 98.5 337 LEU A C 1
ATOM 2632 O O . LEU A 1 337 ? 15.25 -20.016 -26.797 1 98.5 337 LEU A O 1
ATOM 2636 N N . ASP A 1 338 ? 14.211 -18.406 -27.938 1 98.31 338 ASP A N 1
ATOM 2637 C CA . ASP A 1 338 ? 15.336 -18.219 -28.844 1 98.31 338 ASP A CA 1
ATOM 2638 C C . ASP A 1 338 ? 16.594 -17.781 -28.078 1 98.31 338 ASP A C 1
ATOM 2640 O O . ASP A 1 338 ? 17.672 -18.312 -28.328 1 98.31 338 ASP A O 1
ATOM 2644 N N . ALA A 1 339 ? 16.406 -16.828 -27.188 1 98.12 339 ALA A N 1
ATOM 2645 C CA . ALA A 1 339 ? 17.547 -16.328 -26.406 1 98.12 339 ALA A CA 1
ATOM 2646 C C . ALA A 1 339 ? 18.094 -17.422 -25.5 1 98.12 339 ALA A C 1
ATOM 2648 O O . ALA A 1 339 ? 19.312 -17.609 -25.406 1 98.12 339 ALA A O 1
ATOM 2649 N N . TYR A 1 340 ? 17.234 -18.156 -24.828 1 98.31 340 TYR A N 1
ATOM 2650 C CA . TYR A 1 340 ? 17.656 -19.188 -23.875 1 98.31 340 TYR A CA 1
ATOM 2651 C C . TYR A 1 340 ? 18.391 -20.312 -24.594 1 98.31 340 TYR A C 1
ATOM 2653 O O . TYR A 1 340 ? 19.438 -20.781 -24.125 1 98.31 340 TYR A O 1
ATOM 2661 N N . PHE A 1 341 ? 17.859 -20.781 -25.703 1 98.25 341 PHE A N 1
ATOM 2662 C CA . PHE A 1 341 ? 18.484 -21.875 -26.438 1 98.25 341 PHE A CA 1
ATOM 2663 C C . PHE A 1 341 ? 19.844 -21.438 -26.984 1 98.25 341 PHE A C 1
ATOM 2665 O O . PHE A 1 341 ? 20.812 -22.203 -26.938 1 98.25 341 PHE A O 1
ATOM 2672 N N . SER A 1 342 ? 19.859 -20.25 -27.453 1 97.62 342 SER A N 1
ATOM 2673 C CA . SER A 1 342 ? 21.141 -19.734 -27.938 1 97.62 342 SER A CA 1
ATOM 2674 C C . SER A 1 342 ? 22.188 -19.719 -26.828 1 97.62 342 SER A C 1
ATOM 2676 O O . SER A 1 342 ? 23.312 -20.188 -27.016 1 97.62 342 SER A O 1
ATOM 2678 N N . LEU A 1 343 ? 21.797 -19.188 -25.688 1 97.44 343 LEU A N 1
ATOM 2679 C CA . LEU A 1 343 ? 22.703 -19.094 -24.562 1 97.44 343 LEU A CA 1
ATOM 2680 C C . LEU A 1 343 ? 23.094 -20.469 -24.047 1 97.44 343 LEU A C 1
ATOM 2682 O O . LEU A 1 343 ? 24.125 -20.625 -23.391 1 97.44 343 LEU A O 1
ATOM 2686 N N . SER A 1 344 ? 22.266 -21.484 -24.359 1 96.88 344 SER A N 1
ATOM 2687 C CA . SER A 1 344 ? 22.5 -22.859 -23.891 1 96.88 344 SER A CA 1
ATOM 2688 C C . SER A 1 344 ? 23.188 -23.703 -24.953 1 96.88 344 SER A C 1
ATOM 2690 O O . SER A 1 344 ? 23.328 -24.922 -24.797 1 96.88 344 SER A O 1
ATOM 2692 N N . ASN A 1 345 ? 23.562 -23.109 -26.031 1 96.19 345 ASN A N 1
ATOM 2693 C CA . ASN A 1 345 ? 24.219 -23.781 -27.141 1 96.19 345 ASN A CA 1
ATOM 2694 C C . ASN A 1 345 ? 23.359 -24.906 -27.703 1 96.19 345 ASN A C 1
ATOM 2696 O O . ASN A 1 345 ? 23.859 -25.984 -28 1 96.19 345 ASN A O 1
ATOM 2700 N N . ILE A 1 346 ? 22.125 -24.625 -27.688 1 96 346 ILE A N 1
ATOM 2701 C CA . ILE A 1 346 ? 21.156 -25.531 -28.312 1 96 346 ILE A CA 1
ATOM 2702 C C . ILE A 1 346 ? 20.781 -25 -29.703 1 96 346 ILE A C 1
ATOM 2704 O O . ILE A 1 346 ? 20.422 -23.828 -29.859 1 96 346 ILE A O 1
ATOM 2708 N N . ASN A 1 347 ? 20.969 -25.812 -30.656 1 94.12 347 ASN A N 1
ATOM 2709 C CA . ASN A 1 347 ? 20.656 -25.406 -32.031 1 94.12 347 ASN A CA 1
ATOM 2710 C C . ASN A 1 347 ? 19.172 -25.531 -32.312 1 94.12 347 ASN A C 1
ATOM 2712 O O . ASN A 1 347 ? 18.766 -26.438 -33.062 1 94.12 347 ASN A O 1
ATOM 2716 N N . GLU A 1 348 ? 18.453 -24.719 -31.766 1 93.75 348 GLU A N 1
ATOM 2717 C CA . GLU A 1 348 ? 17 -24.656 -31.922 1 93.75 348 GLU A CA 1
ATOM 2718 C C . GLU A 1 348 ? 16.531 -23.203 -32.031 1 93.75 348 GLU A C 1
ATOM 2720 O O . GLU A 1 348 ? 16.984 -22.344 -31.266 1 93.75 348 GLU A O 1
ATOM 2725 N N . THR A 1 349 ? 15.734 -22.859 -33.094 1 95.25 349 THR A N 1
ATOM 2726 C CA . THR A 1 349 ? 15.078 -21.578 -33.25 1 95.25 349 THR A CA 1
ATOM 2727 C C . THR A 1 349 ? 13.562 -21.75 -33.375 1 95.25 349 THR A C 1
ATOM 2729 O O . THR A 1 349 ? 13.102 -22.656 -34.094 1 95.25 349 THR A O 1
ATOM 2732 N N . ILE A 1 350 ? 12.875 -20.891 -32.781 1 97.19 350 ILE A N 1
ATOM 2733 C CA . ILE A 1 350 ? 11.422 -21.031 -32.75 1 97.19 350 ILE A CA 1
ATOM 2734 C C . ILE A 1 350 ? 10.82 -20.438 -34.031 1 97.19 350 ILE A C 1
ATOM 2736 O O . ILE A 1 350 ? 11.07 -19.281 -34.375 1 97.19 350 ILE A O 1
ATOM 2740 N N . ASP A 1 351 ? 10.055 -21.25 -34.719 1 96.19 351 ASP A N 1
ATOM 2741 C CA . ASP A 1 351 ? 9.234 -20.766 -35.812 1 96.19 351 ASP A CA 1
ATOM 2742 C C . ASP A 1 351 ? 7.91 -20.188 -35.312 1 96.19 351 ASP A C 1
ATOM 2744 O O . ASP A 1 351 ? 7.148 -20.891 -34.625 1 96.19 351 ASP A O 1
ATOM 2748 N N . GLU A 1 352 ? 7.621 -19 -35.625 1 94.62 352 GLU A N 1
ATOM 2749 C CA . GLU A 1 352 ? 6.41 -18.328 -35.156 1 94.62 352 GLU A CA 1
ATOM 2750 C C . GLU A 1 352 ? 5.164 -19.141 -35.469 1 94.62 352 GLU A C 1
ATOM 2752 O O . GLU A 1 352 ? 4.188 -19.125 -34.75 1 94.62 352 GLU A O 1
ATOM 2757 N N . ASN A 1 353 ? 5.266 -19.844 -36.531 1 95.06 353 ASN A N 1
ATOM 2758 C CA . ASN A 1 353 ? 4.129 -20.641 -36.969 1 95.06 353 ASN A CA 1
ATOM 2759 C C . ASN A 1 353 ? 3.924 -21.859 -36.094 1 95.06 353 ASN A C 1
ATOM 2761 O O . ASN A 1 353 ? 2.854 -22.484 -36.094 1 95.06 353 ASN A O 1
ATOM 2765 N N . ASP A 1 354 ? 4.938 -22.203 -35.344 1 96.19 354 ASP A N 1
ATOM 2766 C CA . ASP A 1 354 ? 4.848 -23.359 -34.469 1 96.19 354 ASP A CA 1
ATOM 2767 C C . ASP A 1 354 ? 4.191 -22.984 -33.125 1 96.19 354 ASP A C 1
ATOM 2769 O O . ASP A 1 354 ? 3.777 -23.859 -32.375 1 96.19 354 ASP A O 1
ATOM 2773 N N . ILE A 1 355 ? 4.156 -21.719 -32.844 1 98.12 355 ILE A N 1
ATOM 2774 C CA . ILE A 1 355 ? 3.543 -21.25 -31.625 1 98.12 355 ILE A CA 1
ATOM 2775 C C . ILE A 1 355 ? 2.021 -21.297 -31.75 1 98.12 355 ILE A C 1
ATOM 2777 O O . ILE A 1 355 ? 1.456 -20.719 -32.688 1 98.12 355 ILE A O 1
ATOM 2781 N N . PRO A 1 356 ? 1.391 -21.969 -30.859 1 98.19 356 PRO A N 1
ATOM 2782 C CA . PRO A 1 356 ? -0.064 -22.094 -30.969 1 98.19 356 PRO A CA 1
ATOM 2783 C C . PRO A 1 356 ? -0.772 -20.75 -31.078 1 98.19 356 PRO A C 1
ATOM 2785 O O . PRO A 1 356 ? -0.39 -19.797 -30.406 1 98.19 356 PRO A O 1
ATOM 2788 N N . LYS A 1 357 ? -1.805 -20.656 -31.844 1 97.44 357 LYS A N 1
ATOM 2789 C CA . LYS A 1 357 ? -2.57 -19.438 -32.062 1 97.44 357 LYS A CA 1
ATOM 2790 C C . LYS A 1 357 ? -3.211 -18.969 -30.75 1 97.44 357 LYS A C 1
ATOM 2792 O O . LYS A 1 357 ? -3.443 -17.766 -30.562 1 97.44 357 LYS A O 1
ATOM 2797 N N . GLU A 1 358 ? -3.43 -19.906 -29.891 1 97.31 358 GLU A N 1
ATOM 2798 C CA . GLU A 1 358 ? -4.078 -19.625 -28.625 1 97.31 358 GLU A CA 1
ATOM 2799 C C . GLU A 1 358 ? -3.213 -18.719 -27.75 1 97.31 358 GLU A C 1
ATOM 2801 O O . GLU A 1 358 ? -3.699 -18.125 -26.781 1 97.31 358 GLU A O 1
ATOM 2806 N N . THR A 1 359 ? -1.944 -18.578 -28.078 1 98.25 359 THR A N 1
ATOM 2807 C CA . THR A 1 359 ? -1.031 -17.781 -27.266 1 98.25 359 THR A CA 1
ATOM 2808 C C . THR A 1 359 ? -1.107 -16.312 -27.656 1 98.25 359 THR A C 1
ATOM 2810 O O . THR A 1 359 ? -0.505 -15.461 -27 1 98.25 359 THR A O 1
ATOM 2813 N N . ARG A 1 360 ? -1.822 -15.977 -28.656 1 97.25 360 ARG A N 1
ATOM 2814 C CA . ARG A 1 360 ? -1.809 -14.633 -29.219 1 97.25 360 ARG A CA 1
ATOM 2815 C C . ARG A 1 360 ? -2.773 -13.719 -28.469 1 97.25 360 ARG A C 1
ATOM 2817 O O . ARG A 1 360 ? -3.857 -14.141 -28.062 1 97.25 360 ARG A O 1
ATOM 2824 N N . LEU A 1 361 ? -2.414 -12.508 -28.266 1 95.81 361 LEU A N 1
ATOM 2825 C CA . LEU A 1 361 ? -3.293 -11.469 -27.734 1 95.81 361 LEU A CA 1
ATOM 2826 C C . LEU A 1 361 ? -4.285 -11.008 -28.797 1 95.81 361 LEU A C 1
ATOM 2828 O O . LEU A 1 361 ? -4.027 -11.148 -30 1 95.81 361 LEU A O 1
ATOM 2832 N N . PRO A 1 362 ? -5.383 -10.461 -28.281 1 92 362 PRO A N 1
ATOM 2833 C CA . PRO A 1 362 ? -6.176 -9.711 -29.25 1 92 362 PRO A CA 1
ATOM 2834 C C . PRO A 1 362 ? -5.379 -8.609 -29.938 1 92 362 PRO A C 1
ATOM 2836 O O . PRO A 1 362 ? -4.523 -7.973 -29.312 1 92 362 PRO A O 1
ATOM 2839 N N . GLU A 1 363 ? -5.746 -8.352 -31.188 1 91 363 GLU A N 1
ATOM 2840 C CA . GLU A 1 363 ? -4.98 -7.43 -32 1 91 363 GLU A CA 1
ATOM 2841 C C . GLU A 1 363 ? -4.816 -6.074 -31.328 1 91 363 GLU A C 1
ATOM 2843 O O . GLU A 1 363 ? -3.732 -5.488 -31.359 1 91 363 GLU A O 1
ATOM 2848 N N . TYR A 1 364 ? -5.867 -5.602 -30.75 1 89.38 364 TYR A N 1
ATOM 2849 C CA . TYR A 1 364 ? -5.844 -4.27 -30.156 1 89.38 364 TYR A CA 1
ATOM 2850 C C . TYR A 1 364 ? -4.898 -4.215 -28.953 1 89.38 364 TYR A C 1
ATOM 2852 O O . TYR A 1 364 ? -4.367 -3.154 -28.625 1 89.38 364 TYR A O 1
ATOM 2860 N N . LEU A 1 365 ? -4.551 -5.309 -28.312 1 93.5 365 LEU A N 1
ATOM 2861 C CA . LEU A 1 365 ? -3.705 -5.332 -27.125 1 93.5 365 LEU A CA 1
ATOM 2862 C C . LEU A 1 365 ? -2.23 -5.379 -27.5 1 93.5 365 LEU A C 1
ATOM 2864 O O . LEU A 1 365 ? -1.366 -4.973 -26.734 1 93.5 365 LEU A O 1
ATOM 2868 N N . TYR A 1 366 ? -1.981 -5.895 -28.703 1 93.38 366 TYR A N 1
ATOM 2869 C CA . TYR A 1 366 ? -0.597 -5.887 -29.172 1 93.38 366 TYR A CA 1
ATOM 2870 C C . TYR A 1 366 ? -0.062 -4.461 -29.266 1 93.38 366 TYR A C 1
ATOM 2872 O O . TYR A 1 366 ? 1.095 -4.203 -28.922 1 93.38 366 TYR A O 1
ATOM 2880 N N . LYS A 1 367 ? -0.929 -3.551 -29.656 1 90.69 367 LYS A N 1
ATOM 2881 C CA . LYS A 1 367 ? -0.517 -2.162 -29.828 1 90.69 367 LYS A CA 1
ATOM 2882 C C . LYS A 1 367 ? -0.233 -1.501 -28.484 1 90.69 367 LYS A C 1
ATOM 2884 O O . LYS A 1 367 ? 0.485 -0.501 -28.422 1 90.69 367 LYS A O 1
ATOM 2889 N N . GLU A 1 368 ? -0.726 -2.145 -27.469 1 94 368 GLU A N 1
ATOM 2890 C CA . GLU A 1 368 ? -0.611 -1.562 -26.125 1 94 368 GLU A CA 1
ATOM 2891 C C . GLU A 1 368 ? 0.611 -2.105 -25.391 1 94 368 GLU A C 1
ATOM 2893 O O . GLU A 1 368 ? 0.951 -1.628 -24.312 1 94 368 GLU A O 1
ATOM 2898 N N . MET A 1 369 ? 1.251 -3.076 -26 1 93.19 369 MET A N 1
ATOM 2899 C CA . MET A 1 369 ? 2.34 -3.75 -25.297 1 93.19 369 MET A CA 1
ATOM 2900 C C . MET A 1 369 ? 3.695 -3.271 -25.812 1 93.19 369 MET A C 1
ATOM 2902 O O . MET A 1 369 ? 3.83 -2.91 -26.984 1 93.19 369 MET A O 1
ATOM 2906 N N . ASN A 1 370 ? 4.621 -3.217 -24.922 1 82.5 370 ASN A N 1
ATOM 2907 C CA . ASN A 1 370 ? 6.008 -3.043 -25.344 1 82.5 370 ASN A CA 1
ATOM 2908 C C . ASN A 1 370 ? 6.605 -4.344 -25.859 1 82.5 370 ASN A C 1
ATOM 2910 O O . ASN A 1 370 ? 7.105 -5.164 -25.094 1 82.5 370 ASN A O 1
ATOM 2914 N N . LEU A 1 371 ? 6.66 -4.574 -27.219 1 81.38 371 LEU A N 1
ATOM 2915 C CA . LEU A 1 371 ? 7.078 -5.84 -27.812 1 81.38 371 LEU A CA 1
ATOM 2916 C C . LEU A 1 371 ? 8.547 -5.793 -28.219 1 81.38 371 LEU A C 1
ATOM 2918 O O . LEU A 1 371 ? 9.109 -6.801 -28.641 1 81.38 371 LEU A O 1
ATOM 2922 N N . ALA A 1 372 ? 9.312 -4.719 -28.141 1 70.44 372 ALA A N 1
ATOM 2923 C CA . ALA A 1 372 ? 10.703 -4.578 -28.562 1 70.44 372 ALA A CA 1
ATOM 2924 C C . ALA A 1 372 ? 11.664 -4.965 -27.453 1 70.44 372 ALA A C 1
ATOM 2926 O O . ALA A 1 372 ? 11.336 -4.852 -26.266 1 70.44 372 ALA A O 1
ATOM 2927 N N . MET B 1 1 ? -6.695 22.016 -9.398 1 93.62 1 MET B N 1
ATOM 2928 C CA . MET B 1 1 ? -5.793 22.375 -8.312 1 93.62 1 MET B CA 1
ATOM 2929 C C . MET B 1 1 ? -6.223 21.719 -7.004 1 93.62 1 MET B C 1
ATOM 2931 O O . MET B 1 1 ? -7.359 21.891 -6.559 1 93.62 1 MET B O 1
ATOM 2935 N N . LEU B 1 2 ? -5.328 20.875 -6.426 1 94.44 2 LEU B N 1
ATOM 2936 C CA . LEU B 1 2 ? -5.625 20.172 -5.184 1 94.44 2 LEU B CA 1
ATOM 2937 C C . LEU B 1 2 ? -5.102 20.953 -3.98 1 94.44 2 LEU B C 1
ATOM 2939 O O . LEU B 1 2 ? -3.889 21.047 -3.773 1 94.44 2 LEU B O 1
ATOM 2943 N N . LEU B 1 3 ? -6.02 21.453 -3.191 1 97.19 3 LEU B N 1
ATOM 2944 C CA . LEU B 1 3 ? -5.68 22.141 -1.953 1 97.19 3 LEU B CA 1
ATOM 2945 C C . LEU B 1 3 ? -6.305 21.453 -0.75 1 97.19 3 LEU B C 1
ATOM 2947 O O . LEU B 1 3 ? -6.82 22.109 0.157 1 97.19 3 LEU B O 1
ATOM 2951 N N . ILE B 1 4 ? -6.414 20.156 -0.801 1 96.62 4 ILE B N 1
ATOM 2952 C CA . ILE B 1 4 ? -6.848 19.359 0.334 1 96.62 4 ILE B CA 1
ATOM 2953 C C . ILE B 1 4 ? -5.633 18.938 1.161 1 96.62 4 ILE B C 1
ATOM 2955 O O . ILE B 1 4 ? -4.492 19.062 0.709 1 96.62 4 ILE B O 1
ATOM 2959 N N . PRO B 1 5 ? -5.852 18.453 2.455 1 96.19 5 PRO B N 1
ATOM 2960 C CA . PRO B 1 5 ? -4.734 18.031 3.295 1 96.19 5 PRO B CA 1
ATOM 2961 C C . PRO B 1 5 ? -4.105 16.719 2.812 1 96.19 5 PRO B C 1
ATOM 2963 O O . PRO B 1 5 ? -3.848 15.82 3.617 1 96.19 5 PRO B O 1
ATOM 2966 N N . GLY B 1 6 ? -3.891 16.5 1.498 1 93.38 6 GLY B N 1
ATOM 2967 C CA . GLY B 1 6 ? -3.295 15.328 0.872 1 93.38 6 GLY B CA 1
ATOM 2968 C C . GLY B 1 6 ? -4.32 14.375 0.295 1 93.38 6 GLY B C 1
ATOM 2969 O O . GLY B 1 6 ? -5.355 14.117 0.913 1 93.38 6 GLY B O 1
ATOM 2970 N N . PRO B 1 7 ? -4.07 13.883 -0.899 1 95.81 7 PRO B N 1
ATOM 2971 C CA . PRO B 1 7 ? -2.863 14.055 -1.71 1 95.81 7 PRO B CA 1
ATOM 2972 C C . PRO B 1 7 ? -2.707 15.477 -2.244 1 95.81 7 PRO B C 1
ATOM 2974 O O . PRO B 1 7 ? -3.693 16.219 -2.348 1 95.81 7 PRO B O 1
ATOM 2977 N N . VAL B 1 8 ? -1.462 15.844 -2.512 1 96.88 8 VAL B N 1
ATOM 2978 C CA . VAL B 1 8 ? -1.187 17.203 -2.961 1 96.88 8 VAL B CA 1
ATOM 2979 C C . VAL B 1 8 ? -0.805 17.188 -4.438 1 96.88 8 VAL B C 1
ATOM 2981 O O . VAL B 1 8 ? -0.594 16.125 -5.023 1 96.88 8 VAL B O 1
ATOM 2984 N N . GLU B 1 9 ? -0.747 18.391 -4.988 1 95.62 9 GLU B N 1
ATOM 2985 C CA . GLU B 1 9 ? -0.189 18.516 -6.332 1 95.62 9 GLU B CA 1
ATOM 2986 C C . GLU B 1 9 ? 1.274 18.078 -6.363 1 95.62 9 GLU B C 1
ATOM 2988 O O . GLU B 1 9 ? 2.023 18.344 -5.422 1 95.62 9 GLU B O 1
ATOM 2993 N N . VAL B 1 10 ? 1.613 17.406 -7.469 1 96.62 10 VAL B N 1
ATOM 2994 C CA . VAL B 1 10 ? 2.977 16.891 -7.559 1 96.62 10 VAL B CA 1
ATOM 2995 C C . VAL B 1 10 ? 3.605 17.328 -8.883 1 96.62 10 VAL B C 1
ATOM 2997 O O . VAL B 1 10 ? 2.906 17.5 -9.883 1 96.62 10 VAL B O 1
ATOM 3000 N N . PRO B 1 11 ? 4.914 17.531 -8.922 1 97.44 11 PRO B N 1
ATOM 3001 C CA . PRO B 1 11 ? 5.605 17.875 -10.164 1 97.44 11 PRO B CA 1
ATOM 3002 C C . PRO B 1 11 ? 5.422 16.812 -11.25 1 97.44 11 PRO B C 1
ATOM 3004 O O . PRO B 1 11 ? 5.355 15.617 -10.945 1 97.44 11 PRO B O 1
ATOM 3007 N N . ILE B 1 12 ? 5.441 17.297 -12.477 1 96.38 12 ILE B N 1
ATOM 3008 C CA . ILE B 1 12 ? 5.23 16.438 -13.641 1 96.38 12 ILE B CA 1
ATOM 3009 C C . ILE B 1 12 ? 6.27 15.32 -13.656 1 96.38 12 ILE B C 1
ATOM 3011 O O . ILE B 1 12 ? 5.953 14.172 -13.984 1 96.38 12 ILE B O 1
ATOM 3015 N N . SER B 1 13 ? 7.496 15.617 -13.32 1 97.31 13 SER B N 1
ATOM 3016 C CA . SER B 1 13 ? 8.57 14.625 -13.328 1 97.31 13 SER B CA 1
ATOM 3017 C C . SER B 1 13 ? 8.297 13.516 -12.32 1 97.31 13 SER B C 1
ATOM 3019 O O . SER B 1 13 ? 8.656 12.359 -12.555 1 97.31 13 SER B O 1
ATOM 3021 N N . VAL B 1 14 ? 7.68 13.852 -11.18 1 97.94 14 VAL B N 1
ATOM 3022 C CA . VAL B 1 14 ? 7.32 12.867 -10.164 1 97.94 14 VAL B CA 1
ATOM 3023 C C . VAL B 1 14 ? 6.219 11.953 -10.703 1 97.94 14 VAL B C 1
ATOM 3025 O O . VAL B 1 14 ? 6.285 10.734 -10.539 1 97.94 14 VAL B O 1
ATOM 3028 N N . LEU B 1 15 ? 5.199 12.539 -11.375 1 96.75 15 LEU B N 1
ATOM 3029 C CA . LEU B 1 15 ? 4.117 11.766 -11.969 1 96.75 15 LEU B CA 1
ATOM 3030 C C . LEU B 1 15 ? 4.648 10.797 -13.016 1 96.75 15 LEU B C 1
ATOM 3032 O O . LEU B 1 15 ? 4.234 9.641 -13.07 1 96.75 15 LEU B O 1
ATOM 3036 N N . ASP B 1 16 ? 5.547 11.305 -13.789 1 95.75 16 ASP B N 1
ATOM 3037 C CA . ASP B 1 16 ? 6.121 10.492 -14.852 1 95.75 16 ASP B CA 1
ATOM 3038 C C . ASP B 1 16 ? 6.887 9.305 -14.281 1 95.75 16 ASP B C 1
ATOM 3040 O O . ASP B 1 16 ? 6.797 8.188 -14.812 1 95.75 16 ASP B O 1
ATOM 3044 N N . ALA B 1 17 ? 7.586 9.484 -13.25 1 97.12 17 ALA B N 1
ATOM 3045 C CA . ALA B 1 17 ? 8.406 8.438 -12.648 1 97.12 17 ALA B CA 1
ATOM 3046 C C . ALA B 1 17 ? 7.539 7.324 -12.07 1 97.12 17 ALA B C 1
ATOM 3048 O O . ALA B 1 17 ? 7.984 6.18 -11.961 1 97.12 17 ALA B O 1
ATOM 3049 N N . ALA B 1 18 ? 6.305 7.633 -11.734 1 96.31 18 ALA B N 1
ATOM 3050 C CA . ALA B 1 18 ? 5.391 6.66 -11.148 1 96.31 18 ALA B CA 1
ATOM 3051 C C . ALA B 1 18 ? 4.996 5.594 -12.164 1 96.31 18 ALA B C 1
ATOM 3053 O O . ALA B 1 18 ? 4.465 4.543 -11.797 1 96.31 18 ALA B O 1
ATOM 3054 N N . THR B 1 19 ? 5.27 5.816 -13.445 1 94.19 19 THR B N 1
ATOM 3055 C CA . THR B 1 19 ? 4.848 4.898 -14.5 1 94.19 19 THR B CA 1
ATOM 3056 C C . THR B 1 19 ? 5.914 3.836 -14.75 1 94.19 19 THR B C 1
ATOM 3058 O O . THR B 1 19 ? 5.691 2.896 -15.516 1 94.19 19 THR B O 1
ATOM 3061 N N . TYR B 1 20 ? 7.051 3.971 -14.141 1 92.31 20 TYR B N 1
ATOM 3062 C CA . TYR B 1 20 ? 8.117 3.004 -14.367 1 92.31 20 TYR B CA 1
ATOM 3063 C C . TYR B 1 20 ? 7.785 1.662 -13.727 1 92.31 20 TYR B C 1
ATOM 3065 O O . TYR B 1 20 ? 7.324 1.61 -12.578 1 92.31 20 TYR B O 1
ATOM 3073 N N . LEU B 1 21 ? 7.926 0.644 -14.461 1 92 21 LEU B N 1
ATOM 3074 C CA . LEU B 1 21 ? 7.699 -0.723 -14 1 92 21 LEU B CA 1
ATOM 3075 C C . LEU B 1 21 ? 9.016 -1.487 -13.898 1 92 21 LEU B C 1
ATOM 3077 O O . LEU B 1 21 ? 9.734 -1.631 -14.891 1 92 21 LEU B O 1
ATOM 3081 N N . ASP B 1 22 ? 9.352 -1.992 -12.68 1 91.31 22 ASP B N 1
ATOM 3082 C CA . ASP B 1 22 ? 10.656 -2.6 -12.438 1 91.31 22 ASP B CA 1
ATOM 3083 C C . ASP B 1 22 ? 10.508 -3.986 -11.812 1 91.31 22 ASP B C 1
ATOM 3085 O O . ASP B 1 22 ? 9.508 -4.273 -11.148 1 91.31 22 ASP B O 1
ATOM 3089 N N . ASN B 1 23 ? 11.555 -4.812 -12.125 1 91.56 23 ASN B N 1
ATOM 3090 C CA . ASN B 1 23 ? 11.812 -5.941 -11.242 1 91.56 23 ASN B CA 1
ATOM 3091 C C . ASN B 1 23 ? 12.344 -5.48 -9.883 1 91.56 23 ASN B C 1
ATOM 3093 O O . ASN B 1 23 ? 13.445 -4.945 -9.797 1 91.56 23 ASN B O 1
ATOM 3097 N N . HIS B 1 24 ? 11.578 -5.727 -8.859 1 92.75 24 HIS B N 1
ATOM 3098 C CA . HIS B 1 24 ? 11.906 -5.172 -7.551 1 92.75 24 HIS B CA 1
ATOM 3099 C C . HIS B 1 24 ? 13.117 -5.871 -6.941 1 92.75 24 HIS B C 1
ATOM 3101 O O . HIS B 1 24 ? 13.68 -5.395 -5.949 1 92.75 24 HIS B O 1
ATOM 3107 N N . ARG B 1 25 ? 13.602 -6.949 -7.57 1 92.12 25 ARG B N 1
ATOM 3108 C CA . ARG B 1 25 ? 14.781 -7.641 -7.066 1 92.12 25 ARG B CA 1
ATOM 3109 C C . ARG B 1 25 ? 16 -7.363 -7.945 1 92.12 25 ARG B C 1
ATOM 3111 O O . ARG B 1 25 ? 17.062 -7.965 -7.762 1 92.12 25 ARG B O 1
ATOM 3118 N N . SER B 1 26 ? 15.859 -6.492 -8.891 1 92.19 26 SER B N 1
ATOM 3119 C CA . SER B 1 26 ? 16.953 -6.121 -9.781 1 92.19 26 SER B CA 1
ATOM 3120 C C . SER B 1 26 ? 17.938 -5.195 -9.078 1 92.19 26 SER B C 1
ATOM 3122 O O . SER B 1 26 ? 17.609 -4.555 -8.086 1 92.19 26 SER B O 1
ATOM 3124 N N . SER B 1 27 ? 19.156 -5.121 -9.602 1 93.75 27 SER B N 1
ATOM 3125 C CA . SER B 1 27 ? 20.156 -4.195 -9.094 1 93.75 27 SER B CA 1
ATOM 3126 C C . SER B 1 27 ? 19.703 -2.75 -9.219 1 93.75 27 SER B C 1
ATOM 3128 O O . SER B 1 27 ? 19.953 -1.933 -8.328 1 93.75 27 SER B O 1
ATOM 3130 N N . LYS B 1 28 ? 19.062 -2.516 -10.289 1 94.06 28 LYS B N 1
ATOM 3131 C CA . LYS B 1 28 ? 18.562 -1.163 -10.523 1 94.06 28 LYS B CA 1
ATOM 3132 C C . LYS B 1 28 ? 17.594 -0.734 -9.43 1 94.06 28 LYS B C 1
ATOM 3134 O O . LYS B 1 28 ? 17.688 0.379 -8.906 1 94.06 28 LYS B O 1
ATOM 3139 N N . PHE B 1 29 ? 16.703 -1.58 -9.086 1 96.88 29 PHE B N 1
ATOM 3140 C CA . PHE B 1 29 ? 15.719 -1.209 -8.078 1 96.88 29 PHE B CA 1
ATOM 3141 C C . PHE B 1 29 ? 16.344 -1.161 -6.695 1 96.88 29 PHE B C 1
ATOM 3143 O O . PHE B 1 29 ? 15.977 -0.326 -5.863 1 96.88 29 PHE B O 1
ATOM 3150 N N . ARG B 1 30 ? 17.266 -2.021 -6.445 1 97.88 30 ARG B N 1
ATOM 3151 C CA . ARG B 1 30 ? 18 -1.968 -5.184 1 97.88 30 ARG B CA 1
ATOM 3152 C C . ARG B 1 30 ? 18.703 -0.624 -5.016 1 97.88 30 ARG B C 1
ATOM 3154 O O . ARG B 1 30 ? 18.781 -0.102 -3.9 1 97.88 30 ARG B O 1
ATOM 3161 N N . GLU B 1 31 ? 19.203 -0.118 -6.082 1 98.25 31 GLU B N 1
ATOM 3162 C CA . GLU B 1 31 ? 19.828 1.2 -6.047 1 98.25 31 GLU B CA 1
ATOM 3163 C C . GLU B 1 31 ? 18.812 2.285 -5.711 1 98.25 31 GLU B C 1
ATOM 3165 O O . GLU B 1 31 ? 19.109 3.215 -4.961 1 98.25 31 GLU B O 1
ATOM 3170 N N . ILE B 1 32 ? 17.625 2.186 -6.25 1 98.44 32 ILE B N 1
ATOM 3171 C CA . ILE B 1 32 ? 16.547 3.121 -5.953 1 98.44 32 ILE B CA 1
ATOM 3172 C C . ILE B 1 32 ? 16.219 3.068 -4.465 1 98.44 32 ILE B C 1
ATOM 3174 O O . ILE B 1 32 ? 16.078 4.109 -3.816 1 98.44 32 ILE B O 1
ATOM 3178 N N . MET B 1 33 ? 16.109 1.849 -3.93 1 98.62 33 MET B N 1
ATOM 3179 C CA . MET B 1 33 ? 15.836 1.658 -2.51 1 98.62 33 MET B CA 1
ATOM 3180 C C . MET B 1 33 ? 16.922 2.293 -1.652 1 98.62 33 MET B C 1
ATOM 3182 O O . MET B 1 33 ? 16.625 2.996 -0.684 1 98.62 33 MET B O 1
ATOM 3186 N N . ALA B 1 34 ? 18.141 2.059 -2.037 1 98.69 34 ALA B N 1
ATOM 3187 C CA . ALA B 1 34 ? 19.281 2.584 -1.286 1 98.69 34 ALA B CA 1
ATOM 3188 C C . ALA B 1 34 ? 19.297 4.109 -1.303 1 98.69 34 ALA B C 1
ATOM 3190 O O . ALA B 1 34 ? 19.5 4.746 -0.265 1 98.69 34 ALA B O 1
ATOM 3191 N N . GLU B 1 35 ? 19.094 4.684 -2.453 1 98.81 35 GLU B N 1
ATOM 3192 C CA . GLU B 1 35 ? 19.094 6.137 -2.59 1 98.81 35 GLU B CA 1
ATOM 3193 C C . GLU B 1 35 ? 17.953 6.766 -1.799 1 98.81 35 GLU B C 1
ATOM 3195 O O . GLU B 1 35 ? 18.141 7.797 -1.147 1 98.81 35 GLU B O 1
ATOM 3200 N N . ASN B 1 36 ? 16.766 6.148 -1.935 1 98.88 36 ASN B N 1
ATOM 3201 C CA . ASN B 1 36 ? 15.633 6.664 -1.188 1 98.88 36 ASN B CA 1
ATOM 3202 C C . ASN B 1 36 ? 15.906 6.695 0.312 1 98.88 36 ASN B C 1
ATOM 3204 O O . ASN B 1 36 ? 15.672 7.711 0.971 1 98.88 36 ASN B O 1
ATOM 3208 N N . GLU B 1 37 ? 16.359 5.562 0.863 1 98.88 37 GLU B N 1
ATOM 3209 C CA . GLU B 1 37 ? 16.641 5.516 2.295 1 98.88 37 GLU B CA 1
ATOM 3210 C C . GLU B 1 37 ? 17.703 6.531 2.684 1 98.88 37 GLU B C 1
ATOM 3212 O O . GLU B 1 37 ? 17.578 7.211 3.705 1 98.88 37 GLU B O 1
ATOM 3217 N N . GLU B 1 38 ? 18.75 6.609 1.891 1 98.81 38 GLU B N 1
ATOM 3218 C CA . GLU B 1 38 ? 19.844 7.547 2.172 1 98.81 38 GLU B CA 1
ATOM 3219 C C . GLU B 1 38 ? 19.328 8.984 2.244 1 98.81 38 GLU B C 1
ATOM 3221 O O . GLU B 1 38 ? 19.656 9.719 3.172 1 98.81 38 GLU B O 1
ATOM 3226 N N . MET B 1 39 ? 18.547 9.375 1.305 1 98.88 39 MET B N 1
ATOM 3227 C CA . MET B 1 39 ? 18.016 10.727 1.278 1 98.88 39 MET B CA 1
ATOM 3228 C C . MET B 1 39 ? 17.047 10.961 2.439 1 98.88 39 MET B C 1
ATOM 3230 O O . MET B 1 39 ? 17.062 12.023 3.062 1 98.88 39 MET B O 1
ATOM 3234 N N . LEU B 1 40 ? 16.25 9.969 2.729 1 98.94 40 LEU B N 1
ATOM 3235 C CA . LEU B 1 40 ? 15.312 10.094 3.84 1 98.94 40 LEU B CA 1
ATOM 3236 C C . LEU B 1 40 ? 16.047 10.203 5.168 1 98.94 40 LEU B C 1
ATOM 3238 O O . LEU B 1 40 ? 15.68 11 6.027 1 98.94 40 LEU B O 1
ATOM 3242 N N . ASN B 1 41 ? 17.109 9.367 5.32 1 98.81 41 ASN B N 1
ATOM 3243 C CA . ASN B 1 41 ? 17.922 9.461 6.52 1 98.81 41 ASN B CA 1
ATOM 3244 C C . ASN B 1 41 ? 18.594 10.828 6.641 1 98.81 41 ASN B C 1
ATOM 3246 O O . ASN B 1 41 ? 18.578 11.438 7.715 1 98.81 41 ASN B O 1
ATOM 3250 N N . TYR B 1 42 ? 19.094 11.281 5.574 1 98.69 42 TYR B N 1
ATOM 3251 C CA . TYR B 1 42 ? 19.766 12.578 5.555 1 98.69 42 TYR B CA 1
ATOM 3252 C C . TYR B 1 42 ? 18.797 13.703 5.91 1 98.69 42 TYR B C 1
ATOM 3254 O O . TYR B 1 42 ? 19.094 14.539 6.762 1 98.69 42 TYR B O 1
ATOM 3262 N N . LEU B 1 43 ? 17.641 13.719 5.344 1 98.62 43 LEU B N 1
ATOM 3263 C CA . LEU B 1 43 ? 16.672 14.805 5.473 1 98.62 43 LEU B CA 1
ATOM 3264 C C . LEU B 1 43 ? 16.016 14.781 6.844 1 98.62 43 LEU B C 1
ATOM 3266 O O . LEU B 1 43 ? 15.633 15.828 7.371 1 98.62 43 LEU B O 1
ATOM 3270 N N . SER B 1 44 ? 15.844 13.602 7.473 1 98.62 44 SER B N 1
ATOM 3271 C CA . SER B 1 44 ? 15.094 13.477 8.719 1 98.62 44 SER B CA 1
ATOM 3272 C C . SER B 1 44 ? 16.031 13.398 9.922 1 98.62 44 SER B C 1
ATOM 3274 O O . SER B 1 44 ? 15.609 13.625 11.062 1 98.62 44 SER B O 1
ATOM 3276 N N . GLY B 1 45 ? 17.281 12.992 9.695 1 98.5 45 GLY B N 1
ATOM 3277 C CA . GLY B 1 45 ? 18.203 12.688 10.789 1 98.5 45 GLY B CA 1
ATOM 3278 C C . GLY B 1 45 ? 17.984 11.297 11.367 1 98.5 45 GLY B C 1
ATOM 3279 O O . GLY B 1 45 ? 18.531 10.969 12.422 1 98.5 45 GLY B O 1
ATOM 3280 N N . ALA B 1 46 ? 17.266 10.445 10.719 1 98.81 46 ALA B N 1
ATOM 3281 C CA . ALA B 1 46 ? 16.984 9.094 11.195 1 98.81 46 ALA B CA 1
ATOM 3282 C C . ALA B 1 46 ? 18.203 8.195 11.023 1 98.81 46 ALA B C 1
ATOM 3284 O O . ALA B 1 46 ? 19.062 8.453 10.18 1 98.81 46 ALA B O 1
ATOM 3285 N N . TYR B 1 47 ? 18.266 7.191 11.852 1 98.81 47 TYR B N 1
ATOM 3286 C CA . TYR B 1 47 ? 19.266 6.145 11.703 1 98.81 47 TYR B CA 1
ATOM 3287 C C . TYR B 1 47 ? 18.906 5.199 10.562 1 98.81 47 TYR B C 1
ATOM 3289 O O . TYR B 1 47 ? 19.75 4.867 9.727 1 98.81 47 TYR B O 1
ATOM 3297 N N . LYS B 1 48 ? 17.703 4.746 10.508 1 98.81 48 LYS B N 1
ATOM 3298 C CA . LYS B 1 48 ? 17.125 3.945 9.438 1 98.81 48 LYS B CA 1
ATOM 3299 C C . LYS B 1 48 ? 15.719 4.434 9.094 1 98.81 48 LYS B C 1
ATOM 3301 O O . LYS B 1 48 ? 15.008 4.961 9.961 1 98.81 48 LYS B O 1
ATOM 3306 N N . THR B 1 49 ? 15.375 4.32 7.906 1 98.94 49 THR B N 1
ATOM 3307 C CA . THR B 1 49 ? 14.023 4.648 7.465 1 98.94 49 THR B CA 1
ATOM 3308 C C . THR B 1 49 ? 13.414 3.488 6.684 1 98.94 49 THR B C 1
ATOM 3310 O O . THR B 1 49 ? 13.969 3.049 5.676 1 98.94 49 THR B O 1
ATOM 3313 N N . VAL B 1 50 ? 12.281 3.02 7.148 1 98.94 50 VAL B N 1
ATOM 3314 C CA . VAL B 1 50 ? 11.57 1.937 6.48 1 98.94 50 VAL B CA 1
ATOM 3315 C C . VAL B 1 50 ? 10.516 2.516 5.535 1 98.94 50 VAL B C 1
ATOM 3317 O O . VAL B 1 50 ? 9.828 3.48 5.879 1 98.94 50 VAL B O 1
ATOM 3320 N N . MET B 1 51 ? 10.438 2.018 4.316 1 98.88 51 MET B N 1
ATOM 3321 C CA . MET B 1 51 ? 9.43 2.363 3.314 1 98.88 51 MET B CA 1
ATOM 3322 C C . MET B 1 51 ? 8.594 1.145 2.938 1 98.88 51 MET B C 1
ATOM 3324 O O . MET B 1 51 ? 9.141 0.105 2.564 1 98.88 51 MET B O 1
ATOM 3328 N N . VAL B 1 52 ? 7.301 1.279 3.066 1 98.69 52 VAL B N 1
ATOM 3329 C CA . VAL B 1 52 ? 6.395 0.173 2.771 1 98.69 52 VAL B CA 1
ATOM 3330 C C . VAL B 1 52 ? 5.238 0.667 1.906 1 98.69 52 VAL B C 1
ATOM 3332 O O . VAL B 1 52 ? 4.727 1.771 2.113 1 98.69 52 VAL B O 1
ATOM 3335 N N . THR B 1 53 ? 4.867 -0.115 0.869 1 98.75 53 THR B N 1
ATOM 3336 C CA . THR B 1 53 ? 3.672 0.226 0.104 1 98.75 53 THR B CA 1
ATOM 3337 C C . THR B 1 53 ? 2.447 0.298 1.014 1 98.75 53 THR B C 1
ATOM 3339 O O . THR B 1 53 ? 2.082 -0.693 1.648 1 98.75 53 THR B O 1
ATOM 3342 N N . GLY B 1 54 ? 1.867 1.388 1.115 1 98.56 54 GLY B N 1
ATOM 3343 C CA . GLY B 1 54 ? 0.753 1.645 2.014 1 98.56 54 GLY B CA 1
ATOM 3344 C C . GLY B 1 54 ? 0.487 3.123 2.227 1 98.56 54 GLY B C 1
ATOM 3345 O O . GLY B 1 54 ? 1.092 3.969 1.566 1 98.56 54 GLY B O 1
ATOM 3346 N N . SER B 1 55 ? -0.4 3.504 3.115 1 98.06 55 SER B N 1
ATOM 3347 C CA . SER B 1 55 ? -0.757 4.879 3.451 1 98.06 55 SER B CA 1
ATOM 3348 C C . SER B 1 55 ? -0.021 5.352 4.699 1 98.06 55 SER B C 1
ATOM 3350 O O . SER B 1 55 ? 0.68 4.57 5.348 1 98.06 55 SER B O 1
ATOM 3352 N N . GLY B 1 56 ? -0.186 6.633 4.961 1 98.25 56 GLY B N 1
ATOM 3353 C CA . GLY B 1 56 ? 0.33 7.156 6.215 1 98.25 56 GLY B CA 1
ATOM 3354 C C . GLY B 1 56 ? -0.187 6.41 7.43 1 98.25 56 GLY B C 1
ATOM 3355 O O . GLY B 1 56 ? 0.533 6.246 8.414 1 98.25 56 GLY B O 1
ATOM 3356 N N . THR B 1 57 ? -1.426 5.934 7.367 1 98.38 57 THR B N 1
ATOM 3357 C CA . THR B 1 57 ? -2.006 5.164 8.461 1 98.38 57 THR B CA 1
ATOM 3358 C C . THR B 1 57 ? -1.221 3.879 8.695 1 98.38 57 THR B C 1
ATOM 3360 O O . THR B 1 57 ? -1.026 3.465 9.844 1 98.38 57 THR B O 1
ATOM 3363 N N . LEU B 1 58 ? -0.79 3.234 7.633 1 98.75 58 LEU B N 1
ATOM 3364 C CA . LEU B 1 58 ? 0.042 2.045 7.789 1 98.75 58 LEU B CA 1
ATOM 3365 C C . LEU B 1 58 ? 1.327 2.377 8.539 1 98.75 58 LEU B C 1
ATOM 3367 O O . LEU B 1 58 ? 1.788 1.588 9.367 1 98.75 58 LEU B O 1
ATOM 3371 N N . ALA B 1 59 ? 1.933 3.514 8.227 1 98.88 59 ALA B N 1
ATOM 3372 C CA . ALA B 1 59 ? 3.15 3.934 8.914 1 98.88 59 ALA B CA 1
ATOM 3373 C C . ALA B 1 59 ? 2.906 4.098 10.406 1 98.88 59 ALA B C 1
ATOM 3375 O O . ALA B 1 59 ? 3.688 3.609 11.227 1 98.88 59 ALA B O 1
ATOM 3376 N N . VAL B 1 60 ? 1.823 4.754 10.75 1 98.88 60 VAL B N 1
ATOM 3377 C CA . VAL B 1 60 ? 1.478 4.992 12.148 1 98.88 60 VAL B CA 1
ATOM 3378 C C . VAL B 1 60 ? 1.227 3.66 12.852 1 98.88 60 VAL B C 1
ATOM 3380 O O . VAL B 1 60 ? 1.726 3.432 13.953 1 98.88 60 VAL B O 1
ATOM 3383 N N . GLU B 1 61 ? 0.515 2.771 12.188 1 98.62 61 GLU B N 1
ATOM 3384 C CA . GLU B 1 61 ? 0.212 1.473 12.781 1 98.62 61 GLU B CA 1
ATOM 3385 C C . GLU B 1 61 ? 1.475 0.632 12.938 1 98.62 61 GLU B C 1
ATOM 3387 O O . GLU B 1 61 ? 1.598 -0.136 13.898 1 98.62 61 GLU B O 1
ATOM 3392 N N . SER B 1 62 ? 2.381 0.733 11.984 1 98.69 62 SER B N 1
ATOM 3393 C CA . SER B 1 62 ? 3.643 0.011 12.102 1 98.69 62 SER B CA 1
ATOM 3394 C C . SER B 1 62 ? 4.414 0.446 13.344 1 98.69 62 SER B C 1
ATOM 3396 O O . SER B 1 62 ? 5.012 -0.383 14.031 1 98.69 62 SER B O 1
ATOM 3398 N N . MET B 1 63 ? 4.422 1.747 13.664 1 98.25 63 MET B N 1
ATOM 3399 C CA . MET B 1 63 ? 5.035 2.242 14.898 1 98.25 63 MET B CA 1
ATOM 3400 C C . MET B 1 63 ? 4.371 1.625 16.125 1 98.25 63 MET B C 1
ATOM 3402 O O . MET B 1 63 ? 5.055 1.125 17.016 1 98.25 63 MET B O 1
ATOM 3406 N N . VAL B 1 64 ? 3.053 1.612 16.078 1 98.62 64 VAL B N 1
ATOM 3407 C CA . VAL B 1 64 ? 2.275 1.152 17.219 1 98.62 64 VAL B CA 1
ATOM 3408 C C . VAL B 1 64 ? 2.516 -0.339 17.438 1 98.62 64 VAL B C 1
ATOM 3410 O O . VAL B 1 64 ? 2.836 -0.763 18.562 1 98.62 64 VAL B O 1
ATOM 3413 N N . PHE B 1 65 ? 2.459 -1.132 16.438 1 98.44 65 PHE B N 1
ATOM 3414 C CA . PHE B 1 65 ? 2.434 -2.582 16.578 1 98.44 65 PHE B CA 1
ATOM 3415 C C . PHE B 1 65 ? 3.848 -3.143 16.672 1 98.44 65 PHE B C 1
ATOM 3417 O O . PHE B 1 65 ? 4.066 -4.195 17.266 1 98.44 65 PHE B O 1
ATOM 3424 N N . SER B 1 66 ? 4.836 -2.469 16.141 1 98.62 66 SER B N 1
ATOM 3425 C CA . SER B 1 66 ? 6.188 -3.021 16.109 1 98.62 66 SER B CA 1
ATOM 3426 C C . SER B 1 66 ? 7.039 -2.477 17.25 1 98.62 66 SER B C 1
ATOM 3428 O O . SER B 1 66 ? 8.047 -3.084 17.625 1 98.62 66 SER B O 1
ATOM 3430 N N . LEU B 1 67 ? 6.648 -1.283 17.812 1 98.5 67 LEU B N 1
ATOM 3431 C CA . LEU B 1 67 ? 7.617 -0.633 18.688 1 98.5 67 LEU B CA 1
ATOM 3432 C C . LEU B 1 67 ? 7.137 -0.651 20.141 1 98.5 67 LEU B C 1
ATOM 3434 O O . LEU B 1 67 ? 7.926 -0.444 21.062 1 98.5 67 LEU B O 1
ATOM 3438 N N . ILE B 1 68 ? 5.887 -0.87 20.438 1 98.06 68 ILE B N 1
ATOM 3439 C CA . ILE B 1 68 ? 5.367 -0.874 21.797 1 98.06 68 ILE B CA 1
ATOM 3440 C C . ILE B 1 68 ? 5.699 -2.201 22.469 1 98.06 68 ILE B C 1
ATOM 3442 O O . ILE B 1 68 ? 5.328 -3.268 21.969 1 98.06 68 ILE B O 1
ATOM 3446 N N . ASP B 1 69 ? 6.43 -2.178 23.516 1 97.25 69 ASP B N 1
ATOM 3447 C CA . ASP B 1 69 ? 6.496 -3.271 24.469 1 97.25 69 ASP B CA 1
ATOM 3448 C C . ASP B 1 69 ? 5.258 -3.291 25.375 1 97.25 69 ASP B C 1
ATOM 3450 O O . ASP B 1 69 ? 5.051 -2.377 26.172 1 97.25 69 ASP B O 1
ATOM 3454 N N . THR B 1 70 ? 4.43 -4.273 25.297 1 95.81 70 THR B N 1
ATOM 3455 C CA . THR B 1 70 ? 3.117 -4.312 25.922 1 95.81 70 THR B CA 1
ATOM 3456 C C . THR B 1 70 ? 3.252 -4.312 27.453 1 95.81 70 THR B C 1
ATOM 3458 O O . THR B 1 70 ? 2.271 -4.094 28.156 1 95.81 70 THR B O 1
ATOM 3461 N N . ASN B 1 71 ? 4.453 -4.555 27.953 1 96.5 71 ASN B N 1
ATOM 3462 C CA . ASN B 1 71 ? 4.703 -4.512 29.391 1 96.5 71 ASN B CA 1
ATOM 3463 C C . ASN B 1 71 ? 5.004 -3.096 29.859 1 96.5 71 ASN B C 1
ATOM 3465 O O . ASN B 1 71 ? 5.102 -2.846 31.062 1 96.5 71 ASN B O 1
ATOM 3469 N N . LYS B 1 72 ? 5.129 -2.182 28.984 1 98.06 72 LYS B N 1
ATOM 3470 C CA . LYS B 1 72 ? 5.469 -0.8 29.312 1 98.06 72 LYS B CA 1
ATOM 3471 C C . LYS B 1 72 ? 4.262 0.119 29.156 1 98.06 72 LYS B C 1
ATOM 3473 O O . LYS B 1 72 ? 3.332 -0.196 28.406 1 98.06 72 LYS B O 1
ATOM 3478 N N . LYS B 1 73 ? 4.305 1.235 29.859 1 98.75 73 LYS B N 1
ATOM 3479 C CA . LYS B 1 73 ? 3.168 2.148 29.922 1 98.75 73 LYS B CA 1
ATOM 3480 C C . LYS B 1 73 ? 3.195 3.133 28.75 1 98.75 73 LYS B C 1
ATOM 3482 O O . LYS B 1 73 ? 4.227 3.75 28.469 1 98.75 73 LYS B O 1
ATOM 3487 N N . VAL B 1 74 ? 2.014 3.277 28.125 1 98.88 74 VAL B N 1
ATOM 3488 C CA . VAL B 1 74 ? 1.879 4.195 27 1 98.88 74 VAL B CA 1
ATOM 3489 C C . VAL B 1 74 ? 0.99 5.371 27.391 1 98.88 74 VAL B C 1
ATOM 3491 O O . VAL B 1 74 ? -0.027 5.191 28.062 1 98.88 74 VAL B O 1
ATOM 3494 N N . LEU B 1 75 ? 1.412 6.59 27.094 1 98.94 75 LEU B N 1
ATOM 3495 C CA . LEU B 1 75 ? 0.572 7.781 27.141 1 98.94 75 LEU B CA 1
ATOM 3496 C C . LEU B 1 75 ? 0.343 8.344 25.734 1 98.94 75 LEU B C 1
ATOM 3498 O O . LEU B 1 75 ? 1.277 8.43 24.938 1 98.94 75 LEU B O 1
ATOM 3502 N N . SER B 1 76 ? -0.853 8.625 25.391 1 98.81 76 SER B N 1
ATOM 3503 C CA . SER B 1 76 ? -1.179 9.344 24.172 1 98.81 76 SER B CA 1
ATOM 3504 C C . SER B 1 76 ? -2.189 10.453 24.422 1 98.81 76 SER B C 1
ATOM 3506 O O . SER B 1 76 ? -3.129 10.281 25.203 1 98.81 76 SER B O 1
ATOM 3508 N N . ILE B 1 77 ? -1.978 11.625 23.891 1 98.44 77 ILE B N 1
ATOM 3509 C CA . ILE B 1 77 ? -2.83 12.797 24.047 1 98.44 77 ILE B CA 1
ATOM 3510 C C . ILE B 1 77 ? -3.4 13.219 22.703 1 98.44 77 ILE B C 1
ATOM 3512 O O . ILE B 1 77 ? -2.652 13.414 21.734 1 98.44 77 ILE B O 1
ATOM 3516 N N . SER B 1 78 ? -4.676 13.336 22.594 1 98.12 78 SER B N 1
ATOM 3517 C CA . SER B 1 78 ? -5.348 13.688 21.344 1 98.12 78 SER B CA 1
ATOM 3518 C C . SER B 1 78 ? -6.02 15.055 21.453 1 98.12 78 SER B C 1
ATOM 3520 O O . SER B 1 78 ? -6.512 15.438 22.516 1 98.12 78 SER B O 1
ATOM 3522 N N . TYR B 1 79 ? -6.004 15.812 20.391 1 97.38 79 TYR B N 1
ATOM 3523 C CA . TYR B 1 79 ? -6.711 17.078 20.281 1 97.38 79 TYR B CA 1
ATOM 3524 C C . TYR B 1 79 ? -7.375 17.234 18.922 1 97.38 79 TYR B C 1
ATOM 3526 O O . TYR B 1 79 ? -7.602 18.344 18.453 1 97.38 79 TYR B O 1
ATOM 3534 N N . GLY B 1 80 ? -7.621 16.094 18.266 1 96.62 80 GLY B N 1
ATOM 3535 C CA . GLY B 1 80 ? -8.289 16.031 16.984 1 96.62 80 GLY B CA 1
ATOM 3536 C C . GLY B 1 80 ? -8.516 14.625 16.484 1 96.62 80 GLY B C 1
ATOM 3537 O O . GLY B 1 80 ? -8.242 13.656 17.188 1 96.62 80 GLY B O 1
ATOM 3538 N N . ASN B 1 81 ? -9.031 14.523 15.258 1 96.88 81 ASN B N 1
ATOM 3539 C CA . ASN B 1 81 ? -9.477 13.242 14.719 1 96.88 81 ASN B CA 1
ATOM 3540 C C . ASN B 1 81 ? -8.312 12.273 14.555 1 96.88 81 ASN B C 1
ATOM 3542 O O . ASN B 1 81 ? -8.469 11.07 14.781 1 96.88 81 ASN B O 1
ATOM 3546 N N . PHE B 1 82 ? -7.164 12.688 14.102 1 97.75 82 PHE B N 1
ATOM 3547 C CA . PHE B 1 82 ? -6.043 11.789 13.859 1 97.75 82 PHE B CA 1
ATOM 3548 C C . PHE B 1 82 ? -5.398 11.367 15.172 1 97.75 82 PHE B C 1
ATOM 3550 O O . PHE B 1 82 ? -4.895 10.242 15.297 1 97.75 82 PHE B O 1
ATOM 3557 N N . GLY B 1 83 ? -5.418 12.266 16.141 1 98.06 83 GLY B N 1
ATOM 3558 C CA . GLY B 1 83 ? -5.047 11.836 17.484 1 98.06 83 GLY B CA 1
ATOM 3559 C C . GLY B 1 83 ? -5.945 10.75 18.031 1 98.06 83 GLY B C 1
ATOM 3560 O O . GLY B 1 83 ? -5.469 9.805 18.672 1 98.06 83 GLY B O 1
ATOM 3561 N N . GLU B 1 84 ? -7.246 10.898 17.797 1 97.62 84 GLU B N 1
ATOM 3562 C CA . GLU B 1 84 ? -8.203 9.891 18.234 1 97.62 84 GLU B CA 1
ATOM 3563 C C . GLU B 1 84 ? -7.969 8.555 17.531 1 97.62 84 GLU B C 1
ATOM 3565 O O . GLU B 1 84 ? -8.055 7.5 18.156 1 97.62 84 GLU B O 1
ATOM 3570 N N . ARG B 1 85 ? -7.668 8.539 16.281 1 97 85 ARG B N 1
ATOM 3571 C CA . ARG B 1 85 ? -7.371 7.32 15.539 1 97 85 ARG B CA 1
ATOM 3572 C C . ARG B 1 85 ? -6.109 6.648 16.078 1 97 85 ARG B C 1
ATOM 3574 O O . ARG B 1 85 ? -6.027 5.422 16.125 1 97 85 ARG B O 1
ATOM 3581 N N . LEU B 1 86 ? -5.117 7.48 16.406 1 98.62 86 LEU B N 1
ATOM 3582 C CA . LEU B 1 86 ? -3.895 6.957 17 1 98.62 86 LEU B CA 1
ATOM 3583 C C . LEU B 1 86 ? -4.191 6.238 18.312 1 98.62 86 LEU B C 1
ATOM 3585 O O . LEU B 1 86 ? -3.701 5.129 18.547 1 98.62 86 LEU B O 1
ATOM 3589 N N . ILE B 1 87 ? -5.012 6.863 19.109 1 98.56 87 ILE B N 1
ATOM 3590 C CA . ILE B 1 87 ? -5.426 6.266 20.375 1 98.56 87 ILE B CA 1
ATOM 3591 C C . ILE B 1 87 ? -6.137 4.938 20.109 1 98.56 87 ILE B C 1
ATOM 3593 O O . ILE B 1 87 ? -5.852 3.934 20.766 1 98.56 87 ILE B O 1
ATOM 3597 N N . ASP B 1 88 ? -7.031 4.922 19.141 1 98 88 ASP B N 1
ATOM 3598 C CA . ASP B 1 88 ? -7.762 3.705 18.812 1 98 88 ASP B CA 1
ATOM 3599 C C . ASP B 1 88 ? -6.809 2.59 18.391 1 98 88 ASP B C 1
ATOM 3601 O O . ASP B 1 88 ? -7.031 1.421 18.703 1 98 88 ASP B O 1
ATOM 3605 N N . SER B 1 89 ? -5.785 2.908 17.641 1 98.38 89 SER B N 1
ATOM 3606 C CA . SER B 1 89 ? -4.785 1.931 17.234 1 98.38 89 SER B CA 1
ATOM 3607 C C . SER B 1 89 ? -4.031 1.37 18.422 1 98.38 89 SER B C 1
ATOM 3609 O O . SER B 1 89 ? -3.811 0.161 18.516 1 98.38 89 SER B O 1
ATOM 3611 N N . ILE B 1 90 ? -3.617 2.258 19.344 1 98.75 90 ILE B N 1
ATOM 3612 C CA . ILE B 1 90 ? -2.875 1.843 20.531 1 98.75 90 ILE B CA 1
ATOM 3613 C C . ILE B 1 90 ? -3.727 0.892 21.375 1 98.75 90 ILE B C 1
ATOM 3615 O O . ILE B 1 90 ? -3.223 -0.106 21.891 1 98.75 90 ILE B O 1
ATOM 3619 N N . LYS B 1 91 ? -5.051 1.18 21.438 1 98.38 91 LYS B N 1
ATOM 3620 C CA . LYS B 1 91 ? -5.965 0.335 22.188 1 98.38 91 LYS B CA 1
ATOM 3621 C C . LYS B 1 91 ? -5.984 -1.09 21.656 1 98.38 91 LYS B C 1
ATOM 3623 O O . LYS B 1 91 ? -6.203 -2.043 22.391 1 98.38 91 LYS B O 1
ATOM 3628 N N . ARG B 1 92 ? -5.734 -1.228 20.391 1 97.44 92 ARG B N 1
ATOM 3629 C CA . ARG B 1 92 ? -5.723 -2.549 19.781 1 97.44 92 ARG B CA 1
ATOM 3630 C C . ARG B 1 92 ? -4.438 -3.299 20.109 1 97.44 92 ARG B C 1
ATOM 3632 O O . ARG B 1 92 ? -4.398 -4.527 20.047 1 97.44 92 ARG B O 1
ATOM 3639 N N . LYS B 1 93 ? -3.387 -2.57 20.469 1 97.62 93 LYS B N 1
ATOM 3640 C CA . LYS B 1 93 ? -2.076 -3.172 20.688 1 97.62 93 LYS B CA 1
ATOM 3641 C C . LYS B 1 93 ? -1.865 -3.49 22.172 1 97.62 93 LYS B C 1
ATOM 3643 O O . LYS B 1 93 ? -1.271 -4.516 22.516 1 97.62 93 LYS B O 1
ATOM 3648 N N . THR B 1 94 ? -2.361 -2.6 23.078 1 97.81 94 THR B N 1
ATOM 3649 C CA . THR B 1 94 ? -2.043 -2.783 24.5 1 97.81 94 THR B CA 1
ATOM 3650 C C . THR B 1 94 ? -3.135 -2.182 25.375 1 97.81 94 THR B C 1
ATOM 3652 O O . THR B 1 94 ? -3.834 -1.256 24.969 1 97.81 94 THR B O 1
ATOM 3655 N N . LYS B 1 95 ? -3.303 -2.77 26.562 1 97.38 95 LYS B N 1
ATOM 3656 C CA . LYS B 1 95 ? -4.211 -2.244 27.578 1 97.38 95 LYS B CA 1
ATOM 3657 C C . LYS B 1 95 ? -3.463 -1.389 28.594 1 97.38 95 LYS B C 1
ATOM 3659 O O . LYS B 1 95 ? -4.082 -0.693 29.406 1 97.38 95 LYS B O 1
ATOM 3664 N N . ASN B 1 96 ? -2.145 -1.426 28.516 1 98.44 96 ASN B N 1
ATOM 3665 C CA . ASN B 1 96 ? -1.312 -0.647 29.422 1 98.44 96 ASN B CA 1
ATOM 3666 C C . ASN B 1 96 ? -1.081 0.768 28.906 1 98.44 96 ASN B C 1
ATOM 3668 O O . ASN B 1 96 ? 0.057 1.157 28.641 1 98.44 96 ASN B O 1
ATOM 3672 N N . ALA B 1 97 ? -2.16 1.504 28.781 1 98.75 97 ALA B N 1
ATOM 3673 C CA . ALA B 1 97 ? -2.094 2.828 28.172 1 98.75 97 ALA B CA 1
ATOM 3674 C C . ALA B 1 97 ? -3.029 3.807 28.875 1 98.75 97 ALA B C 1
ATOM 3676 O O . ALA B 1 97 ? -4.055 3.404 29.438 1 98.75 97 ALA B O 1
ATOM 3677 N N . GLU B 1 98 ? -2.621 4.98 28.953 1 98.81 98 GLU B N 1
ATOM 3678 C CA . GLU B 1 98 ? -3.436 6.109 29.391 1 98.81 98 GLU B CA 1
ATOM 3679 C C . GLU B 1 98 ? -3.684 7.094 28.25 1 98.81 98 GLU B C 1
ATOM 3681 O O . GLU B 1 98 ? -2.785 7.359 27.438 1 98.81 98 GLU B O 1
ATOM 3686 N N . PHE B 1 99 ? -4.891 7.582 28.188 1 98.69 99 PHE B N 1
ATOM 3687 C CA . PHE B 1 99 ? -5.27 8.477 27.109 1 98.69 99 PHE B CA 1
ATOM 3688 C C . PHE B 1 99 ? -5.836 9.781 27.656 1 98.69 99 PHE B C 1
ATOM 3690 O O . PHE B 1 99 ? -6.555 9.781 28.656 1 98.69 99 PHE B O 1
ATOM 3697 N N . VAL B 1 100 ? -5.449 10.891 27.094 1 98.38 100 VAL B N 1
ATOM 3698 C CA . VAL B 1 100 ? -6.004 12.211 27.375 1 98.38 100 VAL B CA 1
ATOM 3699 C C . VAL B 1 100 ? -6.578 12.812 26.094 1 98.38 100 VAL B C 1
ATOM 3701 O O . VAL B 1 100 ? -5.926 12.797 25.047 1 98.38 100 VAL B O 1
ATOM 3704 N N . ASN B 1 101 ? -7.754 13.312 26.141 1 97 101 ASN B N 1
ATOM 3705 C CA . ASN B 1 101 ? -8.406 13.906 24.969 1 97 101 ASN B CA 1
ATOM 3706 C C . ASN B 1 101 ? -8.766 15.367 25.219 1 97 101 ASN B C 1
ATOM 3708 O O . ASN B 1 101 ? -9.43 15.695 26.203 1 97 101 ASN B O 1
ATOM 3712 N N . TYR B 1 102 ? -8.266 16.203 24.344 1 96 102 TYR B N 1
ATOM 3713 C CA . TYR B 1 102 ? -8.648 17.609 24.328 1 96 102 TYR B CA 1
ATOM 3714 C C . TYR B 1 102 ? -9.594 17.906 23.172 1 96 102 TYR B C 1
ATOM 3716 O O . TYR B 1 102 ? -9.469 17.328 22.094 1 96 102 TYR B O 1
ATOM 3724 N N . ASN B 1 103 ? -10.492 18.797 23.375 1 91 103 ASN B N 1
ATOM 3725 C CA . ASN B 1 103 ? -11.32 19.281 22.266 1 91 103 ASN B CA 1
ATOM 3726 C C . ASN B 1 103 ? -10.523 20.172 21.328 1 91 103 ASN B C 1
ATOM 3728 O O . ASN B 1 103 ? -10.789 20.203 20.125 1 91 103 ASN B O 1
ATOM 3732 N N . GLU B 1 104 ? -9.672 20.953 21.953 1 91.94 104 GLU B N 1
ATOM 3733 C CA . GLU B 1 104 ? -8.789 21.844 21.203 1 91.94 104 GLU B CA 1
ATOM 3734 C C . GLU B 1 104 ? -7.367 21.812 21.766 1 91.94 104 GLU B C 1
ATOM 3736 O O . GLU B 1 104 ? -7.18 21.703 22.984 1 91.94 104 GLU B O 1
ATOM 3741 N N . LEU B 1 105 ? -6.461 21.984 20.875 1 96.69 105 LEU B N 1
ATOM 3742 C CA . LEU B 1 105 ? -5.062 21.969 21.297 1 96.69 105 LEU B CA 1
ATOM 3743 C C . LEU B 1 105 ? -4.77 23.109 22.25 1 96.69 105 LEU B C 1
ATOM 3745 O O . LEU B 1 105 ? -5.043 24.281 21.938 1 96.69 105 LEU B O 1
ATOM 3749 N N . ASP B 1 106 ? -4.32 22.781 23.344 1 95.69 106 ASP B N 1
ATOM 3750 C CA . ASP B 1 106 ? -3.775 23.703 24.328 1 95.69 106 ASP B CA 1
ATOM 3751 C C . ASP B 1 106 ? -2.365 23.297 24.75 1 95.69 106 ASP B C 1
ATOM 3753 O O . ASP B 1 106 ? -2.193 22.469 25.641 1 95.69 106 ASP B O 1
ATOM 3757 N N . PRO B 1 107 ? -1.398 23.969 24.219 1 96.56 107 PRO B N 1
ATOM 3758 C CA . PRO B 1 107 ? -0.015 23.531 24.422 1 96.56 107 PRO B CA 1
ATOM 3759 C C . PRO B 1 107 ? 0.377 23.531 25.906 1 96.56 107 PRO B C 1
ATOM 3761 O O . PRO B 1 107 ? 1.108 22.641 26.344 1 96.56 107 PRO B O 1
ATOM 3764 N N . GLU B 1 108 ? -0.066 24.484 26.672 1 95.81 108 GLU B N 1
ATOM 3765 C CA . GLU B 1 108 ? 0.29 24.562 28.094 1 95.81 108 GLU B CA 1
ATOM 3766 C C . GLU B 1 108 ? -0.268 23.359 28.859 1 95.81 108 GLU B C 1
ATOM 3768 O O . GLU B 1 108 ? 0.454 22.719 29.625 1 95.81 108 GLU B O 1
ATOM 3773 N N . SER B 1 109 ? -1.535 23.094 28.688 1 96.94 109 SER B N 1
ATOM 3774 C CA . SER B 1 109 ? -2.158 21.953 29.344 1 96.94 109 SER B CA 1
ATOM 3775 C C . SER B 1 109 ? -1.514 20.641 28.906 1 96.94 109 SER B C 1
ATOM 3777 O O . SER B 1 109 ? -1.345 19.734 29.719 1 96.94 109 SER B O 1
ATOM 3779 N N . LEU B 1 110 ? -1.204 20.562 27.641 1 97.88 110 LEU B N 1
ATOM 3780 C CA . LEU B 1 110 ? -0.568 19.375 27.109 1 97.88 110 LEU B CA 1
ATOM 3781 C C . LEU B 1 110 ? 0.778 19.125 27.781 1 97.88 110 LEU B C 1
ATOM 3783 O O . LEU B 1 110 ? 1.069 18 28.203 1 97.88 110 LEU B O 1
ATOM 3787 N N . ILE B 1 111 ? 1.552 20.172 27.906 1 97.94 111 ILE B N 1
ATOM 3788 C CA . ILE B 1 111 ? 2.865 20.062 28.531 1 97.94 111 ILE B CA 1
ATOM 3789 C C . ILE B 1 111 ? 2.707 19.641 29.984 1 97.94 111 ILE B C 1
ATOM 3791 O O . ILE B 1 111 ? 3.439 18.766 30.469 1 97.94 111 ILE B O 1
ATOM 3795 N N . LYS B 1 112 ? 1.765 20.219 30.656 1 97.94 112 LYS B N 1
ATOM 3796 C CA . LYS B 1 112 ? 1.51 19.875 32.062 1 97.94 112 LYS B CA 1
ATOM 3797 C C . LYS B 1 112 ? 1.146 18.406 32.188 1 97.94 112 LYS B C 1
ATOM 3799 O O . LYS B 1 112 ? 1.606 17.734 33.125 1 97.94 112 LYS B O 1
ATOM 3804 N N . ASP B 1 113 ? 0.325 17.938 31.312 1 98.12 113 ASP B N 1
ATOM 3805 C CA . ASP B 1 113 ? -0.077 16.531 31.344 1 98.12 113 ASP B CA 1
ATOM 3806 C C . ASP B 1 113 ? 1.118 15.609 31.094 1 98.12 113 ASP B C 1
ATOM 3808 O O . ASP B 1 113 ? 1.263 14.578 31.766 1 98.12 113 ASP B O 1
ATOM 3812 N N . ILE B 1 114 ? 1.959 15.961 30.156 1 98.62 114 ILE B N 1
ATOM 3813 C CA . ILE B 1 114 ? 3.145 15.172 29.844 1 98.62 114 ILE B CA 1
ATOM 3814 C C . ILE B 1 114 ? 4.07 15.133 31.062 1 98.62 114 ILE B C 1
ATOM 3816 O O . ILE B 1 114 ? 4.652 14.086 31.375 1 98.62 114 ILE B O 1
ATOM 3820 N N . GLN B 1 115 ? 4.16 16.234 31.719 1 98.19 115 GLN B N 1
ATOM 3821 C CA . GLN B 1 115 ? 5.066 16.359 32.844 1 98.19 115 GLN B CA 1
ATOM 3822 C C . GLN B 1 115 ? 4.551 15.586 34.062 1 98.19 115 GLN B C 1
ATOM 3824 O O . GLN B 1 115 ? 5.332 14.969 34.812 1 98.19 115 GLN B O 1
ATOM 3829 N N . SER B 1 116 ? 3.322 15.555 34.312 1 98.19 116 SER B N 1
ATOM 3830 C CA . SER B 1 116 ? 2.758 15.078 35.562 1 98.19 116 SER B CA 1
ATOM 3831 C C . SER B 1 116 ? 2.496 13.578 35.5 1 98.19 116 SER B C 1
ATOM 3833 O O . SER B 1 116 ? 2.34 12.938 36.562 1 98.19 116 SER B O 1
ATOM 3835 N N . ARG B 1 117 ? 2.492 13.008 34.375 1 98.31 117 ARG B N 1
ATOM 3836 C CA . ARG B 1 117 ? 2.09 11.609 34.25 1 98.31 117 ARG B CA 1
ATOM 3837 C C . ARG B 1 117 ? 3.303 10.711 34.062 1 98.31 117 ARG B C 1
ATOM 3839 O O . ARG B 1 117 ? 4.379 11.172 33.688 1 98.31 117 ARG B O 1
ATOM 3846 N N . ASP B 1 118 ? 3.109 9.406 34.406 1 98.12 118 ASP B N 1
ATOM 3847 C CA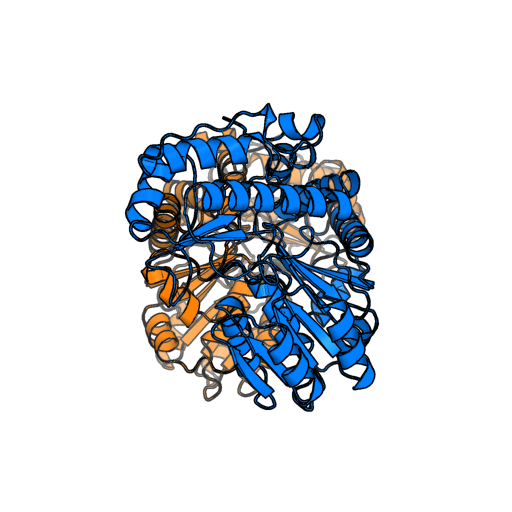 . ASP B 1 118 ? 4.148 8.391 34.219 1 98.12 118 ASP B CA 1
ATOM 3848 C C . ASP B 1 118 ? 3.912 7.555 32.969 1 98.12 118 ASP B C 1
ATOM 3850 O O . ASP B 1 118 ? 2.805 7.059 32.75 1 98.12 118 ASP B O 1
ATOM 3854 N N . TYR B 1 119 ? 4.934 7.395 32.156 1 98.81 119 TYR B N 1
ATOM 3855 C CA . TYR B 1 119 ? 4.859 6.625 30.938 1 98.81 119 TYR B CA 1
ATOM 3856 C C . TYR B 1 119 ? 6.25 6.219 30.453 1 98.81 119 TYR B C 1
ATOM 3858 O O . TYR B 1 119 ? 7.246 6.859 30.812 1 98.81 119 TYR B O 1
ATOM 3866 N N . ASP B 1 120 ? 6.293 5.117 29.703 1 98.81 120 ASP B N 1
ATOM 3867 C CA . ASP B 1 120 ? 7.512 4.688 29.031 1 98.81 120 ASP B CA 1
ATOM 3868 C C . ASP B 1 120 ? 7.52 5.148 27.578 1 98.81 120 ASP B C 1
ATOM 3870 O O . ASP B 1 120 ? 8.586 5.34 26.984 1 98.81 120 ASP B O 1
ATOM 3874 N N . TYR B 1 121 ? 6.355 5.234 26.938 1 98.88 121 TYR B N 1
ATOM 3875 C CA . TYR B 1 121 ? 6.141 5.73 25.578 1 98.88 121 TYR B CA 1
ATOM 3876 C C . TYR B 1 121 ? 5.16 6.898 25.578 1 98.88 121 TYR B C 1
ATOM 3878 O O . TYR B 1 121 ? 4.121 6.848 26.25 1 98.88 121 TYR B O 1
ATOM 3886 N N . LEU B 1 122 ? 5.5 7.965 24.891 1 98.94 122 LEU B N 1
ATOM 3887 C CA . LEU B 1 122 ? 4.582 9.062 24.594 1 98.94 122 LEU B CA 1
ATOM 3888 C C . LEU B 1 122 ? 4.305 9.156 23.109 1 98.94 122 LEU B C 1
ATOM 3890 O O . LEU B 1 122 ? 5.23 9.336 22.312 1 98.94 122 LEU B O 1
ATOM 3894 N N . PHE B 1 123 ? 3.043 8.953 22.703 1 98.88 123 PHE B N 1
ATOM 3895 C CA . PHE B 1 123 ? 2.615 9.125 21.328 1 98.88 123 PHE B CA 1
ATOM 3896 C C . PHE B 1 123 ? 1.891 10.453 21.141 1 98.88 123 PHE B C 1
ATOM 3898 O O . PHE B 1 123 ? 0.994 10.789 21.922 1 98.88 123 PHE B O 1
ATOM 3905 N N . LEU B 1 124 ? 2.234 11.234 20.125 1 98.69 124 LEU B N 1
ATOM 3906 C CA . LEU B 1 124 ? 1.59 12.508 19.812 1 98.69 124 LEU B CA 1
ATOM 3907 C C . LEU B 1 124 ? 1.403 12.664 18.312 1 98.69 124 LEU B C 1
ATOM 3909 O O . LEU B 1 124 ? 2.156 12.086 17.516 1 98.69 124 LEU B O 1
ATOM 3913 N N . VAL B 1 125 ? 0.397 13.375 17.922 1 98.56 125 VAL B N 1
ATOM 3914 C CA . VAL B 1 125 ? 0.262 13.906 16.562 1 98.56 125 VAL B CA 1
ATOM 3915 C C . VAL B 1 125 ? 0.855 15.305 16.5 1 98.56 125 VAL B C 1
ATOM 3917 O O . VAL B 1 125 ? 0.475 16.188 17.266 1 98.56 125 VAL B O 1
ATOM 3920 N N . HIS B 1 126 ? 1.761 15.492 15.617 1 98.38 126 HIS B N 1
ATOM 3921 C CA . HIS B 1 126 ? 2.449 16.766 15.492 1 98.38 126 HIS B CA 1
ATOM 3922 C C . HIS B 1 126 ? 1.565 17.812 14.812 1 98.38 126 HIS B C 1
ATOM 3924 O O . HIS B 1 126 ? 1.357 18.891 15.344 1 98.38 126 HIS B O 1
ATOM 3930 N N . ASN B 1 127 ? 1.103 17.484 13.695 1 98.25 127 ASN B N 1
ATOM 3931 C CA . ASN B 1 127 ? 0.26 18.344 12.867 1 98.25 127 ASN B CA 1
ATOM 3932 C C . ASN B 1 127 ? -1.117 17.719 12.648 1 98.25 127 ASN B C 1
ATOM 3934 O O . ASN B 1 127 ? -1.269 16.797 11.836 1 98.25 127 ASN B O 1
ATOM 3938 N N . GLU B 1 128 ? -2.135 18.219 13.328 1 98.12 128 GLU B N 1
ATOM 3939 C CA . GLU B 1 128 ? -3.502 17.719 13.281 1 98.12 128 GLU B CA 1
ATOM 3940 C C . GLU B 1 128 ? -4.305 18.391 12.164 1 98.12 128 GLU B C 1
ATOM 3942 O O . GLU B 1 128 ? -4.941 19.406 12.391 1 98.12 128 GLU B O 1
ATOM 3947 N N . THR B 1 129 ? -4.375 17.734 11.016 1 97.31 129 THR B N 1
ATOM 3948 C CA . THR B 1 129 ? -4.953 18.359 9.836 1 97.31 129 THR B CA 1
ATOM 3949 C C . THR B 1 129 ? -6.477 18.328 9.898 1 97.31 129 THR B C 1
ATOM 3951 O O . THR B 1 129 ? -7.148 19.031 9.133 1 97.31 129 THR B O 1
ATOM 3954 N N . SER B 1 130 ? -7.059 17.547 10.797 1 97.06 130 SER B N 1
ATOM 3955 C CA . SER B 1 130 ? -8.508 17.5 10.922 1 97.06 130 SER B CA 1
ATOM 3956 C C . SER B 1 130 ? -9.086 18.844 11.344 1 97.06 130 SER B C 1
ATOM 3958 O O . SER B 1 130 ? -10.227 19.172 11.023 1 97.06 130 SER B O 1
ATOM 3960 N N . ASN B 1 131 ? -8.227 19.625 12.039 1 97.06 131 ASN B N 1
ATOM 3961 C CA . ASN B 1 131 ? -8.734 20.922 12.508 1 97.06 131 ASN B CA 1
ATOM 3962 C C . ASN B 1 131 ? -7.727 22.031 12.281 1 97.06 131 ASN B C 1
ATOM 3964 O O . ASN B 1 131 ? -7.934 23.172 12.734 1 97.06 131 ASN B O 1
ATOM 3968 N N . GLY B 1 132 ? -6.629 21.719 11.633 1 97.94 132 GLY B N 1
ATOM 3969 C CA . GLY B 1 132 ? -5.684 22.75 11.234 1 97.94 132 GLY B CA 1
ATOM 3970 C C . GLY B 1 132 ? -4.871 23.297 12.391 1 97.94 132 GLY B C 1
ATOM 3971 O O . GLY B 1 132 ? -4.578 24.5 12.445 1 97.94 132 GLY B O 1
ATOM 3972 N N . THR B 1 133 ? -4.527 22.469 13.383 1 98.06 133 THR B N 1
ATOM 3973 C CA . THR B 1 133 ? -3.68 22.891 14.492 1 98.06 133 THR B CA 1
ATOM 3974 C C . THR B 1 133 ? -2.395 22.078 14.531 1 98.06 133 THR B C 1
ATOM 3976 O O . THR B 1 133 ? -2.334 20.969 13.969 1 98.06 133 THR B O 1
ATOM 3979 N N . ALA B 1 134 ? -1.34 22.594 15.125 1 98.25 134 ALA B N 1
ATOM 3980 C CA . ALA B 1 134 ? -0.042 21.922 15.18 1 98.25 134 ALA B CA 1
ATOM 3981 C C . ALA B 1 134 ? 0.662 22.219 16.5 1 98.25 134 ALA B C 1
ATOM 3983 O O . ALA B 1 134 ? 0.438 23.25 17.125 1 98.25 134 ALA B O 1
ATOM 3984 N N . LEU B 1 135 ? 1.458 21.281 16.891 1 97.06 135 LEU B N 1
ATOM 3985 C CA . LEU B 1 135 ? 2.295 21.422 18.078 1 97.06 135 LEU B CA 1
ATOM 3986 C C . LEU B 1 135 ? 3.635 22.062 17.719 1 97.06 135 LEU B C 1
ATOM 3988 O O . LEU B 1 135 ? 4.34 21.578 16.828 1 97.06 135 LEU B O 1
ATOM 3992 N N . TYR B 1 136 ? 4.059 23.109 18.422 1 95.69 136 TYR B N 1
ATOM 3993 C CA . TYR B 1 136 ? 5.301 23.797 18.109 1 95.69 136 TYR B CA 1
ATOM 3994 C C . TYR B 1 136 ? 6.336 23.594 19.203 1 95.69 136 TYR B C 1
ATOM 3996 O O . TYR B 1 136 ? 7.52 23.875 19.016 1 95.69 136 TYR B O 1
ATOM 4004 N N . ASN B 1 137 ? 5.969 23.062 20.344 1 94.44 137 ASN B N 1
ATOM 4005 C CA . ASN B 1 137 ? 6.863 22.938 21.5 1 94.44 137 ASN B CA 1
ATOM 4006 C C . ASN B 1 137 ? 7.504 21.547 21.562 1 94.44 137 ASN B C 1
ATOM 4008 O O . ASN B 1 137 ? 7.691 21 22.656 1 94.44 137 ASN B O 1
ATOM 4012 N N . ILE B 1 138 ? 7.871 20.969 20.406 1 96.75 138 ILE B N 1
ATOM 4013 C CA . ILE B 1 138 ? 8.383 19.609 20.344 1 96.75 138 ILE B CA 1
ATOM 4014 C C . ILE B 1 138 ? 9.711 19.531 21.109 1 96.75 138 ILE B C 1
ATOM 4016 O O . ILE B 1 138 ? 9.977 18.547 21.797 1 96.75 138 ILE B O 1
ATOM 4020 N N . LYS B 1 139 ? 10.578 20.547 21.016 1 96.06 139 LYS B N 1
ATOM 4021 C CA . LYS B 1 139 ? 11.875 20.547 21.703 1 96.06 139 LYS B CA 1
ATOM 4022 C C . LYS B 1 139 ? 11.688 20.453 23.219 1 96.06 139 LYS B C 1
ATOM 4024 O O . LYS B 1 139 ? 12.438 19.75 23.891 1 96.06 139 LYS B O 1
ATOM 4029 N N . GLU B 1 140 ? 10.773 21.25 23.672 1 97.38 140 GLU B N 1
ATOM 4030 C CA . GLU B 1 140 ? 10.461 21.188 25.094 1 97.38 140 GLU B CA 1
ATOM 4031 C C . GLU B 1 140 ? 9.945 19.812 25.5 1 97.38 140 GLU B C 1
ATOM 4033 O O . GLU B 1 140 ? 10.336 19.281 26.531 1 97.38 140 GLU B O 1
ATOM 4038 N N . ILE B 1 141 ? 9.102 19.234 24.719 1 98.5 141 ILE B N 1
ATOM 4039 C CA . ILE B 1 141 ? 8.531 17.922 24.969 1 98.5 141 ILE B CA 1
ATOM 4040 C C . ILE B 1 141 ? 9.641 16.875 24.984 1 98.5 141 ILE B C 1
ATOM 4042 O O . ILE B 1 141 ? 9.656 15.992 25.859 1 98.5 141 ILE B O 1
ATOM 4046 N N . VAL B 1 142 ? 10.578 16.953 24.062 1 98.56 142 VAL B N 1
ATOM 4047 C CA . VAL B 1 142 ? 11.711 16.031 23.984 1 98.56 142 VAL B CA 1
ATOM 4048 C C . VAL B 1 142 ? 12.492 16.062 25.297 1 98.56 142 VAL B C 1
ATOM 4050 O O . VAL B 1 142 ? 12.867 15 25.812 1 98.56 142 VAL B O 1
ATOM 4053 N N . LYS B 1 143 ? 12.734 17.234 25.797 1 98.31 143 LYS B N 1
ATOM 4054 C CA . LYS B 1 143 ? 13.469 17.391 27.047 1 98.31 143 LYS B CA 1
ATOM 4055 C C . LYS B 1 143 ? 12.75 16.688 28.203 1 98.31 143 LYS B C 1
ATOM 4057 O O . LYS B 1 143 ? 13.375 16.016 29.016 1 98.31 143 LYS B O 1
ATOM 4062 N N . ILE B 1 144 ? 11.453 16.922 28.266 1 98.62 144 ILE B N 1
ATOM 4063 C CA . ILE B 1 144 ? 10.656 16.312 29.328 1 98.62 144 ILE B CA 1
ATOM 4064 C C . ILE B 1 144 ? 10.703 14.797 29.219 1 98.62 144 ILE B C 1
ATOM 4066 O O . ILE B 1 144 ? 10.922 14.102 30.203 1 98.62 144 ILE B O 1
ATOM 4070 N N . VAL B 1 145 ? 10.516 14.242 28.031 1 98.75 145 VAL B N 1
ATOM 4071 C CA . VAL B 1 145 ? 10.469 12.805 27.781 1 98.75 145 VAL B CA 1
ATOM 4072 C C . VAL B 1 145 ? 11.82 12.18 28.141 1 98.75 145 VAL B C 1
ATOM 4074 O O . VAL B 1 145 ? 11.875 11.109 28.75 1 98.75 145 VAL B O 1
ATOM 4077 N N . LYS B 1 146 ? 12.898 12.836 27.781 1 98.06 146 LYS B N 1
ATOM 4078 C CA . LYS B 1 146 ? 14.242 12.359 28.094 1 98.06 146 LYS B CA 1
ATOM 4079 C C . LYS B 1 146 ? 14.477 12.312 29.594 1 98.06 146 LYS B C 1
ATOM 4081 O O . LYS B 1 146 ? 15.086 11.367 30.094 1 98.06 146 LYS B O 1
ATOM 4086 N N . SER B 1 147 ? 14.016 13.352 30.234 1 98.12 147 SER B N 1
ATOM 4087 C CA . SER B 1 147 ? 14.203 13.414 31.672 1 98.12 147 SER B CA 1
ATOM 4088 C C . SER B 1 147 ? 13.484 12.266 32.375 1 98.12 147 SER B C 1
ATOM 4090 O O . SER B 1 147 ? 13.867 11.859 33.469 1 98.12 147 SER B O 1
ATOM 4092 N N . LYS B 1 148 ? 12.531 11.711 31.766 1 98.25 148 LYS B N 1
ATOM 4093 C CA . LYS B 1 148 ? 11.758 10.609 32.312 1 98.25 148 LYS B CA 1
ATOM 4094 C C . LYS B 1 148 ? 12.273 9.266 31.828 1 98.25 148 LYS B C 1
ATOM 4096 O O . LYS B 1 148 ? 11.688 8.219 32.125 1 98.25 148 LYS B O 1
ATOM 4101 N N . ASN B 1 149 ? 13.305 9.32 31.016 1 98.25 149 ASN B N 1
ATOM 4102 C CA . ASN B 1 149 ? 13.836 8.125 30.375 1 98.25 149 ASN B CA 1
ATOM 4103 C C . ASN B 1 149 ? 12.766 7.406 29.562 1 98.25 149 ASN B C 1
ATOM 4105 O O . ASN B 1 149 ? 12.68 6.176 29.578 1 98.25 149 ASN B O 1
ATOM 4109 N N . ALA B 1 150 ? 11.852 8.18 28.984 1 98.81 150 ALA B N 1
ATOM 4110 C CA . ALA B 1 150 ? 10.773 7.668 28.125 1 98.81 150 ALA B CA 1
ATOM 4111 C C . ALA B 1 150 ? 11.102 7.867 26.656 1 98.81 150 ALA B C 1
ATOM 4113 O O . ALA B 1 150 ? 12.164 8.391 26.312 1 98.81 150 ALA B O 1
ATOM 4114 N N . LYS B 1 151 ? 10.312 7.34 25.781 1 98.88 151 LYS B N 1
ATOM 4115 C CA . LYS B 1 151 ? 10.5 7.398 24.328 1 98.88 151 LYS B CA 1
ATOM 4116 C C . LYS B 1 151 ? 9.375 8.18 23.656 1 98.88 151 LYS B C 1
ATOM 4118 O O . LYS B 1 151 ? 8.195 7.941 23.938 1 98.88 151 LYS B O 1
ATOM 4123 N N . LEU B 1 152 ? 9.68 9.125 22.812 1 98.94 152 LEU B N 1
ATOM 4124 C CA . LEU B 1 152 ? 8.711 9.953 22.094 1 98.94 152 LEU B CA 1
ATOM 4125 C C . LEU B 1 152 ? 8.477 9.422 20.688 1 98.94 152 LEU B C 1
ATOM 4127 O O . LEU B 1 152 ? 9.422 9.266 19.906 1 98.94 152 LEU B O 1
ATOM 4131 N N . LEU B 1 153 ? 7.277 9.039 20.359 1 98.94 153 LEU B N 1
ATOM 4132 C CA . LEU B 1 153 ? 6.863 8.656 19.016 1 98.94 153 LEU B CA 1
ATOM 4133 C C . LEU B 1 153 ? 5.887 9.672 18.438 1 98.94 153 LEU B C 1
ATOM 4135 O O . LEU B 1 153 ? 4.922 10.062 19.094 1 98.94 153 LEU B O 1
ATOM 4139 N N . ILE B 1 154 ? 6.086 10.086 17.172 1 98.88 154 ILE B N 1
ATOM 4140 C CA . ILE B 1 154 ? 5.312 11.188 16.609 1 98.88 154 ILE B CA 1
ATOM 4141 C C . ILE B 1 154 ? 4.648 10.734 15.305 1 98.88 154 ILE B C 1
ATOM 4143 O O . ILE B 1 154 ? 5.324 10.258 14.391 1 98.88 154 ILE B O 1
ATOM 4147 N N . ASP B 1 155 ? 3.332 10.82 15.258 1 98.81 155 ASP B N 1
ATOM 4148 C CA . ASP B 1 155 ? 2.643 10.852 13.977 1 98.81 155 ASP B CA 1
ATOM 4149 C C . ASP B 1 155 ? 2.877 12.188 13.266 1 98.81 155 ASP B C 1
ATOM 4151 O O . ASP B 1 155 ? 2.254 13.195 13.609 1 98.81 155 ASP B O 1
ATOM 4155 N N . ASP B 1 156 ? 3.773 12.18 12.344 1 98.69 156 ASP B N 1
ATOM 4156 C CA . ASP B 1 156 ? 4.109 13.383 11.586 1 98.69 156 ASP B CA 1
ATOM 4157 C C . ASP B 1 156 ? 3.705 13.25 10.125 1 98.69 156 ASP B C 1
ATOM 4159 O O . ASP B 1 156 ? 4.371 13.789 9.234 1 98.69 156 ASP B O 1
ATOM 4163 N N . VAL B 1 157 ? 2.658 12.539 9.844 1 98.69 157 VAL B N 1
ATOM 4164 C CA . VAL B 1 157 ? 2.195 12.25 8.492 1 98.69 157 VAL B CA 1
ATOM 4165 C C . VAL B 1 157 ? 2.023 13.555 7.711 1 98.69 157 VAL B C 1
ATOM 4167 O O . VAL B 1 157 ? 2.479 13.672 6.574 1 98.69 157 VAL B O 1
ATOM 4170 N N . SER B 1 158 ? 1.465 14.523 8.352 1 98.44 158 SER B N 1
ATOM 4171 C CA . SER B 1 158 ? 1.149 15.75 7.629 1 98.44 158 SER B CA 1
ATOM 4172 C C . SER B 1 158 ? 2.113 16.875 8.008 1 98.44 158 SER B C 1
ATOM 4174 O O . SER B 1 158 ? 1.981 18 7.52 1 98.44 158 SER B O 1
ATOM 4176 N N . GLY B 1 159 ? 3.078 16.625 8.875 1 98.5 159 GLY B N 1
ATOM 4177 C CA . GLY B 1 159 ? 4 17.656 9.312 1 98.5 159 GLY B CA 1
ATOM 4178 C C . GLY B 1 159 ? 5.383 17.516 8.695 1 98.5 159 GLY B C 1
ATOM 4179 O O . GLY B 1 159 ? 6.066 18.516 8.469 1 98.5 159 GLY B O 1
ATOM 4180 N N . TYR B 1 160 ? 5.848 16.281 8.438 1 98.62 160 TYR B N 1
ATOM 4181 C CA . TYR B 1 160 ? 7.188 16.062 7.914 1 98.62 160 TYR B CA 1
ATOM 4182 C C . TYR B 1 160 ? 7.395 16.797 6.602 1 98.62 160 TYR B C 1
ATOM 4184 O O . TYR B 1 160 ? 6.531 16.766 5.719 1 98.62 160 TYR B O 1
ATOM 4192 N N . ALA B 1 161 ? 8.5 17.469 6.438 1 98.31 161 ALA B N 1
ATOM 4193 C CA . ALA B 1 161 ? 8.93 18.25 5.285 1 98.31 161 ALA B CA 1
ATOM 4194 C C . ALA B 1 161 ? 8.133 19.547 5.172 1 98.31 161 ALA B C 1
ATOM 4196 O O . ALA B 1 161 ? 8.398 20.375 4.297 1 98.31 161 ALA B O 1
ATOM 4197 N N . GLY B 1 162 ? 7.156 19.719 6.059 1 98.38 162 GLY B N 1
ATOM 4198 C CA . GLY B 1 162 ? 6.41 20.969 6.133 1 98.38 162 GLY B CA 1
ATOM 4199 C C . GLY B 1 162 ? 6.809 21.844 7.316 1 98.38 162 GLY B C 1
ATOM 4200 O O . GLY B 1 162 ? 6.398 23 7.414 1 98.38 162 GLY B O 1
ATOM 4201 N N . TYR B 1 163 ? 7.543 21.312 8.234 1 98 163 TYR B N 1
ATOM 4202 C CA . TYR B 1 163 ? 8.148 21.953 9.391 1 98 163 TYR B CA 1
ATOM 4203 C C . TYR B 1 163 ? 9.633 21.625 9.477 1 98 163 TYR B C 1
ATOM 4205 O O . TYR B 1 163 ? 10.094 20.641 8.906 1 98 163 TYR B O 1
ATOM 4213 N N . ASN B 1 164 ? 10.344 22.5 10.109 1 95.62 164 ASN B N 1
ATOM 4214 C CA . ASN B 1 164 ? 11.75 22.203 10.375 1 95.62 164 ASN B CA 1
ATOM 4215 C C . ASN B 1 164 ? 11.922 21.312 11.594 1 95.62 164 ASN B C 1
ATOM 4217 O O . ASN B 1 164 ? 12.383 21.766 12.641 1 95.62 164 ASN B O 1
ATOM 4221 N N . LEU B 1 165 ? 11.508 20.078 11.477 1 94.5 165 LEU B N 1
ATOM 4222 C CA . LEU B 1 165 ? 11.57 19.047 12.516 1 94.5 165 LEU B CA 1
ATOM 4223 C C . LEU B 1 165 ? 12.391 17.859 12.055 1 94.5 165 LEU B C 1
ATOM 4225 O O . LEU B 1 165 ? 12.266 17.406 10.914 1 94.5 165 LEU B O 1
ATOM 4229 N N . ASN B 1 166 ? 13.32 17.422 12.852 1 95.69 166 ASN B N 1
ATOM 4230 C CA . ASN B 1 166 ? 14.086 16.219 12.57 1 95.69 166 ASN B CA 1
ATOM 4231 C C . ASN B 1 166 ? 13.953 15.195 13.695 1 95.69 166 ASN B C 1
ATOM 4233 O O . ASN B 1 166 ? 13.141 15.367 14.609 1 95.69 166 ASN B O 1
ATOM 4237 N N . MET B 1 167 ? 14.703 14.164 13.695 1 98 167 MET B N 1
ATOM 4238 C CA . MET B 1 167 ? 14.562 13.016 14.586 1 98 167 MET B CA 1
ATOM 4239 C C . MET B 1 167 ? 15.312 13.242 15.891 1 98 167 MET B C 1
ATOM 4241 O O . MET B 1 167 ? 15.406 12.336 16.719 1 98 167 MET B O 1
ATOM 4245 N N . ASP B 1 168 ? 15.867 14.453 16.094 1 97.06 168 ASP B N 1
ATOM 4246 C CA . ASP B 1 168 ? 16.641 14.703 17.312 1 97.06 168 ASP B CA 1
ATOM 4247 C C . ASP B 1 168 ? 15.758 14.562 18.547 1 97.06 168 ASP B C 1
ATOM 4249 O O . ASP B 1 168 ? 14.844 15.367 18.766 1 97.06 168 ASP B O 1
ATOM 4253 N N . GLY B 1 169 ? 16.016 13.57 19.312 1 98.19 169 GLY B N 1
ATOM 4254 C CA . GLY B 1 169 ? 15.281 13.305 20.547 1 98.19 169 GLY B CA 1
ATOM 4255 C C . GLY B 1 169 ? 13.984 12.547 20.312 1 98.19 169 GLY B C 1
ATOM 4256 O O . GLY B 1 169 ? 13.234 12.289 21.25 1 98.19 169 GLY B O 1
ATOM 4257 N N . ILE B 1 170 ? 13.695 12.219 19.156 1 98.81 170 ILE B N 1
ATOM 4258 C CA . ILE B 1 170 ? 12.492 11.477 18.797 1 98.81 170 ILE B CA 1
ATOM 4259 C C . ILE B 1 170 ? 12.844 10.008 18.562 1 98.81 170 ILE B C 1
ATOM 4261 O O . ILE B 1 170 ? 13.82 9.703 17.875 1 98.81 170 ILE B O 1
ATOM 4265 N N . TYR B 1 171 ? 12.086 9.117 19.156 1 98.88 171 TYR B N 1
ATOM 4266 C CA . TYR B 1 171 ? 12.312 7.68 19.125 1 98.88 171 TYR B CA 1
ATOM 4267 C C . TYR B 1 171 ? 11.922 7.105 17.766 1 98.88 171 TYR B C 1
ATOM 4269 O O . TYR B 1 171 ? 12.672 6.328 17.172 1 98.88 171 TYR B O 1
ATOM 4277 N N . ALA B 1 172 ? 10.812 7.496 17.25 1 98.94 172 ALA B N 1
ATOM 4278 C CA . ALA B 1 172 ? 10.305 7.109 15.93 1 98.94 172 ALA B CA 1
ATOM 4279 C C . ALA B 1 172 ? 9.297 8.133 15.414 1 98.94 172 ALA B C 1
ATOM 4281 O O . ALA B 1 172 ? 8.672 8.852 16.188 1 98.94 172 ALA B O 1
ATOM 4282 N N . MET B 1 173 ? 9.188 8.211 14.141 1 98.88 173 MET B N 1
ATOM 4283 C CA . MET B 1 173 ? 8.289 9.141 13.461 1 98.88 173 MET B CA 1
ATOM 4284 C C . MET B 1 173 ? 7.715 8.516 12.195 1 98.88 173 MET B C 1
ATOM 4286 O O . MET B 1 173 ? 8.391 7.734 11.523 1 98.88 173 MET B O 1
ATOM 4290 N N . ALA B 1 174 ? 6.477 8.812 11.898 1 98.81 174 ALA B N 1
ATOM 4291 C CA . ALA B 1 174 ? 5.805 8.25 10.727 1 98.81 174 ALA B CA 1
ATOM 4292 C C . ALA B 1 174 ? 5.363 9.359 9.773 1 98.81 174 ALA B C 1
ATOM 4294 O O . ALA B 1 174 ? 4.953 10.438 10.211 1 98.81 174 ALA B O 1
ATOM 4295 N N . THR B 1 175 ? 5.395 9.078 8.484 1 98.81 175 THR B N 1
ATOM 4296 C CA . THR B 1 175 ? 4.824 9.969 7.484 1 98.81 175 THR B CA 1
ATOM 4297 C C . THR B 1 175 ? 4.367 9.188 6.258 1 98.81 175 THR B C 1
ATOM 4299 O O . THR B 1 175 ? 4.363 7.953 6.273 1 98.81 175 THR B O 1
ATOM 4302 N N . GLY B 1 176 ? 3.77 9.836 5.285 1 98.5 176 GLY B N 1
ATOM 4303 C CA . GLY B 1 176 ? 3.375 9.297 3.994 1 98.5 176 GLY B CA 1
ATOM 4304 C C . GLY B 1 176 ? 3.93 10.086 2.824 1 98.5 176 GLY B C 1
ATOM 4305 O O . GLY B 1 176 ? 4.387 11.219 2.994 1 98.5 176 GLY B O 1
ATOM 4306 N N . SER B 1 177 ? 3.867 9.531 1.717 1 98.69 177 SER B N 1
ATOM 4307 C CA . SER B 1 177 ? 4.531 10.109 0.553 1 98.69 177 SER B CA 1
ATOM 4308 C C . SER B 1 177 ? 3.76 11.312 0.02 1 98.69 177 SER B C 1
ATOM 4310 O O . SER B 1 177 ? 4.34 12.203 -0.606 1 98.69 177 SER B O 1
ATOM 4312 N N . GLN B 1 178 ? 2.477 11.453 0.299 1 97.94 178 GLN B N 1
ATOM 4313 C CA . GLN B 1 178 ? 1.597 12.266 -0.535 1 97.94 178 GLN B CA 1
ATOM 4314 C C . GLN B 1 178 ? 1.302 13.609 0.124 1 97.94 178 GLN B C 1
ATOM 4316 O O . GLN B 1 178 ? 0.323 14.281 -0.221 1 97.94 178 GLN B O 1
ATOM 4321 N N . LYS B 1 179 ? 1.999 13.969 1.108 1 98.19 179 LYS B N 1
ATOM 4322 C CA . LYS B 1 179 ? 1.785 15.227 1.812 1 98.19 179 LYS B CA 1
ATOM 4323 C C . LYS B 1 179 ? 2.865 16.25 1.458 1 98.19 179 LYS B C 1
ATOM 4325 O O . LYS B 1 179 ? 2.975 16.672 0.304 1 98.19 179 LYS B O 1
ATOM 4330 N N . ASN B 1 180 ? 3.77 16.547 2.385 1 98.56 180 ASN B N 1
ATOM 4331 C CA . ASN B 1 180 ? 4.719 17.625 2.154 1 98.56 180 ASN B CA 1
ATOM 4332 C C . ASN B 1 180 ? 5.926 17.156 1.345 1 98.56 180 ASN B C 1
ATOM 4334 O O . ASN B 1 180 ? 6.684 17.969 0.819 1 98.56 180 ASN B O 1
ATOM 4338 N N . ILE B 1 181 ? 6.094 15.836 1.222 1 98.62 181 ILE B N 1
ATOM 4339 C CA . ILE B 1 181 ? 7.121 15.32 0.323 1 98.62 181 ILE B CA 1
ATOM 4340 C C . ILE B 1 181 ? 6.738 15.625 -1.125 1 98.62 181 ILE B C 1
ATOM 4342 O O . ILE B 1 181 ? 7.609 15.742 -1.991 1 98.62 181 ILE B O 1
ATOM 4346 N N . ALA B 1 182 ? 5.438 15.773 -1.341 1 98.12 182 ALA B N 1
ATOM 4347 C CA . ALA B 1 182 ? 4.879 16.094 -2.648 1 98.12 182 ALA B CA 1
ATOM 4348 C C . ALA B 1 182 ? 5.137 14.977 -3.652 1 98.12 182 ALA B C 1
ATOM 4350 O O . ALA B 1 182 ? 5.633 15.227 -4.754 1 98.12 182 ALA B O 1
ATOM 4351 N N . CYS B 1 183 ? 4.887 13.797 -3.266 1 98.56 183 CYS B N 1
ATOM 4352 C CA . CYS B 1 183 ? 4.891 12.586 -4.086 1 98.56 183 CYS B CA 1
ATOM 4353 C C . CYS B 1 183 ? 3.486 12.008 -4.211 1 98.56 183 CYS B C 1
ATOM 4355 O O . CYS B 1 183 ? 2.586 12.383 -3.461 1 98.56 183 CYS B O 1
ATOM 4357 N N . VAL B 1 184 ? 3.26 11.148 -5.207 1 98.25 184 VAL B N 1
ATOM 4358 C CA . VAL B 1 184 ? 1.976 10.461 -5.336 1 98.25 184 VAL B CA 1
ATOM 4359 C C . VAL B 1 184 ? 1.738 9.57 -4.117 1 98.25 184 VAL B C 1
ATOM 4361 O O . VAL B 1 184 ? 2.689 9.109 -3.486 1 98.25 184 VAL B O 1
ATOM 4364 N N . PRO B 1 185 ? 0.462 9.352 -3.752 1 98.56 185 PRO B N 1
ATOM 4365 C CA . PRO B 1 185 ? 0.177 8.539 -2.568 1 98.56 185 PRO B CA 1
ATOM 4366 C C . PRO B 1 185 ? 0.503 7.062 -2.775 1 98.56 185 PRO B C 1
ATOM 4368 O O . PRO B 1 185 ? 0.349 6.543 -3.883 1 98.56 185 PRO B O 1
ATOM 4371 N N . GLY B 1 186 ? 0.97 6.391 -1.644 1 98.62 186 GLY B N 1
ATOM 4372 C CA . GLY B 1 186 ? 1.101 4.945 -1.74 1 98.62 186 GLY B CA 1
ATOM 4373 C C . GLY B 1 186 ? 2.303 4.402 -0.99 1 98.62 186 GLY B C 1
ATOM 4374 O O . GLY B 1 186 ? 2.564 3.199 -1.015 1 98.62 186 GLY B O 1
ATOM 4375 N N . ILE B 1 187 ? 3.068 5.266 -0.278 1 98.81 187 ILE B N 1
ATOM 4376 C CA . ILE B 1 187 ? 4.215 4.773 0.477 1 98.81 187 ILE B CA 1
ATOM 4377 C C . ILE B 1 187 ? 4.113 5.234 1.93 1 98.81 187 ILE B C 1
ATOM 4379 O O . ILE B 1 187 ? 3.99 6.434 2.201 1 98.81 187 ILE B O 1
ATOM 4383 N N . ALA B 1 188 ? 4.082 4.285 2.818 1 98.88 188 ALA B N 1
ATOM 4384 C CA . ALA B 1 188 ? 4.242 4.52 4.25 1 98.88 188 ALA B CA 1
ATOM 4385 C C . ALA B 1 188 ? 5.715 4.637 4.625 1 98.88 188 ALA B C 1
ATOM 4387 O O . ALA B 1 188 ? 6.531 3.801 4.23 1 98.88 188 ALA B O 1
ATOM 4388 N N . ILE B 1 189 ? 6.066 5.629 5.375 1 98.94 189 ILE B N 1
ATOM 4389 C CA . ILE B 1 189 ? 7.461 5.883 5.719 1 98.94 189 ILE B CA 1
ATOM 4390 C C . ILE B 1 189 ? 7.613 5.969 7.238 1 98.94 189 ILE B C 1
ATOM 4392 O O . ILE B 1 189 ? 6.898 6.73 7.895 1 98.94 189 ILE B O 1
ATOM 4396 N N . ILE B 1 190 ? 8.5 5.18 7.832 1 98.94 190 ILE B N 1
ATOM 4397 C CA . ILE B 1 190 ? 8.742 5.16 9.266 1 98.94 190 ILE B CA 1
ATOM 4398 C C . ILE B 1 190 ? 10.211 5.473 9.547 1 98.94 190 ILE B C 1
ATOM 4400 O O . ILE B 1 190 ? 11.109 4.746 9.102 1 98.94 190 ILE B O 1
ATOM 4404 N N . PHE B 1 191 ? 10.461 6.562 10.203 1 98.94 191 PHE B N 1
ATOM 4405 C CA . PHE B 1 191 ? 11.797 6.969 10.617 1 98.94 191 PHE B CA 1
ATOM 4406 C C . PHE B 1 191 ? 12.141 6.387 11.984 1 98.94 191 PHE B C 1
ATOM 4408 O O . PHE B 1 191 ? 11.352 6.496 12.93 1 98.94 191 PHE B O 1
ATOM 4415 N N . LEU B 1 192 ? 13.328 5.789 12.109 1 98.94 192 LEU B N 1
ATOM 4416 C CA . LEU B 1 192 ? 13.734 5.156 13.359 1 98.94 192 LEU B CA 1
ATOM 4417 C C . LEU B 1 192 ? 15.031 5.77 13.883 1 98.94 192 LEU B C 1
ATOM 4419 O O . LEU B 1 192 ? 15.977 5.969 13.117 1 98.94 192 LEU B O 1
ATOM 4423 N N . SER B 1 193 ? 15.062 6.125 15.141 1 98.88 193 SER B N 1
ATOM 4424 C CA . SER B 1 193 ? 16.328 6.402 15.82 1 98.88 193 SER B CA 1
ATOM 4425 C C . SER B 1 193 ? 17.156 5.137 15.984 1 98.88 193 SER B C 1
ATOM 4427 O O . SER B 1 193 ? 16.672 4.031 15.711 1 98.88 193 SER B O 1
ATOM 4429 N N . LYS B 1 194 ? 18.375 5.344 16.406 1 98.62 194 LYS B N 1
ATOM 4430 C CA . LYS B 1 194 ? 19.219 4.184 16.672 1 98.62 194 LYS B CA 1
ATOM 4431 C C . LYS B 1 194 ? 18.641 3.307 17.766 1 98.62 194 LYS B C 1
ATOM 4433 O O . LYS B 1 194 ? 18.656 2.078 17.672 1 98.62 194 LYS B O 1
ATOM 4438 N N . ASP B 1 195 ? 18.109 3.936 18.812 1 98.62 195 ASP B N 1
ATOM 4439 C CA . ASP B 1 195 ? 17.484 3.199 19.906 1 98.62 195 ASP B CA 1
ATOM 4440 C C . ASP B 1 195 ? 16.281 2.389 19.406 1 98.62 195 ASP B C 1
ATOM 4442 O O . ASP B 1 195 ? 16.109 1.232 19.797 1 98.62 195 ASP B O 1
ATOM 4446 N N . ALA B 1 196 ? 15.461 3.021 18.578 1 98.81 196 ALA B N 1
ATOM 4447 C CA . ALA B 1 196 ? 14.289 2.326 18.047 1 98.81 196 ALA B CA 1
ATOM 4448 C C . ALA B 1 196 ? 14.711 1.12 17.203 1 98.81 196 ALA B C 1
ATOM 4450 O O . ALA B 1 196 ? 14.102 0.052 17.297 1 98.81 196 ALA B O 1
ATOM 4451 N N . TYR B 1 197 ? 15.727 1.32 16.359 1 98.69 197 TYR B N 1
ATOM 4452 C CA . TYR B 1 197 ? 16.266 0.233 15.547 1 98.69 197 TYR B CA 1
ATOM 4453 C C . TYR B 1 197 ? 16.719 -0.926 16.422 1 98.69 197 TYR B C 1
ATOM 4455 O O . TYR B 1 197 ? 16.344 -2.078 16.188 1 98.69 197 TYR B O 1
ATOM 4463 N N . ASN B 1 198 ? 17.531 -0.637 17.438 1 98.56 198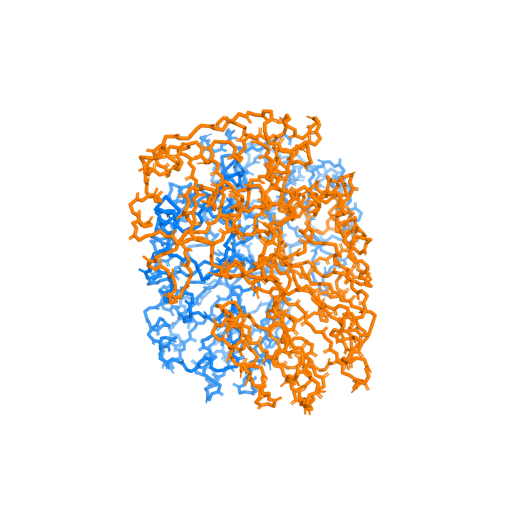 ASN B N 1
ATOM 4464 C CA . ASN B 1 198 ? 18.047 -1.672 18.328 1 98.56 198 ASN B CA 1
ATOM 4465 C C . ASN B 1 198 ? 16.922 -2.412 19.047 1 98.56 198 ASN B C 1
ATOM 4467 O O . ASN B 1 198 ? 16.938 -3.641 19.141 1 98.56 198 ASN B O 1
ATOM 4471 N N . ASP B 1 199 ? 15.969 -1.674 19.547 1 98.25 199 ASP B N 1
ATOM 4472 C CA . ASP B 1 199 ? 14.852 -2.273 20.281 1 98.25 199 ASP B CA 1
ATOM 4473 C C . ASP B 1 199 ? 14.062 -3.225 19.391 1 98.25 199 ASP B C 1
ATOM 4475 O O . ASP B 1 199 ? 13.734 -4.34 19.797 1 98.25 199 ASP B O 1
ATOM 4479 N N . VAL B 1 200 ? 13.734 -2.742 18.156 1 97.88 200 VAL B N 1
ATOM 4480 C CA . VAL B 1 200 ? 12.898 -3.527 17.266 1 97.88 200 VAL B CA 1
ATOM 4481 C C . VAL B 1 200 ? 13.617 -4.824 16.891 1 97.88 200 VAL B C 1
ATOM 4483 O O . VAL B 1 200 ? 12.984 -5.879 16.766 1 97.88 200 VAL B O 1
ATOM 4486 N N . MET B 1 201 ? 14.906 -4.809 16.719 1 97.38 201 MET B N 1
ATOM 4487 C CA . MET B 1 201 ? 15.688 -5.977 16.312 1 97.38 201 MET B CA 1
ATOM 4488 C C . MET B 1 201 ? 15.695 -7.031 17.422 1 97.38 201 MET B C 1
ATOM 4490 O O . MET B 1 201 ? 15.914 -8.211 17.156 1 97.38 201 MET B O 1
ATOM 4494 N N . GLU B 1 202 ? 15.398 -6.625 18.656 1 96.5 202 GLU B N 1
ATOM 4495 C CA . GLU B 1 202 ? 15.414 -7.543 19.797 1 96.5 202 GLU B CA 1
ATOM 4496 C C . GLU B 1 202 ? 14 -7.895 20.234 1 96.5 202 GLU B C 1
ATOM 4498 O O . GLU B 1 202 ? 13.805 -8.797 21.062 1 96.5 202 GLU B O 1
ATOM 4503 N N . MET B 1 203 ? 13.07 -7.238 19.719 1 95.19 203 MET B N 1
ATOM 4504 C CA . MET B 1 203 ? 11.688 -7.375 20.172 1 95.19 203 MET B CA 1
ATOM 4505 C C . MET B 1 203 ? 11.07 -8.672 19.641 1 95.19 203 MET B C 1
ATOM 4507 O O . MET B 1 203 ? 11.328 -9.078 18.516 1 95.19 203 MET B O 1
ATOM 4511 N N . ASP B 1 204 ? 10.234 -9.344 20.453 1 94.38 204 ASP B N 1
ATOM 4512 C CA . ASP B 1 204 ? 9.422 -10.469 20 1 94.38 204 ASP B CA 1
ATOM 4513 C C . ASP B 1 204 ? 8.266 -9.992 19.125 1 94.38 204 ASP B C 1
ATOM 4515 O O . ASP B 1 204 ? 7.387 -9.258 19.594 1 94.38 204 ASP B O 1
ATOM 4519 N N . MET B 1 205 ? 8.227 -10.406 17.922 1 95.69 205 MET B N 1
ATOM 4520 C CA . MET B 1 205 ? 7.242 -9.922 16.969 1 95.69 205 MET B CA 1
ATOM 4521 C C . MET B 1 205 ? 6.082 -10.906 16.828 1 95.69 205 MET B C 1
ATOM 4523 O O . MET B 1 205 ? 5.316 -10.844 15.867 1 95.69 205 MET B O 1
ATOM 4527 N N . SER B 1 206 ? 6.059 -11.781 17.891 1 92 206 SER B N 1
ATOM 4528 C CA . SER B 1 206 ? 4.93 -12.711 17.875 1 92 206 SER B CA 1
ATOM 4529 C C . SER B 1 206 ? 3.602 -11.961 17.906 1 92 206 SER B C 1
ATOM 4531 O O . SER B 1 206 ? 3.447 -11 18.656 1 92 206 SER B O 1
ATOM 4533 N N . GLY B 1 207 ? 2.682 -12.203 17.031 1 93.38 207 GLY B N 1
ATOM 4534 C CA . GLY B 1 207 ? 1.357 -11.602 17.031 1 93.38 207 GLY B CA 1
ATOM 4535 C C . GLY B 1 207 ? 1.255 -10.391 16.125 1 93.38 207 GLY B C 1
ATOM 4536 O O . GLY B 1 207 ? 0.161 -9.875 15.891 1 93.38 207 GLY B O 1
ATOM 4537 N N . VAL B 1 208 ? 2.432 -9.828 15.719 1 97.38 208 VAL B N 1
ATOM 4538 C CA . VAL B 1 208 ? 2.443 -8.688 14.82 1 97.38 208 VAL B CA 1
ATOM 4539 C C . VAL B 1 208 ? 2.354 -9.164 13.367 1 97.38 208 VAL B C 1
ATOM 4541 O O . VAL B 1 208 ? 3.182 -9.969 12.922 1 97.38 208 VAL B O 1
ATOM 4544 N N . PRO B 1 209 ? 1.312 -8.742 12.633 1 98.06 209 PRO B N 1
ATOM 4545 C CA . PRO B 1 209 ? 1.284 -9.133 11.219 1 98.06 209 PRO B CA 1
ATOM 4546 C C . PRO B 1 209 ? 2.57 -8.766 10.477 1 98.06 209 PRO B C 1
ATOM 4548 O O . PRO B 1 209 ? 3.148 -7.703 10.727 1 98.06 209 PRO B O 1
ATOM 4551 N N . PHE B 1 210 ? 3.006 -9.578 9.555 1 97.44 210 PHE B N 1
ATOM 4552 C CA . PHE B 1 210 ? 4.25 -9.398 8.812 1 97.44 210 PHE B CA 1
ATOM 4553 C C . PHE B 1 210 ? 4.285 -8.031 8.141 1 97.44 210 PHE B C 1
ATOM 4555 O O . PHE B 1 210 ? 5.316 -7.359 8.141 1 97.44 210 PHE B O 1
ATOM 4562 N N . TYR B 1 211 ? 3.195 -7.625 7.629 1 97.94 211 TYR B N 1
ATOM 4563 C CA . TYR B 1 211 ? 3.152 -6.418 6.816 1 97.94 211 TYR B CA 1
ATOM 4564 C C . TYR B 1 211 ? 3.42 -5.18 7.66 1 97.94 211 TYR B C 1
ATOM 4566 O O . TYR B 1 211 ? 3.773 -4.125 7.133 1 97.94 211 TYR B O 1
ATOM 4574 N N . LEU B 1 212 ? 3.217 -5.246 8.977 1 98.44 212 LEU B N 1
ATOM 4575 C CA . LEU B 1 212 ? 3.463 -4.141 9.898 1 98.44 212 LEU B CA 1
ATOM 4576 C C . LEU B 1 212 ? 4.75 -4.363 10.688 1 98.44 212 LEU B C 1
ATOM 4578 O O . LEU B 1 212 ? 5.176 -3.494 11.445 1 98.44 212 LEU B O 1
ATOM 4582 N N . ASP B 1 213 ? 5.41 -5.477 10.555 1 98.56 213 ASP B N 1
ATOM 4583 C CA . ASP B 1 213 ? 6.582 -5.895 11.32 1 98.56 213 ASP B CA 1
ATOM 4584 C C . ASP B 1 213 ? 7.836 -5.16 10.852 1 98.56 213 ASP B C 1
ATOM 4586 O O . ASP B 1 213 ? 8.453 -5.543 9.852 1 98.56 213 ASP B O 1
ATOM 4590 N N . LEU B 1 214 ? 8.258 -4.207 11.625 1 98.81 214 LEU B N 1
ATOM 4591 C CA . LEU B 1 214 ? 9.406 -3.395 11.25 1 98.81 214 LEU B CA 1
ATOM 4592 C C . LEU B 1 214 ? 10.688 -4.227 11.266 1 98.81 214 LEU B C 1
ATOM 4594 O O . LEU B 1 214 ? 11.633 -3.924 10.539 1 98.81 214 LEU B O 1
ATOM 4598 N N . LYS B 1 215 ? 10.758 -5.266 12.086 1 98.5 215 LYS B N 1
ATOM 4599 C CA . LYS B 1 215 ? 11.93 -6.129 12.117 1 98.5 215 LYS B CA 1
ATOM 4600 C C . LYS B 1 215 ? 12.164 -6.801 10.766 1 98.5 215 LYS B C 1
ATOM 4602 O O . LYS B 1 215 ? 13.273 -6.785 10.242 1 98.5 215 LYS B O 1
ATOM 4607 N N . THR B 1 216 ? 11.062 -7.352 10.242 1 98.06 216 THR B N 1
ATOM 4608 C CA . THR B 1 216 ? 11.133 -7.973 8.93 1 98.06 216 THR B CA 1
ATOM 4609 C C . THR B 1 216 ? 11.539 -6.953 7.871 1 98.06 216 THR B C 1
ATOM 4611 O O . THR B 1 216 ? 12.422 -7.219 7.047 1 98.06 216 THR B O 1
ATOM 4614 N N . SER B 1 217 ? 10.93 -5.789 7.887 1 98.5 217 SER B N 1
ATOM 4615 C CA . SER B 1 217 ? 11.234 -4.746 6.914 1 98.5 217 SER B CA 1
ATOM 4616 C C . SER B 1 217 ? 12.703 -4.332 6.992 1 98.5 217 SER B C 1
ATOM 4618 O O . SER B 1 217 ? 13.352 -4.137 5.961 1 98.5 217 SER B O 1
ATOM 4620 N N . LEU B 1 218 ? 13.203 -4.199 8.203 1 98.69 218 LEU B N 1
ATOM 4621 C CA . LEU B 1 218 ? 14.578 -3.752 8.406 1 98.69 218 LEU B CA 1
ATOM 4622 C C . LEU B 1 218 ? 15.562 -4.797 7.91 1 98.69 218 LEU B C 1
ATOM 4624 O O . LEU B 1 218 ? 16.594 -4.453 7.328 1 98.69 218 LEU B O 1
ATOM 4628 N N . LYS B 1 219 ? 15.305 -6.074 8.141 1 98.06 219 LYS B N 1
ATOM 4629 C CA . LYS B 1 219 ? 16.172 -7.141 7.656 1 98.06 219 LYS B CA 1
ATOM 4630 C C . LYS B 1 219 ? 16.312 -7.098 6.137 1 98.06 219 LYS B C 1
ATOM 4632 O O . LYS B 1 219 ? 17.406 -7.297 5.598 1 98.06 219 LYS B O 1
ATOM 4637 N N . PHE B 1 220 ? 15.234 -6.836 5.457 1 98.19 220 PHE B N 1
ATOM 4638 C CA . PHE B 1 220 ? 15.281 -6.73 4.004 1 98.19 220 PHE B CA 1
ATOM 4639 C C . PHE B 1 220 ? 15.953 -5.434 3.572 1 98.19 220 PHE B C 1
ATOM 4641 O O . PHE B 1 220 ? 16.672 -5.398 2.574 1 98.19 220 PHE B O 1
ATOM 4648 N N . LEU B 1 221 ? 15.656 -4.387 4.316 1 98.12 221 LEU B N 1
ATOM 4649 C CA . LEU B 1 221 ? 16.234 -3.082 4.012 1 98.12 221 LEU B CA 1
ATOM 4650 C C . LEU B 1 221 ? 17.75 -3.139 4.035 1 98.12 221 LEU B C 1
ATOM 4652 O O . LEU B 1 221 ? 18.422 -2.436 3.27 1 98.12 221 LEU B O 1
ATOM 4656 N N . GLU B 1 222 ? 18.344 -3.986 4.875 1 96.81 222 GLU B N 1
ATOM 4657 C CA . GLU B 1 222 ? 19.797 -4.145 4.961 1 96.81 222 GLU B CA 1
ATOM 4658 C C . GLU B 1 222 ? 20.391 -4.613 3.633 1 96.81 222 GLU B C 1
ATOM 4660 O O . GLU B 1 222 ? 21.562 -4.375 3.348 1 96.81 222 GLU B O 1
ATOM 4665 N N . LYS B 1 223 ? 19.562 -5.258 2.797 1 96.94 223 LYS B N 1
ATOM 4666 C CA . LYS B 1 223 ? 19.969 -5.723 1.477 1 96.94 223 LYS B CA 1
ATOM 4667 C C . LYS B 1 223 ? 19.438 -4.812 0.379 1 96.94 223 LYS B C 1
ATOM 4669 O O . LYS B 1 223 ? 19.453 -5.172 -0.8 1 96.94 223 LYS B O 1
ATOM 4674 N N . ASN B 1 224 ? 18.875 -3.646 0.777 1 98.06 224 ASN B N 1
ATOM 4675 C CA . ASN B 1 224 ? 18.266 -2.68 -0.125 1 98.06 224 ASN B CA 1
ATOM 4676 C C . ASN B 1 224 ? 17.078 -3.283 -0.864 1 98.06 224 ASN B C 1
ATOM 4678 O O . ASN B 1 224 ? 16.891 -3.045 -2.061 1 98.06 224 ASN B O 1
ATOM 4682 N N . GLU B 1 225 ? 16.312 -4.102 -0.15 1 97.81 225 GLU B N 1
ATOM 4683 C CA . GLU B 1 225 ? 15.133 -4.742 -0.71 1 97.81 225 GLU B CA 1
ATOM 4684 C C . GLU B 1 225 ? 13.898 -4.48 0.155 1 97.81 225 GLU B C 1
ATOM 4686 O O . GLU B 1 225 ? 14.023 -4.039 1.3 1 97.81 225 GLU B O 1
ATOM 4691 N N . THR B 1 226 ? 12.75 -4.582 -0.412 1 97.5 226 THR B N 1
ATOM 4692 C CA . THR B 1 226 ? 11.5 -4.629 0.331 1 97.5 226 THR B CA 1
ATOM 4693 C C . THR B 1 226 ? 11.109 -6.074 0.637 1 97.5 226 THR B C 1
ATOM 4695 O O . THR B 1 226 ? 11.484 -6.992 -0.092 1 97.5 226 THR B O 1
ATOM 4698 N N . ALA B 1 227 ? 10.367 -6.277 1.682 1 95.81 227 ALA B N 1
ATOM 4699 C CA . ALA B 1 227 ? 9.984 -7.625 2.096 1 95.81 227 ALA B CA 1
ATOM 4700 C C . ALA B 1 227 ? 9.008 -8.25 1.101 1 95.81 227 ALA B C 1
ATOM 4702 O O . ALA B 1 227 ? 9 -9.469 0.916 1 95.81 227 ALA B O 1
ATOM 4703 N N . TYR B 1 228 ? 8.203 -7.473 0.439 1 96.19 228 TYR B N 1
ATOM 4704 C CA . TYR B 1 228 ? 7.18 -7.914 -0.5 1 96.19 228 TYR B CA 1
ATOM 4705 C C . TYR B 1 228 ? 7.215 -7.082 -1.777 1 96.19 228 TYR B C 1
ATOM 4707 O O . TYR B 1 228 ? 7.953 -6.098 -1.863 1 96.19 228 TYR B O 1
ATOM 4715 N N . THR B 1 229 ? 6.43 -7.492 -2.773 1 96 229 THR B N 1
ATOM 4716 C CA . THR B 1 229 ? 6.391 -6.715 -4.008 1 96 229 THR B CA 1
ATOM 4717 C C . THR B 1 229 ? 5.879 -5.301 -3.738 1 96 229 THR B C 1
ATOM 4719 O O . THR B 1 229 ? 4.734 -5.117 -3.318 1 96 229 THR B O 1
ATOM 4722 N N . PRO B 1 230 ? 6.711 -4.336 -3.885 1 98.12 230 PRO B N 1
ATOM 4723 C CA . PRO B 1 230 ? 6.293 -2.957 -3.627 1 98.12 230 PRO B CA 1
ATOM 4724 C C . PRO B 1 230 ? 5.629 -2.307 -4.84 1 98.12 230 PRO B C 1
ATOM 4726 O O . PRO B 1 230 ? 5.648 -2.871 -5.934 1 98.12 230 PRO B O 1
ATOM 4729 N N . ALA B 1 231 ? 4.984 -1.176 -4.578 1 98.44 231 ALA B N 1
ATOM 4730 C CA . ALA B 1 231 ? 4.559 -0.307 -5.672 1 98.44 231 ALA B CA 1
ATOM 4731 C C . ALA B 1 231 ? 5.758 0.35 -6.348 1 98.44 231 ALA B C 1
ATOM 4733 O O . ALA B 1 231 ? 6.062 1.519 -6.094 1 98.44 231 ALA B O 1
ATOM 4734 N N . THR B 1 232 ? 6.402 -0.358 -7.25 1 98.06 232 THR B N 1
ATOM 4735 C CA . THR B 1 232 ? 7.695 0.031 -7.805 1 98.06 232 THR B CA 1
ATOM 4736 C C . THR B 1 232 ? 7.617 1.422 -8.43 1 98.06 232 THR B C 1
ATOM 4738 O O . THR B 1 232 ? 8.523 2.236 -8.25 1 98.06 232 THR B O 1
ATOM 4741 N N . GLY B 1 233 ? 6.535 1.686 -9.164 1 97.94 233 GLY B N 1
ATOM 4742 C CA . GLY B 1 233 ? 6.383 3 -9.766 1 97.94 233 GLY B CA 1
ATOM 4743 C C . GLY B 1 233 ? 6.379 4.125 -8.75 1 97.94 233 GLY B C 1
ATOM 4744 O O . GLY B 1 233 ? 7.004 5.168 -8.969 1 97.94 233 GLY B O 1
ATOM 4745 N N . ILE B 1 234 ? 5.73 3.938 -7.645 1 98.69 234 ILE B N 1
ATOM 4746 C CA . ILE B 1 234 ? 5.641 4.992 -6.637 1 98.69 234 ILE B CA 1
ATOM 4747 C C . ILE B 1 234 ? 6.984 5.152 -5.934 1 98.69 234 ILE B C 1
ATOM 4749 O O . ILE B 1 234 ? 7.367 6.262 -5.555 1 98.69 234 ILE B O 1
ATOM 4753 N N . PHE B 1 235 ? 7.746 4.102 -5.781 1 98.81 235 PHE B N 1
ATOM 4754 C CA . PHE B 1 235 ? 9.086 4.211 -5.227 1 98.81 235 PHE B CA 1
ATOM 4755 C C . PHE B 1 235 ? 9.992 5.02 -6.148 1 98.81 235 PHE B C 1
ATOM 4757 O O . PHE B 1 235 ? 10.82 5.801 -5.684 1 98.81 235 PHE B O 1
ATOM 4764 N N . ASN B 1 236 ? 9.852 4.801 -7.457 1 98.69 236 ASN B N 1
ATOM 4765 C CA . ASN B 1 236 ? 10.562 5.641 -8.414 1 98.69 236 ASN B CA 1
ATOM 4766 C C . ASN B 1 236 ? 10.141 7.105 -8.289 1 98.69 236 ASN B C 1
ATOM 4768 O O . ASN B 1 236 ? 10.984 8 -8.344 1 98.69 236 ASN B O 1
ATOM 4772 N N . ALA B 1 237 ? 8.859 7.312 -8.18 1 98.75 237 ALA B N 1
ATOM 4773 C CA . ALA B 1 237 ? 8.336 8.664 -7.992 1 98.75 237 ALA B CA 1
ATOM 4774 C C . ALA B 1 237 ? 8.891 9.297 -6.719 1 98.75 237 ALA B C 1
ATOM 4776 O O . ALA B 1 237 ? 9.234 10.484 -6.703 1 98.75 237 ALA B O 1
ATOM 4777 N N . LEU B 1 238 ? 8.953 8.516 -5.652 1 98.88 238 LEU B N 1
ATOM 4778 C CA . LEU B 1 238 ? 9.508 8.984 -4.391 1 98.88 238 LEU B CA 1
ATOM 4779 C C . LEU B 1 238 ? 10.961 9.438 -4.566 1 98.88 238 LEU B C 1
ATOM 4781 O O . LEU B 1 238 ? 11.375 10.438 -3.988 1 98.88 238 LEU B O 1
ATOM 4785 N N . ASN B 1 239 ? 11.719 8.672 -5.336 1 98.88 239 ASN B N 1
ATOM 4786 C CA . ASN B 1 239 ? 13.109 9.023 -5.605 1 98.88 239 ASN B CA 1
ATOM 4787 C C . ASN B 1 239 ? 13.234 10.422 -6.207 1 98.88 239 ASN B C 1
ATOM 4789 O O . ASN B 1 239 ? 14.055 11.227 -5.758 1 98.88 239 ASN B O 1
ATOM 4793 N N . VAL B 1 240 ? 12.398 10.703 -7.164 1 98.75 240 VAL B N 1
ATOM 4794 C CA . VAL B 1 240 ? 12.414 12 -7.824 1 98.75 240 VAL B CA 1
ATOM 4795 C C . VAL B 1 240 ? 11.953 13.078 -6.848 1 98.75 240 VAL B C 1
ATOM 4797 O O . VAL B 1 240 ? 12.562 14.148 -6.758 1 98.75 240 VAL B O 1
ATOM 4800 N N . ALA B 1 241 ? 10.93 12.82 -6.113 1 98.81 241 ALA B N 1
ATOM 4801 C CA . ALA B 1 241 ? 10.391 13.781 -5.156 1 98.81 241 ALA B CA 1
ATOM 4802 C C . ALA B 1 241 ? 11.422 14.141 -4.09 1 98.81 241 ALA B C 1
ATOM 4804 O O . ALA B 1 241 ? 11.531 15.297 -3.686 1 98.81 241 ALA B O 1
ATOM 4805 N N . LEU B 1 242 ? 12.117 13.125 -3.619 1 98.88 242 LEU B N 1
ATOM 4806 C CA . LEU B 1 242 ? 13.117 13.344 -2.58 1 98.88 242 LEU B CA 1
ATOM 4807 C C . LEU B 1 242 ? 14.289 14.156 -3.117 1 98.88 242 LEU B C 1
ATOM 4809 O O . LEU B 1 242 ? 14.867 14.977 -2.395 1 98.88 242 LEU B O 1
ATOM 4813 N N . LYS B 1 243 ? 14.688 13.93 -4.367 1 98.75 243 LYS B N 1
ATOM 4814 C CA . LYS B 1 243 ? 15.734 14.742 -4.98 1 98.75 243 LYS B CA 1
ATOM 4815 C C . LYS B 1 243 ? 15.312 16.219 -5.055 1 98.75 243 LYS B C 1
ATOM 4817 O O . LYS B 1 243 ? 16.109 17.109 -4.777 1 98.75 243 LYS B O 1
ATOM 4822 N N . ILE B 1 244 ? 14.094 16.438 -5.398 1 98.25 244 ILE B N 1
ATOM 4823 C CA . ILE B 1 244 ? 13.555 17.797 -5.449 1 98.25 244 ILE B CA 1
ATOM 4824 C C . ILE B 1 244 ? 13.578 18.422 -4.051 1 98.25 244 ILE B C 1
ATOM 4826 O O . ILE B 1 244 ? 13.977 19.562 -3.883 1 98.25 244 ILE B O 1
ATOM 4830 N N . LEU B 1 245 ? 13.156 17.656 -3.037 1 98.25 245 LEU B N 1
ATOM 4831 C CA . LEU B 1 245 ? 13.141 18.141 -1.659 1 98.25 245 LEU B CA 1
ATOM 4832 C C . LEU B 1 245 ? 14.555 18.453 -1.177 1 98.25 245 LEU B C 1
ATOM 4834 O O . LEU B 1 245 ? 14.773 19.438 -0.482 1 98.25 245 LEU B O 1
ATOM 4838 N N . LYS B 1 246 ? 15.445 17.562 -1.502 1 97.88 246 LYS B N 1
ATOM 4839 C CA . LYS B 1 246 ? 16.844 17.766 -1.115 1 97.88 246 LYS B CA 1
ATOM 4840 C C . LYS B 1 246 ? 17.391 19.062 -1.71 1 97.88 246 LYS B C 1
ATOM 4842 O O . LYS B 1 246 ? 18.109 19.797 -1.041 1 97.88 246 LYS B O 1
ATOM 4847 N N . ASP B 1 247 ? 17.016 19.328 -2.965 1 96.75 247 ASP B N 1
ATOM 4848 C CA . ASP B 1 247 ? 17.453 20.547 -3.641 1 96.75 247 ASP B CA 1
ATOM 4849 C C . ASP B 1 247 ? 16.828 21.781 -3.008 1 96.75 247 ASP B C 1
ATOM 4851 O O . ASP B 1 247 ? 17.516 22.797 -2.822 1 96.75 247 ASP B O 1
ATOM 4855 N N . GLU B 1 248 ? 15.578 21.734 -2.674 1 95.88 248 GLU B N 1
ATOM 4856 C CA . GLU B 1 248 ? 14.883 22.844 -2.025 1 95.88 248 GLU B CA 1
ATOM 4857 C C . GLU B 1 248 ? 15.281 22.969 -0.558 1 95.88 248 GLU B C 1
ATOM 4859 O O . GLU B 1 248 ? 15.438 24.078 -0.036 1 95.88 248 GLU B O 1
ATOM 4864 N N . THR B 1 249 ? 15.484 21.875 0.091 1 96.44 249 THR B N 1
ATOM 4865 C CA . THR B 1 249 ? 15.758 21.656 1.508 1 96.44 249 THR B CA 1
ATOM 4866 C C . THR B 1 249 ? 14.477 21.75 2.326 1 96.44 249 THR B C 1
ATOM 4868 O O . THR B 1 249 ? 13.516 22.406 1.923 1 96.44 249 THR B O 1
ATOM 4871 N N . ILE B 1 250 ? 14.453 21.125 3.453 1 97.56 250 ILE B N 1
ATOM 4872 C CA . ILE B 1 250 ? 13.297 21.125 4.348 1 97.56 250 ILE B CA 1
ATOM 4873 C C . ILE B 1 250 ? 13.086 22.531 4.918 1 97.56 250 ILE B C 1
ATOM 4875 O O . ILE B 1 250 ? 11.953 23 5.023 1 97.56 250 ILE B O 1
ATOM 4879 N N . GLU B 1 251 ? 14.117 23.203 5.242 1 97.44 251 GLU B N 1
ATOM 4880 C CA . GLU B 1 251 ? 14.047 24.547 5.816 1 97.44 251 GLU B CA 1
ATOM 4881 C C . GLU B 1 251 ? 13.352 25.516 4.867 1 97.44 251 GLU B C 1
ATOM 4883 O O . GLU B 1 251 ? 12.445 26.25 5.27 1 97.44 251 GLU B O 1
ATOM 4888 N N . LYS B 1 252 ? 13.781 25.547 3.646 1 97.12 252 LYS B N 1
ATOM 4889 C CA . LYS B 1 252 ? 13.203 26.469 2.66 1 97.12 252 LYS B CA 1
ATOM 4890 C C . LYS B 1 252 ? 11.75 26.109 2.365 1 97.12 252 LYS B C 1
ATOM 4892 O O . LYS B 1 252 ? 10.906 27 2.229 1 97.12 252 LYS B O 1
ATOM 4897 N N . ARG B 1 253 ? 11.453 24.844 2.244 1 97.62 253 ARG B N 1
ATOM 4898 C CA . ARG B 1 253 ? 10.07 24.438 2.004 1 97.62 253 ARG B CA 1
ATOM 4899 C C . ARG B 1 253 ? 9.18 24.812 3.18 1 97.62 253 ARG B C 1
ATOM 4901 O O . ARG B 1 253 ? 8.07 25.328 2.984 1 97.62 253 ARG B O 1
ATOM 4908 N N . ALA B 1 254 ? 9.688 24.547 4.379 1 98.12 254 ALA B N 1
ATOM 4909 C CA . ALA B 1 254 ? 8.922 24.891 5.574 1 98.12 254 ALA B CA 1
ATOM 4910 C C . ALA B 1 254 ? 8.633 26.391 5.621 1 98.12 254 ALA B C 1
ATOM 4912 O O . ALA B 1 254 ? 7.531 26.797 5.988 1 98.12 254 ALA B O 1
ATOM 4913 N N . LYS B 1 255 ? 9.586 27.141 5.254 1 98 255 LYS B N 1
ATOM 4914 C CA . LYS B 1 255 ? 9.414 28.594 5.234 1 98 255 LYS B CA 1
ATOM 4915 C C . LYS B 1 255 ? 8.367 29.016 4.211 1 98 255 LYS B C 1
ATOM 4917 O O . LYS B 1 255 ? 7.539 29.891 4.48 1 98 255 LYS B O 1
ATOM 4922 N N . ARG B 1 256 ? 8.422 28.422 3.031 1 98.19 256 ARG B N 1
ATOM 4923 C CA . ARG B 1 256 ? 7.457 28.719 1.977 1 98.19 256 ARG B CA 1
ATOM 4924 C C . ARG B 1 256 ? 6.043 28.344 2.406 1 98.19 256 ARG B C 1
ATOM 4926 O O . ARG B 1 256 ? 5.102 29.125 2.219 1 98.19 256 ARG B O 1
ATOM 4933 N N . ILE B 1 257 ? 5.926 27.219 2.998 1 98.62 257 ILE B N 1
ATOM 4934 C CA . ILE B 1 257 ? 4.637 26.703 3.443 1 98.62 257 ILE B CA 1
ATOM 4935 C C . ILE B 1 257 ? 4.078 27.594 4.547 1 98.62 257 ILE B C 1
ATOM 4937 O O . ILE B 1 257 ? 2.906 27.969 4.516 1 98.62 257 ILE B O 1
ATOM 4941 N N . ALA B 1 258 ? 4.914 27.984 5.461 1 98.44 258 ALA B N 1
ATOM 4942 C CA . ALA B 1 258 ? 4.504 28.859 6.551 1 98.44 258 ALA B CA 1
ATOM 4943 C C . ALA B 1 258 ? 4.055 30.219 6.02 1 98.44 258 ALA B C 1
ATOM 4945 O O . ALA B 1 258 ? 3.021 30.75 6.438 1 98.44 258 ALA B O 1
ATOM 4946 N N . ALA B 1 259 ? 4.836 30.766 5.141 1 98.69 259 ALA B N 1
ATOM 4947 C CA . ALA B 1 259 ? 4.492 32.062 4.555 1 98.69 259 ALA B CA 1
ATOM 4948 C C . ALA B 1 259 ? 3.156 31.984 3.816 1 98.69 259 ALA B C 1
ATOM 4950 O O . ALA B 1 259 ? 2.367 32.938 3.855 1 98.69 259 ALA B O 1
ATOM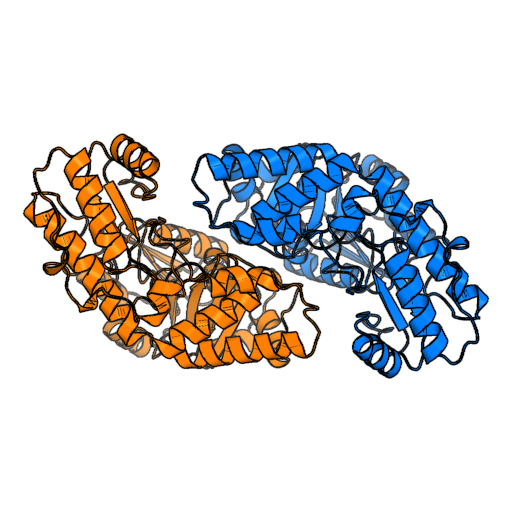 4951 N N . SER B 1 260 ? 2.939 30.906 3.141 1 98.75 260 SER B N 1
ATOM 4952 C CA . SER B 1 260 ? 1.714 30.719 2.371 1 98.75 260 SER B CA 1
ATOM 4953 C C . SER B 1 260 ? 0.493 30.656 3.283 1 98.75 260 SER B C 1
ATOM 4955 O O . SER B 1 260 ? -0.495 31.359 3.049 1 98.75 260 SER B O 1
ATOM 4957 N N . SER B 1 261 ? 0.565 29.844 4.328 1 98.81 261 SER B N 1
ATOM 4958 C CA . SER B 1 261 ? -0.563 29.719 5.242 1 98.81 261 SER B CA 1
ATOM 4959 C C . SER B 1 261 ? -0.812 31.016 6.004 1 98.81 261 SER B C 1
ATOM 4961 O O . SER B 1 261 ? -1.962 31.391 6.246 1 98.81 261 SER B O 1
ATOM 4963 N N . GLU B 1 262 ? 0.247 31.719 6.348 1 98.5 262 GLU B N 1
ATOM 4964 C CA . GLU B 1 262 ? 0.127 32.969 7.062 1 98.5 262 GLU B CA 1
ATOM 4965 C C . GLU B 1 262 ? -0.577 34.031 6.207 1 98.5 262 GLU B C 1
ATOM 4967 O O . GLU B 1 262 ? -1.416 34.781 6.707 1 98.5 262 GLU B O 1
ATOM 4972 N N . PHE B 1 263 ? -0.202 34.094 4.977 1 98.75 263 PHE B N 1
ATOM 4973 C CA . PHE B 1 263 ? -0.825 35.062 4.082 1 98.75 263 PHE B CA 1
ATOM 4974 C C . PHE B 1 263 ? -2.307 34.75 3.902 1 98.75 263 PHE B C 1
ATOM 4976 O O . PHE B 1 263 ? -3.141 35.656 3.928 1 98.75 263 PHE B O 1
ATOM 4983 N N . ILE B 1 264 ? -2.645 33.5 3.688 1 98.69 264 ILE B N 1
ATOM 4984 C CA . ILE B 1 264 ? -4.039 33.094 3.531 1 98.69 264 ILE B CA 1
ATOM 4985 C C . ILE B 1 264 ? -4.832 33.5 4.773 1 98.69 264 ILE B C 1
ATOM 4987 O O . ILE B 1 264 ? -5.906 34.094 4.668 1 98.69 264 ILE B O 1
ATOM 4991 N N . ARG B 1 265 ? -4.309 33.219 5.992 1 98.62 265 ARG B N 1
ATOM 4992 C CA . ARG B 1 265 ? -4.98 33.594 7.234 1 98.62 265 ARG B CA 1
ATOM 4993 C C . ARG B 1 265 ? -5.156 35.094 7.348 1 98.62 265 ARG B C 1
ATOM 4995 O O . ARG B 1 265 ? -6.207 35.562 7.781 1 98.62 265 ARG B O 1
ATOM 5002 N N . LYS B 1 266 ? -4.105 35.781 6.98 1 98.19 266 LYS B N 1
ATOM 5003 C CA . LYS B 1 266 ? -4.152 37.25 7.039 1 98.19 266 LYS B CA 1
ATOM 5004 C C . LYS B 1 266 ? -5.289 37.781 6.184 1 98.19 266 LYS B C 1
ATOM 5006 O O . LYS B 1 266 ? -6.066 38.625 6.637 1 98.19 266 LYS B O 1
ATOM 5011 N N . MET B 1 267 ? -5.406 37.312 4.996 1 98.31 267 MET B N 1
ATOM 5012 C CA . MET B 1 267 ? -6.422 37.781 4.066 1 98.31 267 MET B CA 1
ATOM 5013 C C . MET B 1 267 ? -7.82 37.406 4.547 1 98.31 267 MET B C 1
ATOM 5015 O O . MET B 1 267 ? -8.758 38.188 4.414 1 98.31 267 MET B O 1
ATOM 5019 N N . LEU B 1 268 ? -7.949 36.219 5.066 1 98.44 268 LEU B N 1
ATOM 5020 C CA . LEU B 1 268 ? -9.234 35.781 5.605 1 98.44 268 LEU B CA 1
ATOM 5021 C C . LEU B 1 268 ? -9.633 36.656 6.801 1 98.44 268 LEU B C 1
ATOM 5023 O O . LEU B 1 268 ? -10.766 37.156 6.871 1 98.44 268 LEU B O 1
ATOM 5027 N N . ASN B 1 269 ? -8.711 36.875 7.68 1 97.75 269 ASN B N 1
ATOM 5028 C CA . ASN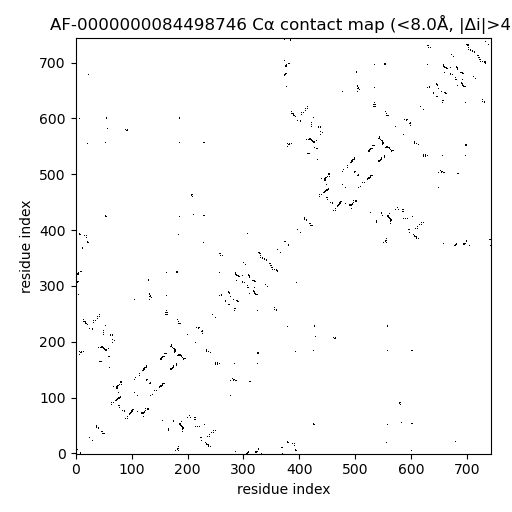 B 1 269 ? -8.953 37.688 8.867 1 97.75 269 ASN B CA 1
ATOM 5029 C C . ASN B 1 269 ? -9.32 39.125 8.508 1 97.75 269 ASN B C 1
ATOM 5031 O O . ASN B 1 269 ? -10.203 39.719 9.133 1 97.75 269 ASN B O 1
ATOM 5035 N N . GLN B 1 270 ? -8.641 39.625 7.562 1 97.25 270 GLN B N 1
ATOM 5036 C CA . GLN B 1 270 ? -8.891 41 7.129 1 97.25 270 GLN B CA 1
ATOM 5037 C C . GLN B 1 270 ? -10.32 41.156 6.602 1 97.25 270 GLN B C 1
ATOM 5039 O O . GLN B 1 270 ? -10.852 42.281 6.566 1 97.25 270 GLN B O 1
ATOM 5044 N N . ASN B 1 271 ? -10.883 40.094 6.203 1 97.38 271 ASN B N 1
ATOM 5045 C CA . ASN B 1 271 ? -12.25 40.125 5.691 1 97.38 271 ASN B CA 1
ATOM 5046 C C . ASN B 1 271 ? -13.227 39.469 6.664 1 97.38 271 ASN B C 1
ATOM 5048 O O . ASN B 1 271 ? -14.25 38.906 6.25 1 97.38 271 ASN B O 1
ATOM 5052 N N . ASN B 1 272 ? -12.875 39.344 7.906 1 96.81 272 ASN B N 1
ATOM 5053 C CA . ASN B 1 272 ? -13.703 38.969 9.047 1 96.81 272 ASN B CA 1
ATOM 5054 C C . ASN B 1 272 ? -14.094 37.5 8.977 1 96.81 272 ASN B C 1
ATOM 5056 O O . ASN B 1 272 ? -15.203 37.125 9.352 1 96.81 272 ASN B O 1
ATOM 5060 N N . ILE B 1 273 ? -13.258 36.75 8.406 1 98 273 ILE B N 1
ATOM 5061 C CA . ILE B 1 273 ? -13.43 35.312 8.43 1 98 273 ILE B CA 1
ATOM 5062 C C . ILE B 1 273 ? -12.57 34.688 9.539 1 98 273 ILE B C 1
ATOM 5064 O O . ILE B 1 273 ? -11.352 34.844 9.539 1 98 273 ILE B O 1
ATOM 5068 N N . GLN B 1 274 ? -13.211 34.031 10.406 1 97.88 274 GLN B N 1
ATOM 5069 C CA . GLN B 1 274 ? -12.531 33.5 11.594 1 97.88 274 GLN B CA 1
ATOM 5070 C C . GLN B 1 274 ? -11.781 32.219 11.273 1 97.88 274 GLN B C 1
ATOM 5072 O O . GLN B 1 274 ? -12.305 31.344 10.57 1 97.88 274 GLN B O 1
ATOM 5077 N N . ILE B 1 275 ? -10.602 32.094 11.789 1 98 275 ILE B N 1
ATOM 5078 C CA . ILE B 1 275 ? -9.766 30.922 11.633 1 98 275 ILE B CA 1
ATOM 5079 C C . ILE B 1 275 ? -9.93 30.016 12.852 1 98 275 ILE B C 1
ATOM 5081 O O . ILE B 1 275 ? -10 30.5 13.984 1 98 275 ILE B O 1
ATOM 5085 N N . PHE B 1 276 ? -10.047 28.688 12.672 1 97 276 PHE B N 1
ATOM 5086 C CA . PHE B 1 276 ? -10.086 27.75 13.797 1 97 276 PHE B CA 1
ATOM 5087 C C . PHE B 1 276 ? -8.734 27.688 14.5 1 97 276 PHE B C 1
ATOM 5089 O O . PHE B 1 276 ? -7.695 27.594 13.852 1 97 276 PHE B O 1
ATOM 5096 N N . GLY B 1 277 ? -8.727 27.719 15.82 1 95.06 277 GLY B N 1
ATOM 5097 C CA . GLY B 1 277 ? -7.5 27.734 16.594 1 95.06 277 GLY B CA 1
ATOM 5098 C C . GLY B 1 277 ? -7.023 29.125 16.953 1 95.06 277 GLY B C 1
ATOM 5099 O O . GLY B 1 277 ? -7.832 30.047 17.078 1 95.06 277 GLY B O 1
ATOM 5100 N N . ASN B 1 278 ? -5.75 29.281 17.25 1 95.62 278 ASN B N 1
ATOM 5101 C CA . ASN B 1 278 ? -5.156 30.578 17.562 1 95.62 278 ASN B CA 1
ATOM 5102 C C . ASN B 1 278 ? -3.707 30.672 17.094 1 95.62 278 ASN B C 1
ATOM 5104 O O . ASN B 1 278 ? -3.168 29.688 16.562 1 95.62 278 ASN B O 1
ATOM 5108 N N . SER B 1 279 ? -3.094 31.75 17.297 1 95.06 279 SER B N 1
ATOM 5109 C CA . SER B 1 279 ? -1.784 32.062 16.719 1 95.06 279 SER B CA 1
ATOM 5110 C C . SER B 1 279 ? -0.719 31.094 17.25 1 95.06 279 SER B C 1
ATOM 5112 O O . SER B 1 279 ? 0.287 30.844 16.578 1 95.06 279 SER B O 1
ATOM 5114 N N . ASP B 1 280 ? -0.996 30.469 18.359 1 95.56 280 ASP B N 1
ATOM 5115 C CA . ASP B 1 280 ? -0.01 29.578 18.969 1 95.56 280 ASP B CA 1
ATOM 5116 C C . ASP B 1 280 ? -0.189 28.156 18.469 1 95.56 280 ASP B C 1
ATOM 5118 O O . ASP B 1 280 ? 0.686 27.312 18.672 1 95.56 280 ASP B O 1
ATOM 5122 N N . THR B 1 281 ? -1.306 27.906 17.75 1 97.81 281 THR B N 1
ATOM 5123 C CA . THR B 1 281 ? -1.599 26.516 17.422 1 97.81 281 THR B CA 1
ATOM 5124 C C . THR B 1 281 ? -1.858 26.359 15.922 1 97.81 281 THR B C 1
ATOM 5126 O O . THR B 1 281 ? -2.014 25.234 15.43 1 97.81 281 THR B O 1
ATOM 5129 N N . TYR B 1 282 ? -1.843 27.438 15.18 1 98.25 282 TYR B N 1
ATOM 5130 C CA . TYR B 1 282 ? -2.158 27.359 13.758 1 98.25 282 TYR B CA 1
ATOM 5131 C C . TYR B 1 282 ? -1.206 26.406 13.047 1 98.25 282 TYR B C 1
ATOM 5133 O O . TYR B 1 282 ? 0.013 26.5 13.211 1 98.25 282 TYR B O 1
ATOM 5141 N N . SER B 1 283 ? -1.766 25.469 12.281 1 98.56 283 SER B N 1
ATOM 5142 C CA . SER B 1 283 ? -0.969 24.609 11.406 1 98.56 283 SER B CA 1
ATOM 5143 C C . SER B 1 283 ? -0.432 25.391 10.211 1 98.56 283 SER B C 1
ATOM 5145 O O . SER B 1 283 ? -1.145 26.219 9.633 1 98.56 283 SER B O 1
ATOM 5147 N N . SER B 1 284 ? 0.798 25.172 9.836 1 98.25 284 SER B N 1
ATOM 5148 C CA . SER B 1 284 ? 1.34 25.75 8.617 1 98.25 284 SER B CA 1
ATOM 5149 C C . SER B 1 284 ? 0.855 25 7.383 1 98.25 284 SER B C 1
ATOM 5151 O O . SER B 1 284 ? 0.842 25.547 6.277 1 98.25 284 SER B O 1
ATOM 5153 N N . THR B 1 285 ? 0.458 23.734 7.574 1 98.62 285 THR B N 1
ATOM 5154 C CA . THR B 1 285 ? 0.239 22.875 6.41 1 98.62 285 THR B CA 1
ATOM 5155 C C . THR B 1 285 ? -1.247 22.797 6.066 1 98.62 285 THR B C 1
ATOM 5157 O O . THR B 1 285 ? -1.619 22.312 4.996 1 98.62 285 THR B O 1
ATOM 5160 N N . VAL B 1 286 ? -2.096 23.281 6.945 1 98.69 286 VAL B N 1
ATOM 5161 C CA . VAL B 1 286 ? -3.531 23.328 6.695 1 98.69 286 VAL B CA 1
ATOM 5162 C C . VAL B 1 286 ? -4.129 24.578 7.34 1 98.69 286 VAL B C 1
ATOM 5164 O O . VAL B 1 286 ? -3.904 24.844 8.523 1 98.69 286 VAL B O 1
ATOM 5167 N N . VAL B 1 287 ? -4.848 25.375 6.645 1 98.75 287 VAL B N 1
ATOM 5168 C CA . VAL B 1 287 ? -5.637 26.469 7.199 1 98.75 287 VAL B CA 1
ATOM 5169 C C . VAL B 1 287 ? -7.094 26.031 7.34 1 98.75 287 VAL B C 1
ATOM 5171 O O . VAL B 1 287 ? -7.73 25.656 6.359 1 98.75 287 VAL B O 1
ATOM 5174 N N . CYS B 1 288 ? -7.566 26.031 8.516 1 98.69 288 CYS B N 1
ATOM 5175 C CA . CYS B 1 288 ? -8.953 25.688 8.812 1 98.69 288 CYS B CA 1
ATOM 5176 C C . CYS B 1 288 ? -9.734 26.922 9.258 1 98.69 288 CYS B C 1
ATOM 5178 O O . CYS B 1 288 ? -9.359 27.594 10.219 1 98.69 288 CYS B O 1
ATOM 5180 N N . PHE B 1 289 ? -10.812 27.266 8.523 1 98.75 289 PHE B N 1
ATOM 5181 C CA . PHE B 1 289 ? -11.555 28.484 8.852 1 98.75 289 PHE B CA 1
ATOM 5182 C C . PHE B 1 289 ? -13.055 28.234 8.805 1 98.75 289 PHE B C 1
ATOM 5184 O O . PHE B 1 289 ? -13.508 27.281 8.172 1 98.75 289 PHE B O 1
ATOM 5191 N N . TYR B 1 290 ? -13.758 29.062 9.523 1 98.31 290 TYR B N 1
ATOM 5192 C CA . TYR B 1 290 ? -15.195 28.906 9.656 1 98.31 290 TYR B CA 1
ATOM 5193 C C . TYR B 1 290 ? -15.922 29.391 8.414 1 98.31 290 TYR B C 1
ATOM 5195 O O . TYR B 1 290 ? -15.555 30.422 7.84 1 98.31 290 TYR B O 1
ATOM 5203 N N . ASP B 1 291 ? -16.859 28.656 7.984 1 98.19 291 ASP B N 1
ATOM 5204 C CA . ASP B 1 291 ? -17.797 29 6.918 1 98.19 291 ASP B CA 1
ATOM 5205 C C . ASP B 1 291 ? -19.094 28.203 7.051 1 98.19 291 ASP B C 1
ATOM 5207 O O . ASP B 1 291 ? -19.109 27 6.797 1 98.19 291 ASP B O 1
ATOM 5211 N N . ASN B 1 292 ? -20.188 28.828 7.41 1 95.62 292 ASN B N 1
ATOM 5212 C CA . ASN B 1 292 ? -21.453 28.156 7.668 1 95.62 292 ASN B CA 1
ATOM 5213 C C . ASN B 1 292 ? -22.062 27.609 6.383 1 95.62 292 ASN B C 1
ATOM 5215 O O . ASN B 1 292 ? -22.984 26.781 6.43 1 95.62 292 ASN B O 1
ATOM 5219 N N . ASN B 1 293 ? -21.609 28.047 5.285 1 96.75 293 ASN B N 1
ATOM 5220 C CA . ASN B 1 293 ? -22.047 27.547 3.988 1 96.75 293 ASN B CA 1
ATOM 5221 C C . ASN B 1 293 ? -20.953 26.734 3.303 1 96.75 293 ASN B C 1
ATOM 5223 O O . ASN B 1 293 ? -20.797 26.812 2.084 1 96.75 293 ASN B O 1
ATOM 5227 N N . ASN B 1 294 ? -20.234 26.031 4.145 1 96.5 294 ASN B N 1
ATOM 5228 C CA . ASN B 1 294 ? -19.031 25.359 3.658 1 96.5 294 ASN B CA 1
ATOM 5229 C C . ASN B 1 294 ? -19.359 24.359 2.551 1 96.5 294 ASN B C 1
ATOM 5231 O O . ASN B 1 294 ? -18.641 24.266 1.557 1 96.5 294 ASN B O 1
ATOM 5235 N N . SER B 1 295 ? -20.453 23.594 2.627 1 96.25 295 SER B N 1
ATOM 5236 C CA . SER B 1 295 ? -20.781 22.578 1.63 1 96.25 295 SER B CA 1
ATOM 5237 C C . SER B 1 295 ? -21.016 23.203 0.259 1 96.25 295 SER B C 1
ATOM 5239 O O . SER B 1 295 ? -20.5 22.719 -0.749 1 96.25 295 SER B O 1
ATOM 5241 N N . GLU B 1 296 ? -21.766 24.25 0.253 1 96.88 296 GLU B N 1
ATOM 5242 C CA . GLU B 1 296 ? -22.047 24.938 -1 1 96.88 296 GLU B CA 1
ATOM 5243 C C . GLU B 1 296 ? -20.781 25.562 -1.574 1 96.88 296 GLU B C 1
ATOM 5245 O O . GLU B 1 296 ? -20.516 25.469 -2.777 1 96.88 296 GLU B O 1
ATOM 5250 N N . LYS B 1 297 ? -19.984 26.234 -0.736 1 97.75 297 LYS B N 1
ATOM 5251 C CA . LYS B 1 297 ? -18.766 26.891 -1.188 1 97.75 297 LYS B CA 1
ATOM 5252 C C . LYS B 1 297 ? -17.781 25.859 -1.769 1 97.75 297 LYS B C 1
ATOM 5254 O O . LYS B 1 297 ? -17.141 26.125 -2.787 1 97.75 297 LYS B O 1
ATOM 5259 N N . ILE B 1 298 ? -17.656 24.75 -1.104 1 97.25 298 ILE B N 1
ATOM 5260 C CA . ILE B 1 298 ? -16.75 23.703 -1.536 1 97.25 298 ILE B CA 1
ATOM 5261 C C . ILE B 1 298 ? -17.172 23.188 -2.9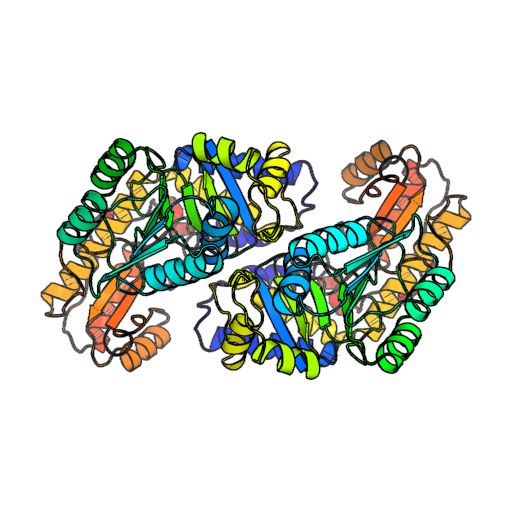1 1 97.25 298 ILE B C 1
ATOM 5263 O O . ILE B 1 298 ? -16.328 23 -3.795 1 97.25 298 ILE B O 1
ATOM 5267 N N . LYS B 1 299 ? -18.438 22.984 -3.096 1 96.25 299 LYS B N 1
ATOM 5268 C CA . LYS B 1 299 ? -18.953 22.531 -4.383 1 96.25 299 LYS B CA 1
ATOM 5269 C C . LYS B 1 299 ? -18.672 23.547 -5.48 1 96.25 299 LYS B C 1
ATOM 5271 O O . LYS B 1 299 ? -18.234 23.188 -6.574 1 96.25 299 LYS B O 1
ATOM 5276 N N . LEU B 1 300 ? -18.906 24.812 -5.199 1 97.75 300 LEU B N 1
ATOM 5277 C CA . LEU B 1 300 ? -18.719 25.859 -6.184 1 97.75 300 LEU B CA 1
ATOM 5278 C C . LEU B 1 300 ? -17.234 26.047 -6.512 1 97.75 300 LEU B C 1
ATOM 5280 O O . LEU B 1 300 ? -16.875 26.328 -7.656 1 97.75 300 LEU B O 1
ATOM 5284 N N . LEU B 1 301 ? -16.359 25.953 -5.492 1 97.88 301 LEU B N 1
ATOM 5285 C CA . LEU B 1 301 ? -14.93 26 -5.734 1 97.88 301 LEU B CA 1
ATOM 5286 C C . LEU B 1 301 ? -14.492 24.844 -6.645 1 97.88 301 LEU B C 1
ATOM 5288 O O . LEU B 1 301 ? -13.664 25.031 -7.535 1 97.88 301 LEU B O 1
ATOM 5292 N N . ALA B 1 302 ? -15.023 23.672 -6.371 1 95.94 302 ALA B N 1
ATOM 5293 C CA . ALA B 1 302 ? -14.703 22.5 -7.184 1 95.94 302 ALA B CA 1
ATOM 5294 C C . ALA B 1 302 ? -15.086 22.734 -8.641 1 95.94 302 ALA B C 1
ATOM 5296 O O . ALA B 1 302 ? -14.406 22.266 -9.555 1 95.94 302 ALA B O 1
ATOM 5297 N N . GLU B 1 303 ? -16.188 23.375 -8.898 1 95.88 303 GLU B N 1
ATOM 5298 C CA . GLU B 1 303 ? -16.609 23.703 -10.25 1 95.88 303 GLU B CA 1
ATOM 5299 C C . GLU B 1 303 ? -15.609 24.609 -10.945 1 95.88 303 GLU B C 1
ATOM 5301 O O . GLU B 1 303 ? -15.578 24.688 -12.18 1 95.88 303 GLU B O 1
ATOM 5306 N N . LYS B 1 304 ? -14.859 25.344 -10.148 1 95.81 304 LYS B N 1
ATOM 5307 C CA . LYS B 1 304 ? -13.797 26.203 -10.68 1 95.81 304 LYS B CA 1
ATOM 5308 C C . LYS B 1 304 ? -12.445 25.484 -10.656 1 95.81 304 LYS B C 1
ATOM 5310 O O . LYS B 1 304 ? -11.398 26.125 -10.75 1 95.81 304 LYS B O 1
ATOM 5315 N N . ASN B 1 305 ? -12.438 24.156 -10.367 1 94.06 305 ASN B N 1
ATOM 5316 C CA . ASN B 1 305 ? -11.273 23.281 -10.359 1 94.06 305 ASN B CA 1
ATOM 5317 C C . ASN B 1 305 ? -10.352 23.578 -9.18 1 94.06 305 ASN B C 1
ATOM 5319 O O . ASN B 1 305 ? -9.133 23.469 -9.297 1 94.06 305 ASN B O 1
ATOM 5323 N N . ILE B 1 306 ? -10.914 24.109 -8.141 1 96.69 306 ILE B N 1
ATOM 5324 C CA . ILE B 1 306 ? -10.227 24.266 -6.863 1 96.69 306 ILE B CA 1
ATOM 5325 C C . ILE B 1 306 ? -10.805 23.312 -5.836 1 96.69 306 ILE B C 1
ATOM 5327 O O . ILE B 1 306 ? -11.93 23.5 -5.359 1 96.69 306 ILE B O 1
ATOM 5331 N N . VAL B 1 307 ? -10.016 22.328 -5.441 1 96.56 307 VAL B N 1
ATOM 5332 C CA . VAL B 1 307 ? -10.523 21.266 -4.578 1 96.56 307 VAL B CA 1
ATOM 5333 C C . VAL B 1 307 ? -10.047 21.5 -3.145 1 96.56 307 VAL B C 1
ATOM 5335 O O . VAL B 1 307 ? -8.844 21.5 -2.879 1 96.56 307 VAL B O 1
ATOM 5338 N N . VAL B 1 308 ? -10.945 21.75 -2.258 1 97.25 308 VAL B N 1
ATOM 5339 C CA . VAL B 1 308 ? -10.664 21.938 -0.837 1 97.25 308 VAL B CA 1
ATOM 5340 C C . VAL B 1 308 ? -11.484 20.953 -0.016 1 97.25 308 VAL B C 1
ATOM 5342 O O . VAL B 1 308 ? -12.203 20.109 -0.574 1 97.25 308 VAL B O 1
ATOM 5345 N N . ALA B 1 309 ? -11.289 20.938 1.347 1 96.31 309 ALA B N 1
ATOM 5346 C CA . ALA B 1 309 ? -11.93 19.922 2.174 1 96.31 309 ALA B CA 1
ATOM 5347 C C . ALA B 1 309 ? -12.703 20.547 3.322 1 96.31 309 ALA B C 1
ATOM 5349 O O . ALA B 1 309 ? -12.43 21.688 3.713 1 96.31 309 ALA B O 1
ATOM 5350 N N . LYS B 1 310 ? -13.672 19.828 3.803 1 95.25 310 LYS B N 1
ATOM 5351 C CA . LYS B 1 310 ? -14.359 20.203 5.039 1 95.25 310 LYS B CA 1
ATOM 5352 C C . LYS B 1 310 ? -13.516 19.859 6.262 1 95.25 310 LYS B C 1
ATOM 5354 O O . LYS B 1 310 ? -12.594 19.047 6.176 1 95.25 310 LYS B O 1
ATOM 5359 N N . GLY B 1 311 ? -13.875 20.547 7.355 1 93.38 311 GLY B N 1
ATOM 5360 C CA . GLY B 1 311 ? -13.344 20.062 8.617 1 93.38 311 GLY B CA 1
ATOM 5361 C C . GLY B 1 311 ? -13.773 18.641 8.922 1 93.38 311 GLY B C 1
ATOM 5362 O O . GLY B 1 311 ? -14.633 18.078 8.242 1 93.38 311 GLY B O 1
ATOM 5363 N N . MET B 1 312 ? -13.133 18 9.891 1 93.44 312 MET B N 1
ATOM 5364 C CA . MET B 1 312 ? -13.469 16.641 10.266 1 93.44 312 MET B CA 1
ATOM 5365 C C . MET B 1 312 ? -14.172 16.594 11.625 1 93.44 312 MET B C 1
ATOM 5367 O O . MET B 1 312 ? -14 17.5 12.438 1 93.44 312 MET B O 1
ATOM 5371 N N . GLY B 1 313 ? -14.945 15.562 11.812 1 91.75 313 GLY B N 1
ATOM 5372 C CA . GLY B 1 313 ? -15.578 15.352 13.102 1 91.75 313 GLY B CA 1
ATOM 5373 C C . GLY B 1 313 ? -16.609 16.422 13.438 1 91.75 313 GLY B C 1
ATOM 5374 O O . GLY B 1 313 ? -17.5 16.703 12.633 1 91.75 313 GLY B O 1
ATOM 5375 N N . MET B 1 314 ? -16.422 17.062 14.562 1 89.38 314 MET B N 1
ATOM 5376 C CA . MET B 1 314 ? -17.438 17.953 15.117 1 89.38 314 MET B CA 1
ATOM 5377 C C . MET B 1 314 ? -17.484 19.281 14.359 1 89.38 314 MET B C 1
ATOM 5379 O O . MET B 1 314 ? -18.484 19.984 14.391 1 89.38 314 MET B O 1
ATOM 5383 N N . ILE B 1 315 ? -16.391 19.547 13.594 1 93.94 315 ILE B N 1
ATOM 5384 C CA . ILE B 1 315 ? -16.359 20.859 12.953 1 93.94 315 ILE B CA 1
ATOM 5385 C C . ILE B 1 315 ? -16.578 20.719 11.453 1 93.94 315 ILE B C 1
ATOM 5387 O O . ILE B 1 315 ? -16.359 21.656 10.68 1 93.94 315 ILE B O 1
ATOM 5391 N N . SER B 1 316 ? -17.016 19.547 10.992 1 94.06 316 SER B N 1
ATOM 5392 C CA . SER B 1 316 ? -17.188 19.25 9.57 1 94.06 316 SER B CA 1
ATOM 5393 C C . SER B 1 316 ? -18.297 20.109 8.969 1 94.06 316 SER B C 1
ATOM 5395 O O . SER B 1 316 ? -18.266 20.438 7.777 1 94.06 316 SER B O 1
ATOM 5397 N N . GLY B 1 317 ? -19.203 20.547 9.695 1 94.88 317 GLY B N 1
ATOM 5398 C CA . GLY B 1 317 ? -20.375 21.219 9.172 1 94.88 317 GLY B CA 1
ATOM 5399 C C . GLY B 1 317 ? -20.203 22.719 9.023 1 94.88 317 GLY B C 1
ATOM 5400 O O . GLY B 1 317 ? -21.016 23.375 8.367 1 94.88 317 GLY B O 1
ATOM 5401 N N . ASN B 1 318 ? -19.109 23.203 9.539 1 97.12 318 ASN B N 1
ATOM 5402 C CA . ASN B 1 318 ? -19.047 24.656 9.547 1 97.12 318 ASN B CA 1
ATOM 5403 C C . ASN B 1 318 ? -17.641 25.172 9.305 1 97.12 318 ASN B C 1
ATOM 5405 O O . ASN B 1 318 ? -17.297 26.297 9.672 1 97.12 318 ASN B O 1
ATOM 5409 N N . THR B 1 319 ? -16.766 24.312 8.781 1 98.31 319 THR B N 1
ATOM 5410 C CA . THR B 1 319 ? -15.414 24.766 8.492 1 98.31 319 THR B CA 1
ATOM 5411 C C . THR B 1 319 ? -14.953 24.266 7.125 1 98.31 319 THR B C 1
ATOM 5413 O O . THR B 1 319 ? -15.492 23.281 6.609 1 98.31 319 THR B O 1
ATOM 5416 N N . ILE B 1 320 ? -14.047 24.953 6.531 1 98.56 320 ILE B N 1
ATOM 5417 C CA . ILE B 1 320 ? -13.312 24.594 5.324 1 98.56 320 ILE B CA 1
ATOM 5418 C C . ILE B 1 320 ? -11.828 24.469 5.637 1 98.56 320 ILE B C 1
ATOM 5420 O O . ILE B 1 320 ? -11.273 25.25 6.406 1 98.56 320 ILE B O 1
ATOM 5424 N N . ARG B 1 321 ? -11.219 23.453 5.18 1 98.44 321 ARG B N 1
ATOM 5425 C CA . ARG B 1 321 ? -9.781 23.25 5.301 1 98.44 321 ARG B CA 1
ATOM 5426 C C . ARG B 1 321 ? -9.086 23.422 3.953 1 98.44 321 ARG B C 1
ATOM 5428 O O . ARG B 1 321 ? -9.508 22.828 2.957 1 98.44 321 ARG B O 1
ATOM 5435 N N . ILE B 1 322 ? -8.039 24.188 3.967 1 98.12 322 ILE B N 1
ATOM 5436 C CA . ILE B 1 322 ? -7.184 24.359 2.801 1 98.12 322 ILE B CA 1
ATOM 5437 C C . ILE B 1 322 ? -5.801 23.781 3.084 1 98.12 322 ILE B C 1
ATOM 5439 O O . ILE B 1 322 ? -5.125 24.203 4.023 1 98.12 322 ILE B O 1
ATOM 5443 N N . GLY B 1 323 ? -5.402 22.797 2.285 1 98.19 323 GLY B N 1
ATOM 5444 C CA . GLY B 1 323 ? -4.055 22.266 2.404 1 98.19 323 GLY B CA 1
ATOM 5445 C C . GLY B 1 323 ? -3 23.188 1.826 1 98.19 323 GLY B C 1
ATOM 5446 O O . GLY B 1 323 ? -3.059 23.547 0.647 1 98.19 323 GLY B O 1
ATOM 5447 N N . THR B 1 324 ? -2.111 23.656 2.617 1 98.38 324 THR B N 1
ATOM 5448 C CA . THR B 1 324 ? -0.954 24.438 2.211 1 98.38 324 THR B CA 1
ATOM 5449 C C . THR B 1 324 ? 0.325 23.625 2.309 1 98.38 324 THR B C 1
ATOM 5451 O O . THR B 1 324 ? 1.24 23.969 3.059 1 98.38 324 THR B O 1
ATOM 5454 N N . MET B 1 325 ? 0.46 22.578 1.507 1 97.44 325 MET B N 1
ATOM 5455 C CA . MET B 1 325 ? 1.488 21.547 1.644 1 97.44 325 MET B CA 1
ATOM 5456 C C . MET B 1 325 ? 2.309 21.422 0.365 1 97.44 325 MET B C 1
ATOM 5458 O O . MET B 1 325 ? 1.872 21.859 -0.703 1 97.44 325 MET B O 1
ATOM 5462 N N . GLY B 1 326 ? 3.424 20.844 0.487 1 96.88 326 GLY B N 1
ATOM 5463 C CA . GLY B 1 326 ? 4.219 20.391 -0.646 1 96.88 326 GLY B CA 1
ATOM 5464 C C . GLY B 1 326 ? 4.566 21.5 -1.612 1 96.88 326 GLY B C 1
ATOM 5465 O O . GLY B 1 326 ? 5.422 22.344 -1.32 1 96.88 326 GLY B O 1
ATOM 5466 N N . MET B 1 327 ? 3.725 21.609 -2.68 1 97.25 327 MET B N 1
ATOM 5467 C CA . MET B 1 327 ? 4.07 22.516 -3.777 1 97.25 327 MET B CA 1
ATOM 5468 C C . MET B 1 327 ? 3.178 23.75 -3.771 1 97.25 327 MET B C 1
ATOM 5470 O O . MET B 1 327 ? 2.996 24.391 -4.809 1 97.25 327 MET B O 1
ATOM 5474 N N . ILE B 1 328 ? 2.557 24.047 -2.662 1 97.62 328 ILE B N 1
ATOM 5475 C CA . ILE B 1 328 ? 1.801 25.297 -2.541 1 97.62 328 ILE B CA 1
ATOM 5476 C C . ILE B 1 328 ? 2.664 26.469 -2.998 1 97.62 328 ILE B C 1
ATOM 5478 O O . ILE B 1 328 ? 3.871 26.484 -2.754 1 97.62 328 ILE B O 1
ATOM 5482 N N . ASN B 1 329 ? 2.029 27.438 -3.662 1 97.31 329 ASN B N 1
ATOM 5483 C CA . ASN B 1 329 ? 2.756 28.578 -4.195 1 97.31 329 ASN B CA 1
ATOM 5484 C C . ASN B 1 329 ? 1.842 29.781 -4.371 1 97.31 329 ASN B C 1
ATOM 5486 O O . ASN B 1 329 ? 0.633 29.688 -4.152 1 97.31 329 ASN B O 1
ATOM 5490 N N . ASP B 1 330 ? 2.424 30.875 -4.832 1 97.75 330 ASP B N 1
ATOM 5491 C CA . ASP B 1 330 ? 1.734 32.156 -4.945 1 97.75 330 ASP B CA 1
ATOM 5492 C C . ASP B 1 330 ? 0.566 32.062 -5.922 1 97.75 330 ASP B C 1
ATOM 5494 O O . ASP B 1 330 ? -0.487 32.656 -5.695 1 97.75 330 ASP B O 1
ATOM 5498 N N . VAL B 1 331 ? 0.717 31.297 -6.984 1 97.06 331 VAL B N 1
ATOM 5499 C CA . VAL B 1 331 ? -0.323 31.188 -8 1 97.06 331 VAL B CA 1
ATOM 5500 C C . VAL B 1 331 ? -1.546 30.484 -7.414 1 97.06 331 VAL B C 1
ATOM 5502 O O . VAL B 1 331 ? -2.678 30.938 -7.605 1 97.06 331 VAL B O 1
ATOM 5505 N N . TYR B 1 332 ? -1.332 29.422 -6.68 1 97.19 332 TYR B N 1
ATOM 5506 C CA . TYR B 1 332 ? -2.41 28.672 -6.055 1 97.19 332 TYR B CA 1
ATOM 5507 C C . TYR B 1 332 ? -3.139 29.516 -5.016 1 97.19 332 TYR B C 1
ATOM 5509 O O . TYR B 1 332 ? -4.367 29.484 -4.938 1 97.19 332 TYR B O 1
ATOM 5517 N N . ILE B 1 333 ? -2.344 30.297 -4.258 1 97.88 333 ILE B N 1
ATOM 5518 C CA . ILE B 1 333 ? -2.881 31.141 -3.203 1 97.88 333 ILE B CA 1
ATOM 5519 C C . ILE B 1 333 ? -3.822 32.188 -3.809 1 97.88 333 ILE B C 1
ATOM 5521 O O . ILE B 1 333 ? -4.953 32.344 -3.344 1 97.88 333 ILE B O 1
ATOM 5525 N N . LYS B 1 334 ? -3.373 32.844 -4.812 1 98 334 LYS B N 1
ATOM 5526 C CA . LYS B 1 334 ? -4.164 33.875 -5.461 1 98 334 LYS B CA 1
ATOM 5527 C C . LYS B 1 334 ? -5.457 33.312 -6.039 1 98 334 LYS B C 1
ATOM 5529 O O . LYS B 1 334 ? -6.531 33.875 -5.859 1 98 334 LYS B O 1
ATOM 5534 N N . LYS B 1 335 ? -5.34 32.156 -6.734 1 97.25 335 LYS B N 1
ATOM 5535 C CA . LYS B 1 335 ? -6.5 31.547 -7.371 1 97.25 335 LYS B CA 1
ATOM 5536 C C . LYS B 1 335 ? -7.555 31.156 -6.34 1 97.25 335 LYS B C 1
ATOM 5538 O O . LYS B 1 335 ? -8.75 31.391 -6.547 1 97.25 335 LYS B O 1
ATOM 5543 N N . PHE B 1 336 ? -7.105 30.656 -5.258 1 98 336 PHE B N 1
ATOM 5544 C CA . PHE B 1 336 ? -8.031 30.234 -4.215 1 98 336 PHE B CA 1
ATOM 5545 C C . PHE B 1 336 ? -8.727 31.438 -3.592 1 98 336 PHE B C 1
ATOM 5547 O O . PHE B 1 336 ? -9.953 31.5 -3.539 1 98 336 PHE B O 1
ATOM 5554 N N . LEU B 1 337 ? -7.918 32.406 -3.121 1 98.5 337 LEU B N 1
ATOM 5555 C CA . LEU B 1 337 ? -8.469 33.562 -2.395 1 98.5 337 LEU B CA 1
ATOM 5556 C C . LEU B 1 337 ? -9.406 34.344 -3.283 1 98.5 337 LEU B C 1
ATOM 5558 O O . LEU B 1 337 ? -10.492 34.75 -2.852 1 98.5 337 LEU B O 1
ATOM 5562 N N . ASP B 1 338 ? -9.031 34.562 -4.535 1 98.25 338 ASP B N 1
ATOM 5563 C CA . ASP B 1 338 ? -9.891 35.281 -5.457 1 98.25 338 ASP B CA 1
ATOM 5564 C C . ASP B 1 338 ? -11.227 34.594 -5.66 1 98.25 338 ASP B C 1
ATOM 5566 O O . ASP B 1 338 ? -12.281 35.219 -5.629 1 98.25 338 ASP B O 1
ATOM 5570 N N . ALA B 1 339 ? -11.148 33.281 -5.867 1 98.06 339 ALA B N 1
ATOM 5571 C CA . ALA B 1 339 ? -12.367 32.5 -6.086 1 98.06 339 ALA B CA 1
ATOM 5572 C C . ALA B 1 339 ? -13.242 32.5 -4.836 1 98.06 339 ALA B C 1
ATOM 5574 O O . ALA B 1 339 ? -14.461 32.656 -4.922 1 98.06 339 ALA B O 1
ATOM 5575 N N . TYR B 1 340 ? -12.648 32.312 -3.672 1 98.31 340 TYR B N 1
ATOM 5576 C CA . TYR B 1 340 ? -13.398 32.219 -2.422 1 98.31 340 TYR B CA 1
ATOM 5577 C C . TYR B 1 340 ? -14.078 33.531 -2.1 1 98.31 340 TYR B C 1
ATOM 5579 O O . TYR B 1 340 ? -15.25 33.562 -1.71 1 98.31 340 TYR B O 1
ATOM 5587 N N . PHE B 1 341 ? -13.344 34.625 -2.221 1 98.25 341 PHE B N 1
ATOM 5588 C CA . PHE B 1 341 ? -13.906 35.938 -1.926 1 98.25 341 PHE B CA 1
ATOM 5589 C C . PHE B 1 341 ? -15.039 36.281 -2.887 1 98.25 341 PHE B C 1
ATOM 5591 O O . PHE B 1 341 ? -16.078 36.812 -2.477 1 98.25 341 PHE B O 1
ATOM 5598 N N . SER B 1 342 ? -14.82 35.938 -4.105 1 97.62 342 SER B N 1
ATOM 5599 C CA . SER B 1 342 ? -15.875 36.156 -5.086 1 97.62 342 SER B CA 1
ATOM 5600 C C . SER B 1 342 ? -17.141 35.375 -4.711 1 97.62 342 SER B C 1
ATOM 5602 O O . SER B 1 342 ? -18.234 35.969 -4.711 1 97.62 342 SER B O 1
ATOM 5604 N N . LEU B 1 343 ? -16.969 34.125 -4.391 1 97.44 343 LEU B N 1
ATOM 5605 C CA . LEU B 1 343 ? -18.094 33.281 -4.051 1 97.44 343 LEU B CA 1
ATOM 5606 C C . LEU B 1 343 ? -18.75 33.75 -2.75 1 97.44 343 LEU B C 1
ATOM 5608 O O . LEU B 1 343 ? -19.922 33.438 -2.494 1 97.44 343 LEU B O 1
ATOM 5612 N N . SER B 1 344 ? -18.016 34.5 -1.922 1 96.88 344 SER B N 1
ATOM 5613 C CA . SER B 1 344 ? -18.5 34.969 -0.626 1 96.88 344 SER B CA 1
ATOM 5614 C C . SER B 1 344 ? -19.016 36.406 -0.708 1 96.88 344 SER B C 1
ATOM 5616 O O . SER B 1 344 ? -19.328 37.031 0.316 1 96.88 344 SER B O 1
ATOM 5618 N N . ASN B 1 345 ? -19.062 36.938 -1.868 1 96.12 345 ASN B N 1
ATOM 5619 C CA . ASN B 1 345 ? -19.516 38.312 -2.115 1 96.12 345 ASN B CA 1
ATOM 5620 C C . ASN B 1 345 ? -18.672 39.312 -1.341 1 96.12 345 ASN B C 1
ATOM 5622 O O . ASN B 1 345 ? -19.219 40.25 -0.755 1 96.12 345 ASN B O 1
ATOM 5626 N N . ILE B 1 346 ? -17.453 39 -1.25 1 96 346 ILE B N 1
ATOM 5627 C CA . ILE B 1 346 ? -16.484 39.906 -0.669 1 96 346 ILE B CA 1
ATOM 5628 C C . ILE B 1 346 ? -15.742 40.656 -1.782 1 96 346 ILE B C 1
ATOM 5630 O O . ILE B 1 346 ? -15.227 40.031 -2.717 1 96 346 ILE B O 1
ATOM 5634 N N . ASN B 1 347 ? -15.789 41.906 -1.727 1 93.94 347 ASN B N 1
ATOM 5635 C CA . ASN B 1 347 ? -15.141 42.719 -2.748 1 93.94 347 ASN B CA 1
ATOM 5636 C C . ASN B 1 347 ? -13.648 42.875 -2.479 1 93.94 347 ASN B C 1
ATOM 5638 O O . ASN B 1 347 ? -13.18 43.969 -2.094 1 93.94 347 ASN B O 1
ATOM 5642 N N . GLU B 1 348 ? -12.977 41.875 -2.637 1 93.5 348 GLU B N 1
ATOM 5643 C CA . GLU B 1 348 ? -11.531 41.781 -2.459 1 93.5 348 GLU B CA 1
ATOM 5644 C C . GLU B 1 348 ? -10.891 40.938 -3.549 1 93.5 348 GLU B C 1
ATOM 5646 O O . GLU B 1 348 ? -11.406 39.875 -3.896 1 93.5 348 GLU B O 1
ATOM 5651 N N . THR B 1 349 ? -9.852 41.5 -4.258 1 95.31 349 THR B N 1
ATOM 5652 C CA . THR B 1 349 ? -9.031 40.75 -5.211 1 95.31 349 THR B CA 1
ATOM 5653 C C . THR B 1 349 ? -7.559 40.781 -4.801 1 95.31 349 THR B C 1
ATOM 5655 O O . THR B 1 349 ? -7.055 41.844 -4.371 1 95.31 349 THR B O 1
ATOM 5658 N N . ILE B 1 350 ? -6.93 39.719 -4.996 1 97.19 350 ILE B N 1
ATOM 5659 C CA . ILE B 1 350 ? -5.555 39.625 -4.531 1 97.19 350 ILE B CA 1
ATOM 5660 C C . ILE B 1 350 ? -4.605 40.188 -5.582 1 97.19 350 ILE B C 1
ATOM 5662 O O . ILE B 1 350 ? -4.645 39.781 -6.746 1 97.19 350 ILE B O 1
ATOM 5666 N N . ASP B 1 351 ? -3.799 41.125 -5.152 1 96.19 351 ASP B N 1
ATOM 5667 C CA . ASP B 1 351 ? -2.695 41.625 -5.977 1 96.19 351 ASP B CA 1
ATOM 5668 C C . ASP B 1 351 ? -1.469 40.719 -5.832 1 96.19 351 ASP B C 1
ATOM 5670 O O . ASP B 1 351 ? -0.969 40.5 -4.723 1 96.19 351 ASP B O 1
ATOM 5674 N N . GLU B 1 352 ? -0.982 40.219 -6.895 1 94.62 352 GLU B N 1
ATOM 5675 C CA . GLU B 1 352 ? 0.159 39.281 -6.883 1 94.62 352 GLU B CA 1
ATOM 5676 C C . GLU B 1 352 ? 1.342 39.906 -6.133 1 94.62 352 GLU B C 1
ATOM 5678 O O . GLU B 1 352 ? 2.115 39.188 -5.496 1 94.62 352 GLU B O 1
ATOM 5683 N N . ASN B 1 353 ? 1.415 41.156 -6.191 1 95 353 ASN B N 1
ATOM 5684 C CA . ASN B 1 353 ? 2.525 41.844 -5.551 1 95 353 ASN B CA 1
ATOM 5685 C C . ASN B 1 353 ? 2.375 41.875 -4.031 1 95 353 ASN B C 1
ATOM 5687 O O . ASN B 1 353 ? 3.342 42.125 -3.311 1 95 353 ASN B O 1
ATOM 5691 N N . ASP B 1 354 ? 1.173 41.625 -3.574 1 96.25 354 ASP B N 1
ATOM 5692 C CA . ASP B 1 354 ? 0.922 41.594 -2.137 1 96.25 354 ASP B CA 1
ATOM 5693 C C . ASP B 1 354 ? 1.289 40.25 -1.528 1 96.25 354 ASP B C 1
ATOM 5695 O O . ASP B 1 354 ? 1.415 40.125 -0.308 1 96.25 354 ASP B O 1
ATOM 5699 N N . ILE B 1 355 ? 1.409 39.281 -2.375 1 98.12 355 ILE B N 1
ATOM 5700 C CA . ILE B 1 355 ? 1.772 37.938 -1.896 1 98.12 355 ILE B CA 1
ATOM 5701 C C . ILE B 1 355 ? 3.266 37.906 -1.58 1 98.12 355 ILE B C 1
ATOM 5703 O O . ILE B 1 355 ? 4.098 38.219 -2.432 1 98.12 355 ILE B O 1
ATOM 5707 N N . PRO B 1 356 ? 3.588 37.531 -0.402 1 98.25 356 PRO B N 1
ATOM 5708 C CA . PRO B 1 356 ? 5.004 37.5 -0.022 1 98.25 356 PRO B CA 1
ATOM 5709 C C . PRO B 1 356 ? 5.871 36.719 -0.985 1 98.25 356 PRO B C 1
ATOM 5711 O O . PRO B 1 356 ? 5.461 35.656 -1.448 1 98.25 356 PRO B O 1
ATOM 5714 N N . LYS B 1 357 ? 7.059 37.156 -1.255 1 97.44 357 LYS B N 1
ATOM 5715 C CA . LYS B 1 357 ? 7.992 36.5 -2.16 1 97.44 357 LYS B CA 1
ATOM 5716 C C . LYS B 1 357 ? 8.359 35.094 -1.646 1 97.44 357 LYS B C 1
ATOM 5718 O O . LYS B 1 357 ? 8.688 34.219 -2.432 1 97.44 357 LYS B O 1
ATOM 5723 N N . GLU B 1 358 ? 8.266 34.969 -0.365 1 97.38 358 GLU B N 1
ATOM 5724 C CA . GLU B 1 358 ? 8.625 33.719 0.285 1 97.38 358 GLU B CA 1
ATOM 5725 C C . GLU B 1 358 ? 7.699 32.594 -0.139 1 97.38 358 GLU B C 1
ATOM 5727 O O . GLU B 1 358 ? 8.008 31.406 0.061 1 97.38 358 GLU B O 1
ATOM 5732 N N . THR B 1 359 ? 6.566 32.906 -0.729 1 98.31 359 THR B N 1
ATOM 5733 C CA . THR B 1 359 ? 5.59 31.891 -1.109 1 98.31 359 THR B CA 1
ATOM 5734 C C . THR B 1 359 ? 5.926 31.312 -2.48 1 98.31 359 THR B C 1
ATOM 5736 O O . THR B 1 359 ? 5.289 30.344 -2.926 1 98.31 359 THR B O 1
ATOM 5739 N N . ARG B 1 360 ? 6.883 31.812 -3.146 1 97.25 360 ARG B N 1
ATOM 5740 C CA . ARG B 1 360 ? 7.156 31.453 -4.535 1 97.25 360 ARG B CA 1
ATOM 5741 C C . ARG B 1 360 ? 8.023 30.203 -4.613 1 97.25 360 ARG B C 1
ATOM 5743 O O . ARG B 1 360 ? 8.922 30.016 -3.799 1 97.25 360 ARG B O 1
ATOM 5750 N N . LEU B 1 361 ? 7.754 29.359 -5.535 1 95.88 361 LEU B N 1
ATOM 5751 C CA . LEU B 1 361 ? 8.602 28.219 -5.859 1 95.88 361 LEU B CA 1
ATOM 5752 C C . LEU B 1 361 ? 9.867 28.672 -6.586 1 95.88 361 LEU B C 1
ATOM 5754 O O . LEU B 1 361 ? 9.883 29.734 -7.207 1 95.88 361 LEU B O 1
ATOM 5758 N N . PRO B 1 362 ? 10.875 27.797 -6.477 1 92.06 362 PRO B N 1
ATOM 5759 C CA . PRO B 1 362 ? 11.961 28.031 -7.434 1 92.06 362 PRO B CA 1
ATOM 5760 C C . PRO B 1 362 ? 11.484 28 -8.883 1 92.06 362 PRO B C 1
ATOM 5762 O O . PRO B 1 362 ? 10.586 27.234 -9.234 1 92.06 362 PRO B O 1
ATOM 5765 N N . GLU B 1 363 ? 12.164 28.781 -9.703 1 91 363 GLU B N 1
ATOM 5766 C CA . GLU B 1 363 ? 11.734 28.984 -11.086 1 91 363 GLU B CA 1
ATOM 5767 C C . GLU B 1 363 ? 11.578 27.641 -11.805 1 91 363 GLU B C 1
ATOM 5769 O O . GLU B 1 363 ? 10.609 27.438 -12.539 1 91 363 GLU B O 1
ATOM 5774 N N . TYR B 1 364 ? 12.5 26.781 -11.602 1 89.38 364 TYR B N 1
ATOM 5775 C CA . TYR B 1 364 ? 12.5 25.516 -12.328 1 89.38 364 TYR B CA 1
ATOM 5776 C C . TYR B 1 364 ? 11.312 24.656 -11.914 1 89.38 364 TYR B C 1
ATOM 5778 O O . TYR B 1 364 ? 10.844 23.812 -12.695 1 89.38 364 TYR B O 1
ATOM 5786 N N . LEU B 1 365 ? 10.711 24.828 -10.766 1 93.44 365 LEU B N 1
ATOM 5787 C CA . LEU B 1 365 ? 9.609 24 -10.281 1 93.44 365 LEU B CA 1
ATOM 5788 C C . LEU B 1 365 ? 8.273 24.516 -10.805 1 93.44 365 LEU B C 1
ATOM 5790 O O . LEU B 1 365 ? 7.305 23.75 -10.891 1 93.44 365 LEU B O 1
ATOM 5794 N N . TYR B 1 366 ? 8.258 25.812 -11.141 1 93.56 366 TYR B N 1
ATOM 5795 C CA . TYR B 1 366 ? 7.035 26.328 -11.734 1 93.56 366 TYR B CA 1
ATOM 5796 C C . TYR B 1 366 ? 6.719 25.609 -13.047 1 93.56 366 TYR B C 1
ATOM 5798 O O . TYR B 1 366 ? 5.555 25.312 -13.336 1 93.56 366 TYR B O 1
ATOM 5806 N N . LYS B 1 367 ? 7.746 25.266 -13.781 1 90.94 367 LYS B N 1
ATOM 5807 C CA . LYS B 1 367 ? 7.559 24.609 -15.07 1 90.94 367 LYS B CA 1
ATOM 5808 C C . LYS B 1 367 ? 7.055 23.172 -14.898 1 90.94 367 LYS B C 1
ATOM 5810 O O . LYS B 1 367 ? 6.461 22.609 -15.812 1 90.94 367 LYS B O 1
ATOM 5815 N N . GLU B 1 368 ? 7.227 22.688 -13.688 1 93.94 368 GLU B N 1
ATOM 5816 C CA . GLU B 1 368 ? 6.879 21.297 -13.414 1 93.94 368 GLU B CA 1
ATOM 5817 C C . GLU B 1 368 ? 5.461 21.188 -12.859 1 93.94 368 GLU B C 1
ATOM 5819 O O . GLU B 1 368 ? 4.938 20.078 -12.695 1 93.94 368 GLU B O 1
ATOM 5824 N N . MET B 1 369 ? 4.855 22.328 -12.602 1 93.12 369 MET B N 1
ATOM 5825 C CA . MET B 1 369 ? 3.559 22.297 -11.93 1 93.12 369 MET B CA 1
ATOM 5826 C C . MET B 1 369 ? 2.43 22.578 -12.914 1 93.12 369 MET B C 1
ATOM 5828 O O . MET B 1 369 ? 2.621 23.297 -13.898 1 93.12 369 MET B O 1
ATOM 5832 N N . ASN B 1 370 ? 1.323 21.969 -12.711 1 82.12 370 ASN B N 1
ATOM 5833 C CA . ASN B 1 370 ? 0.104 22.344 -13.414 1 82.12 370 ASN B CA 1
ATOM 5834 C C . ASN B 1 370 ? -0.513 23.609 -12.836 1 82.12 370 ASN B C 1
ATOM 5836 O O . ASN B 1 370 ? -1.326 23.531 -11.914 1 82.12 370 ASN B O 1
ATOM 5840 N N . LEU B 1 371 ? -0.245 24.828 -13.422 1 81.38 371 LEU B N 1
ATOM 5841 C CA . LEU B 1 371 ? -0.655 26.094 -12.852 1 81.38 371 LEU B CA 1
ATOM 5842 C C . LEU B 1 371 ? -1.968 26.578 -13.469 1 81.38 371 LEU B C 1
ATOM 5844 O O . LEU B 1 371 ? -2.504 27.609 -13.078 1 81.38 371 LEU B O 1
ATOM 5848 N N . ALA B 1 372 ? -2.539 25.859 -14.422 1 67 372 ALA B N 1
ATOM 5849 C CA . ALA B 1 372 ? -3.756 26.281 -15.109 1 67 372 ALA B CA 1
ATOM 5850 C C . ALA B 1 372 ? -5 25.75 -14.398 1 67 372 ALA B C 1
ATOM 5852 O O . ALA B 1 372 ? -4.973 24.672 -13.82 1 67 372 ALA B O 1
#

Foldseek 3Di:
DEFAQDLDFAFQVLVVLLPDDDDQPDPVNLVLLVLLQVLVCVQFVFPTKFKAFDFLVLLLLLCLQLQDDQVWAEEAEEQADVSVVSVVSNVVRYPRYDYHYHVHDDQVVVLVVLQPDAGQEYEYEAAHQLAQWGDDCVVVSLVSCVVNNHAYEYACQQPPLQDPHHCVSHAKYKYFCRHQLRHHGTMIMMGGHPVSVVSSCPDDSPPPDPSSRVNQRVVQVVSSGGNDDHSSSRSSSSSVSSVVCVVCGSVLNNQLLQLLLVVLCVLCVVQPWAWGDDPNIGHSFKTKTWAQCQVVLQVQCVVVVYHWAARDDPRRNTMTMTGSHHLQALLSSQSVSQSSCVVVVHPDHDDSVVRDPSNHDPPVRVVRGDSD/DEFAQDLDFAFQVLVVLLPDDDDQPDPVNLVLLVLLQVLVCVQFVFPTKFKAFDFLVLLLLLCLQLQDDQVWAEEAEEQADVSVVSVVSNVVRYPRYDYHYHVHDDQVVVLVVLQPDAGQEYEYEAAHQLAQWGDDCVVVSLVSCVVNNHAYEYACQQPPLQDPHHCVSHAKYKYFCRHQLRHHGTMIMMGGHPVSVVSSCPDDSPPPDPSSRVNQRVVQVVSSGGNDDHSSSRSSSSSVSSVVCVVCGSVLNNQLLQLLLVVLCVLCVVQPWAWGDDPNIGHSFKTKTWAQCQVVLQVQCVVVVYHWAARDDPRRNTITMTGSHHLQALLSSQSVSQSSCVVVVHPDHDDSVPRDPSNHDPPVSVVRGDSD

Secondary structure (DSSP, 8-state):
-B-SSSS----HHHHHHTT----TTSHHHHHHHHHHHHHHHHHH--SEEEEEES-HHHHHHHHHHHH--TTS-EEEEESSHHHHHHHHHHHHH-SSEEEEE-SS--HHHHHHHHHHS--SEEEEESEETTTTEE---HHHHHHHHHHTT-EEEEE-TTTTTTSS--STT-SEEEEETTSTT---S-EEEEEE-HHHHHHHHHS--TTS-GGG-HHHHHHHHTTT--SS---HHHHHHHHHHHHHHHHH-HHHHHHHHHHHHHHHHHHHHHTTPPBSS-TTTB-SSEEEEE-TTHHHHHHHHHHTT-B-EE--GGGTTSEEEEE--TT--HHHHHHHHHHHHHHTT------GGGS-GGGPPPHHHHTTS---/-B-SSSS----HHHHHHTT----TTSHHHHHHHHHHHHHHHHHH--SEEEEEES-HHHHHHHHHHHH--TTS-EEEEESSHHHHHHHHHHHHH-SSEEEEE-SS--HHHHHHHHHHS--SEEEEESEETTTTEE---HHHHHHHHHHTT-EEEEE-TTTTTTSS--STT-SEEEEETTSTT---S-EEEEEE-HHHHHHHHHS--TTS-GGG-HHHHHHHHTTT--SS---HHHHHHHHHHHHHHHHH-HHHHHHHHHHHHHHHHHHHHHTTPPBSS-TTTB-SSEEEEE-TTHHHHHHHHHHTT-B-EE--GGGTTSEEEEE--TT--HHHHHHHHHHHHHHTT------GGGS-GGGPPPHHHHTTS---

InterPro domains:
  IPR000192 Aminotransferase class V domain [PF00266] (24-312)
  IPR015421 Pyridoxal phosphate-dependent transferase, major domain [G3DSA:3.40.640.10] (11-249)
  IPR015422 Pyridoxal phosphate-dependent transferase, small domain [G3DSA:3.90.1150.10] (2-339)
  IPR015424 Pyridoxal phosphate-dependent transferase [SSF53383] (2-339)
  IPR024169 Serine-pyruvate aminotransferase/2-aminoethylphosphonate-pyruvate transaminase [PIRSF000524] (1-339)

Solvent-accessible surface area (backbone atoms only — not comparable to full-atom values): 37041 Å² total; per-residue (Å²): 81,55,24,27,86,50,54,38,50,50,40,49,69,29,39,55,33,36,51,47,83,60,59,72,84,37,70,70,42,22,50,50,45,43,51,43,34,51,50,49,20,65,72,32,61,26,67,44,50,50,73,41,49,13,25,36,66,47,17,45,48,22,50,50,60,42,63,59,57,66,88,44,37,34,33,36,54,21,43,41,63,63,28,47,50,50,51,54,53,42,58,33,65,35,85,45,57,46,79,46,79,40,88,57,81,46,71,67,62,50,51,50,52,62,68,74,52,88,46,44,33,40,43,38,54,38,35,37,69,40,55,9,33,29,65,79,60,56,70,60,50,35,51,55,36,52,74,60,71,28,40,37,34,34,42,22,37,59,28,48,46,41,38,86,67,60,36,81,71,34,34,33,38,17,21,28,31,12,25,25,52,21,18,72,45,36,33,10,29,33,37,21,23,63,69,41,50,54,49,33,72,70,51,82,61,77,56,44,57,72,89,41,27,53,48,58,40,49,61,27,42,76,71,27,34,64,77,58,70,49,26,47,13,52,54,44,10,41,43,49,20,48,52,52,42,64,72,59,31,42,59,53,42,13,49,21,26,37,46,42,35,49,49,54,50,50,58,36,44,74,68,74,37,53,60,46,77,46,93,84,27,50,24,40,38,20,47,22,28,56,32,82,56,27,70,62,50,44,53,55,35,38,76,71,49,38,38,56,34,59,26,44,80,91,44,34,72,36,16,36,27,38,23,27,42,47,67,56,29,52,69,59,51,44,55,49,52,33,52,52,26,52,77,64,72,38,97,58,75,73,54,75,85,73,50,63,74,59,17,52,65,58,73,79,52,55,78,32,42,84,86,120,82,56,24,27,85,50,51,39,52,50,39,49,69,30,40,57,32,35,49,47,83,59,60,70,84,37,71,70,40,23,49,52,44,43,50,40,33,51,51,50,18,66,72,33,62,26,66,44,48,51,72,42,49,15,24,38,66,48,17,45,47,22,50,49,59,42,65,60,56,64,90,44,38,34,34,37,53,20,41,44,61,63,27,47,51,49,50,54,52,42,58,33,65,33,84,44,58,47,79,46,82,40,89,56,83,44,70,68,62,51,51,49,52,61,68,74,52,89,46,43,33,39,42,38,54,38,35,38,71,39,54,10,30,30,66,77,60,55,70,61,49,35,52,55,36,51,74,61,72,30,39,37,34,36,43,23,36,59,27,49,46,41,37,87,67,60,36,82,71,34,32,32,36,17,21,27,31,12,25,25,54,22,18,72,44,36,33,10,29,34,36,22,23,62,68,43,49,55,48,32,71,70,51,83,62,79,58,42,57,71,89,42,26,53,48,57,41,49,62,28,42,76,72,28,34,64,78,58,72,49,26,47,14,51,54,44,10,40,42,49,21,48,52,51,42,63,71,59,30,44,60,53,42,14,47,21,25,36,45,43,32,50,49,53,49,51,57,37,44,76,69,74,37,55,59,45,76,47,92,83,26,51,24,38,37,20,49,22,29,56,31,80,57,28,72,60,50,45,53,55,34,39,76,71,47,36,38,57,35,58,25,44,81,91,44,32,72,35,14,36,27,37,24,27,40,48,69,59,29,52,68,59,51,44,55,48,51,34,51,50,26,53,79,64,73,38,97,57,76,74,54,76,84,74,51,63,75,58,16,51,66,59,73,78,54,56,76,32,42,84,85,118

pLDDT: mean 97.17, std 2.62, range [67.0, 98.94]

Nearest PDB structures (foldseek):
  2dr1-assembly1_B  TM=9.294E-01  e=2.875E-28  Pyrococcus horikoshii OT3
  1vjo-assembly1_A-2  TM=9.321E-01  e=6.422E-28  Nostoc sp. PCC 7120 = FACHB-418
  3f0h-assembly1_A-2  TM=9.175E-01  e=8.609E-29  unclassified
  6pd2-assembly2_B  TM=9.223E-01  e=2.858E-27  Treponema denticola ATCC 35405
  1m32-assembly3_E  TM=9.082E-01  e=3.763E-25  Salmonella enterica subsp. enterica serovar Typhimurium

Organism: NCBI:txid312540